Protein AF-A0AAW0SEF2-F1 (afdb_monomer)

Sequence (392 aa):
VGPSAIQVTSAEKTKVLSHSVLLNDVYYASEIEEVCLVDDNQFTLTIANESGPLSFIHNDCDSIVQAIIHIRARWELSQPDSVTVHQKIRPKDVPGTLLNMALLNLGSLDPNLRTAAYNLLCALTATFDLKIEGQLLETSGLCIPSNNTIFIKSVSEKLAVNEPHLTLEFLEECIQGFRASSIELKHLCLEYMTPWLPNLTRFCSHPDDKKRAKVAMILDKLITLTIEEVEMYPSIQAKIWGNIGQVSELIDMVLDSFIKRSVTGGLGSGQAEIMADTAVALASANVASVAKKVIGRLCRVIDKTCTSPTQTLEQHLMWDDIAILARYLLMLSFNNCLDVARHLPYLFHIITFLVCTGPVSMRASTHGLVINIIHSLCTCTKPTFLEDTQQY

Foldseek 3Di:
DDLFWDKDWDPAFDQDPNDTHIDIDIAGLVQFPDKADPDQFKIWTDGHPDPDIDIGGHNPSVVVSVVSVVSNVVVVVPDDPDDDDDDDQDPLLVLLLLLLCLLLQCLDPDFVSVLVSLVSVLVSCVVVVQDDPPPHDNDPPDTRDNPCLVVSLVSLLSSLVRPLVNLLSNLVNLLVVLVVDDPSSVLSSLSSNLSNLLSLVVQVPDPPVVSVVSSLVSLLSLLVCCLPVVVCNVVSLQRPLLSNLQNLSCLVSNVVSLLVQLLVQFFPGSSLLSSLLSLQSSLVNPLASSLCVLLVQLVVLVVVCVVPPDPALCPDPCNRSNLSSLSSLLNCLAPCSNVCLVCVVSLVVSLVNQAPHDDPVSNVSSVSNVVSSVVCCVPPDPRPDDPVVPDD

Structure (mmCIF, N/CA/C/O backbone):
data_AF-A0AAW0SEF2-F1
#
_entry.id   AF-A0AAW0SEF2-F1
#
loop_
_atom_site.group_PDB
_atom_site.id
_atom_site.type_symbol
_atom_site.label_atom_id
_atom_site.label_alt_id
_atom_site.label_comp_id
_atom_site.label_asym_id
_atom_site.label_entity_id
_atom_site.label_seq_id
_atom_site.pdbx_PDB_ins_code
_atom_site.Cartn_x
_atom_site.Cartn_y
_atom_site.Cartn_z
_atom_site.occupancy
_atom_site.B_iso_or_equiv
_atom_site.auth_seq_id
_atom_site.auth_comp_id
_atom_site.auth_asym_id
_atom_site.auth_atom_id
_atom_site.pdbx_PDB_model_num
ATOM 1 N N . VAL A 1 1 ? -6.064 -24.673 -34.252 1.00 89.12 1 VAL A N 1
ATOM 2 C CA . VAL A 1 1 ? -6.117 -24.834 -32.778 1.00 89.12 1 VAL A CA 1
ATOM 3 C C . VAL A 1 1 ? -5.196 -25.982 -32.392 1.00 89.12 1 VAL A C 1
ATOM 5 O O . VAL A 1 1 ? -5.307 -27.042 -32.994 1.00 89.12 1 VAL A O 1
ATOM 8 N N . GLY A 1 2 ? -4.229 -25.750 -31.501 1.00 90.44 2 GLY A N 1
ATOM 9 C CA . GLY A 1 2 ? -3.304 -26.780 -31.012 1.00 90.44 2 GLY A CA 1
ATOM 10 C C . GLY A 1 2 ? -3.815 -27.452 -29.731 1.00 90.44 2 GLY A C 1
ATOM 11 O O . GLY A 1 2 ? -4.919 -27.154 -29.293 1.00 90.44 2 GLY A O 1
ATOM 12 N N . PRO A 1 3 ? -3.028 -28.332 -29.087 1.00 87.38 3 PRO A N 1
ATOM 13 C CA . PRO A 1 3 ? -3.467 -29.036 -27.881 1.00 87.38 3 PRO A CA 1
ATOM 14 C C . PRO A 1 3 ? -3.610 -28.111 -26.657 1.00 87.38 3 PRO A C 1
ATOM 16 O O . PRO A 1 3 ? -4.491 -28.322 -25.829 1.00 87.38 3 PRO A O 1
ATOM 19 N N . SER A 1 4 ? -2.750 -27.104 -26.501 1.00 86.75 4 SER A N 1
ATOM 20 C CA . SER A 1 4 ? -2.703 -26.232 -25.311 1.00 86.75 4 SER A CA 1
ATOM 21 C C . SER A 1 4 ? -2.920 -24.747 -25.610 1.00 86.75 4 SER A C 1
ATOM 23 O O . SER A 1 4 ? -2.973 -23.941 -24.682 1.00 86.75 4 SER A O 1
ATOM 25 N N . ALA A 1 5 ? -3.018 -24.372 -26.886 1.00 92.31 5 ALA A N 1
ATOM 26 C CA . ALA A 1 5 ? -3.092 -22.981 -27.310 1.00 92.31 5 ALA A CA 1
ATOM 27 C C . ALA A 1 5 ? -3.770 -22.828 -28.677 1.00 92.31 5 ALA A C 1
ATOM 29 O O . ALA A 1 5 ? -3.735 -23.726 -29.528 1.00 92.31 5 ALA A O 1
ATOM 30 N N . ILE A 1 6 ? -4.326 -21.645 -28.902 1.00 94.19 6 ILE A N 1
ATOM 31 C CA . ILE A 1 6 ? -4.731 -21.129 -30.205 1.00 94.19 6 ILE A CA 1
ATOM 32 C C . ILE A 1 6 ? -3.549 -20.349 -30.780 1.00 94.19 6 ILE A C 1
ATOM 34 O O . ILE A 1 6 ? -2.871 -19.625 -30.058 1.00 94.19 6 ILE A O 1
ATOM 38 N N . GLN A 1 7 ? -3.300 -20.505 -32.077 1.00 93.38 7 GLN A N 1
ATOM 39 C CA . GLN A 1 7 ? -2.324 -19.703 -32.808 1.00 93.38 7 GLN A CA 1
ATOM 40 C C . GLN A 1 7 ? -3.052 -19.001 -33.948 1.00 93.38 7 GLN A C 1
ATOM 42 O O . GLN A 1 7 ? -3.736 -19.666 -34.731 1.00 93.38 7 GLN A O 1
ATOM 47 N N . VAL A 1 8 ? -2.933 -17.679 -34.006 1.00 93.31 8 VAL A N 1
ATOM 48 C CA 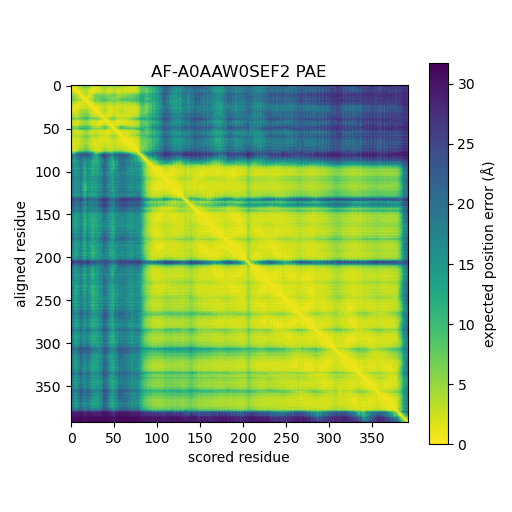. VAL A 1 8 ? -3.492 -16.826 -35.052 1.00 93.31 8 VAL A CA 1
ATOM 49 C C . VAL A 1 8 ? -2.315 -16.272 -35.838 1.00 93.31 8 VAL A C 1
ATOM 51 O O . VAL A 1 8 ? -1.604 -15.379 -35.386 1.00 93.31 8 VAL A O 1
ATOM 54 N N . THR A 1 9 ? -2.070 -16.851 -37.007 1.00 93.00 9 THR A N 1
ATOM 55 C CA . THR A 1 9 ? -0.965 -16.441 -37.874 1.00 93.00 9 THR A CA 1
ATOM 56 C C . THR A 1 9 ? -1.474 -15.477 -38.937 1.00 93.00 9 THR A C 1
ATOM 58 O O . THR A 1 9 ? -2.485 -15.751 -39.587 1.00 93.00 9 THR A O 1
ATOM 61 N N . SER A 1 10 ? -0.777 -14.359 -39.141 1.00 92.19 10 SER A N 1
ATOM 62 C CA . SER A 1 10 ? -1.111 -13.424 -40.213 1.00 92.19 10 SER A CA 1
ATOM 63 C C . SER A 1 10 ? -0.935 -14.099 -41.576 1.00 92.19 10 SER A C 1
ATOM 65 O O . SER A 1 10 ? 0.043 -14.807 -41.808 1.00 92.19 10 SER A O 1
ATOM 67 N N . ALA A 1 11 ? -1.879 -13.883 -42.495 1.00 89.44 11 ALA A N 1
ATOM 68 C CA . ALA A 1 11 ? -1.756 -14.394 -43.862 1.00 89.44 11 ALA A CA 1
ATOM 69 C C . ALA A 1 11 ? -0.691 -13.620 -44.658 1.00 89.44 11 ALA A C 1
ATOM 71 O O . ALA A 1 11 ? 0.045 -14.191 -45.463 1.00 89.44 11 ALA A O 1
ATOM 72 N N . GLU A 1 12 ? -0.590 -12.314 -44.405 1.00 92.31 12 GLU A N 1
ATOM 73 C CA . GLU A 1 12 ? 0.376 -11.429 -45.046 1.00 92.31 12 GLU A CA 1
ATOM 74 C C . GLU A 1 12 ? 1.571 -11.148 -44.134 1.00 92.31 12 GLU A C 1
ATOM 76 O O . GLU A 1 12 ? 1.472 -11.176 -42.902 1.00 92.31 12 GLU A O 1
ATOM 81 N N . LYS A 1 13 ? 2.724 -10.871 -44.754 1.00 90.88 13 LYS A N 1
ATOM 82 C CA . LYS A 1 13 ? 3.930 -10.488 -44.022 1.00 90.88 13 LYS A CA 1
ATOM 83 C C . LYS A 1 13 ? 3.867 -9.019 -43.626 1.00 90.88 13 LYS A C 1
ATOM 85 O O . LYS A 1 13 ? 3.772 -8.142 -44.483 1.00 90.88 13 LYS A O 1
ATOM 90 N N . THR A 1 14 ? 4.071 -8.754 -42.347 1.00 86.62 14 THR A N 1
ATOM 91 C CA . THR A 1 14 ? 4.181 -7.409 -41.789 1.00 86.62 14 THR A CA 1
ATOM 92 C C . THR A 1 14 ? 5.651 -7.004 -41.717 1.00 86.62 14 THR A C 1
ATOM 94 O O . THR A 1 14 ? 6.527 -7.827 -41.441 1.00 86.62 14 THR A O 1
ATOM 97 N N . LYS A 1 15 ? 5.962 -5.730 -41.980 1.00 82.50 15 LYS A N 1
ATOM 98 C CA . LYS A 1 15 ? 7.308 -5.202 -41.726 1.00 82.50 15 LYS A CA 1
ATOM 99 C C . LYS A 1 15 ? 7.484 -4.939 -40.232 1.00 82.50 15 LYS A C 1
ATOM 101 O O . LYS A 1 15 ? 6.854 -4.037 -39.694 1.00 82.50 15 LYS A O 1
ATOM 106 N N . VAL A 1 16 ? 8.385 -5.679 -39.596 1.00 77.56 16 VAL A N 1
ATOM 107 C CA . VAL A 1 16 ? 8.815 -5.484 -38.206 1.00 77.56 16 VAL A CA 1
ATOM 108 C C . VAL A 1 16 ? 10.320 -5.246 -38.216 1.00 77.56 16 VAL A C 1
ATOM 110 O O . VAL A 1 16 ? 11.065 -6.048 -38.774 1.00 77.56 16 VAL A O 1
ATOM 113 N N . LEU A 1 17 ? 10.774 -4.119 -37.657 1.00 80.00 17 LEU A N 1
ATOM 114 C CA . LEU A 1 17 ? 12.191 -3.714 -37.669 1.00 80.00 17 LEU A CA 1
ATOM 115 C C . LEU A 1 17 ? 12.820 -3.771 -39.077 1.00 80.00 17 LEU A C 1
ATOM 117 O O . LEU A 1 17 ? 13.932 -4.248 -39.263 1.00 80.00 17 LEU A O 1
ATOM 121 N N . SER A 1 18 ? 12.083 -3.307 -40.091 1.00 75.12 18 SER A N 1
ATOM 122 C CA . SER A 1 18 ? 12.461 -3.361 -41.518 1.00 75.12 18 SER A CA 1
ATOM 123 C C . SER A 1 18 ? 12.569 -4.762 -42.142 1.00 75.12 18 SER A C 1
ATOM 125 O O . SER A 1 18 ? 12.803 -4.867 -43.347 1.00 75.12 18 SER A O 1
ATOM 127 N N . HIS A 1 19 ? 12.310 -5.831 -41.388 1.00 78.88 19 HIS A N 1
ATOM 128 C CA . HIS A 1 19 ? 12.231 -7.199 -41.895 1.00 78.88 19 HIS A CA 1
ATOM 129 C C . HIS A 1 19 ? 10.777 -7.597 -42.164 1.00 78.88 19 HIS A C 1
ATOM 131 O O . HIS A 1 19 ? 9.879 -7.302 -41.383 1.00 78.88 19 HIS A O 1
ATOM 137 N N . SER A 1 20 ? 10.528 -8.267 -43.290 1.00 91.75 20 SER A N 1
ATOM 138 C CA . SER A 1 20 ? 9.196 -8.767 -43.649 1.00 91.75 20 SER A CA 1
ATOM 139 C C . SER A 1 20 ? 8.980 -10.147 -43.021 1.00 91.75 20 SER A C 1
ATOM 141 O O . SER A 1 20 ? 9.604 -11.123 -43.446 1.00 91.75 20 SER A O 1
ATOM 143 N N . VAL A 1 21 ? 8.117 -10.223 -42.006 1.00 91.12 21 VAL A N 1
ATOM 144 C CA . VAL A 1 21 ? 7.879 -11.421 -41.182 1.00 91.12 21 VAL A CA 1
ATOM 145 C C . VAL A 1 21 ? 6.386 -11.743 -41.089 1.00 91.12 21 VAL A C 1
ATOM 147 O O . VAL A 1 21 ? 5.551 -10.852 -41.214 1.00 91.12 21 VAL A O 1
ATOM 150 N N . LEU A 1 22 ? 6.040 -13.016 -40.883 1.00 91.62 22 LEU A N 1
ATOM 151 C CA . LEU A 1 22 ? 4.677 -13.408 -40.510 1.00 91.62 22 LEU A CA 1
ATOM 152 C C . LEU A 1 22 ? 4.522 -13.236 -39.000 1.00 91.62 22 LEU A C 1
ATOM 154 O O . LEU A 1 22 ? 5.403 -13.651 -38.245 1.00 91.62 22 LEU A O 1
ATOM 158 N N . LEU A 1 23 ? 3.425 -12.620 -38.573 1.00 92.38 23 LEU A N 1
ATOM 159 C CA . LEU A 1 23 ? 3.088 -12.511 -37.159 1.00 92.38 23 LEU A CA 1
ATOM 160 C C . LEU A 1 23 ? 2.341 -13.772 -36.734 1.00 92.38 23 LEU A C 1
ATOM 162 O O . LEU A 1 23 ? 1.561 -14.320 -37.511 1.00 92.38 23 LEU A O 1
ATOM 166 N N . ASN A 1 24 ? 2.602 -14.246 -35.520 1.00 93.06 24 ASN A N 1
ATOM 167 C CA . ASN A 1 24 ? 1.917 -15.402 -34.961 1.00 93.06 24 ASN A CA 1
ATOM 168 C C . ASN A 1 24 ? 1.547 -15.122 -33.508 1.00 93.06 24 ASN A C 1
ATOM 170 O O . ASN A 1 24 ? 2.400 -15.206 -32.622 1.00 93.06 24 ASN A O 1
ATOM 174 N N . ASP A 1 25 ? 0.280 -14.801 -33.281 1.00 89.44 25 ASP A N 1
ATOM 175 C CA . ASP A 1 25 ? -0.253 -14.544 -31.952 1.00 89.44 25 ASP A CA 1
ATOM 176 C C . ASP A 1 25 ? -0.654 -15.869 -31.303 1.00 89.44 25 ASP A C 1
ATOM 178 O O . ASP A 1 25 ? -1.432 -16.646 -31.859 1.00 89.44 25 ASP A O 1
ATOM 182 N N . VAL A 1 26 ? -0.094 -16.156 -30.126 1.00 90.69 26 VAL A N 1
ATOM 183 C CA . VAL A 1 26 ? -0.312 -17.418 -29.407 1.00 90.69 26 VAL A CA 1
ATOM 184 C C . VAL A 1 26 ? -1.098 -17.153 -28.130 1.00 90.69 26 VAL A C 1
ATOM 186 O O . VAL A 1 26 ? -0.575 -16.521 -27.210 1.00 90.69 26 VAL A O 1
ATOM 189 N N . TYR A 1 27 ? -2.314 -17.689 -28.051 1.00 90.38 27 TYR A N 1
ATOM 190 C CA . TYR A 1 27 ? -3.204 -17.592 -26.893 1.00 90.38 27 TYR A CA 1
ATOM 191 C C . TYR A 1 27 ? -3.304 -18.949 -26.200 1.00 90.38 27 TYR A C 1
ATOM 193 O O . TYR A 1 27 ? -3.824 -19.910 -26.773 1.00 90.38 27 TYR A O 1
ATOM 201 N N . TYR A 1 28 ? -2.782 -19.057 -24.980 1.00 89.12 28 TYR A N 1
ATOM 202 C CA . TYR A 1 28 ? -2.848 -20.304 -24.215 1.00 89.12 28 TYR A CA 1
ATOM 203 C C . TYR A 1 28 ? -4.265 -20.554 -23.704 1.00 89.12 28 TYR A C 1
ATOM 205 O O . TYR A 1 28 ? -5.001 -19.612 -23.433 1.00 89.12 28 TYR A O 1
ATOM 213 N N . ALA A 1 29 ? -4.637 -21.822 -23.505 1.00 89.75 29 ALA A N 1
ATOM 214 C CA . ALA A 1 29 ? -5.944 -22.178 -22.945 1.00 89.75 29 ALA A CA 1
ATOM 215 C C . ALA A 1 29 ? -6.226 -21.485 -21.596 1.00 89.75 29 ALA A C 1
ATOM 217 O O . ALA A 1 29 ? -7.366 -21.123 -21.329 1.00 89.75 29 ALA A O 1
ATOM 218 N N . SER A 1 30 ? -5.179 -21.230 -20.800 1.00 86.31 30 SER A N 1
ATOM 219 C CA . SER A 1 30 ? -5.247 -20.495 -19.531 1.00 86.31 30 SER A CA 1
ATOM 220 C C . SER A 1 30 ? -5.643 -19.025 -19.654 1.00 86.31 30 SER A C 1
ATOM 222 O O . SER A 1 30 ? -6.000 -18.400 -18.663 1.00 86.31 30 SER A O 1
ATOM 224 N N . GLU A 1 31 ? -5.506 -18.452 -20.847 1.00 86.94 31 GLU A N 1
ATOM 225 C CA . GLU A 1 31 ? -5.779 -17.044 -21.130 1.00 86.94 31 GLU A CA 1
ATOM 226 C C . GLU A 1 31 ? -7.179 -16.854 -21.731 1.00 86.94 31 GLU A C 1
ATOM 228 O O . GLU A 1 31 ? -7.590 -15.723 -21.946 1.00 86.94 31 GLU A O 1
ATOM 233 N N . ILE A 1 32 ? -7.922 -17.924 -22.030 1.00 90.50 32 ILE A N 1
ATOM 234 C CA . ILE A 1 32 ? -9.226 -17.838 -22.699 1.00 90.50 32 ILE A CA 1
ATOM 235 C C . ILE A 1 32 ? -10.333 -17.749 -21.644 1.00 90.50 32 ILE A C 1
ATOM 237 O O . ILE A 1 32 ? -10.688 -18.748 -21.021 1.00 90.50 32 ILE A O 1
ATOM 241 N N . GLU A 1 33 ? -10.906 -16.559 -21.467 1.00 88.88 33 GLU A N 1
ATOM 242 C CA . GLU A 1 33 ? -12.004 -16.314 -20.521 1.00 88.88 33 GLU A CA 1
ATOM 243 C C . GLU A 1 33 ? -13.359 -16.733 -21.079 1.00 88.88 33 GLU A C 1
ATOM 245 O O . GLU A 1 33 ? -14.215 -17.213 -20.335 1.00 88.88 33 GLU A O 1
ATOM 250 N N . GLU A 1 34 ? -13.570 -16.573 -22.385 1.00 90.44 34 GLU A N 1
ATOM 251 C CA . GLU A 1 34 ? -14.835 -16.888 -23.045 1.00 90.44 34 GLU A CA 1
ATOM 252 C C . GLU A 1 34 ? -14.637 -17.100 -24.548 1.00 90.44 34 GLU A C 1
ATOM 254 O O . GLU A 1 34 ? -13.764 -16.491 -25.168 1.00 90.44 34 GLU A O 1
ATOM 259 N N . VAL A 1 35 ? -15.456 -17.968 -25.139 1.00 93.31 35 VAL A N 1
ATOM 260 C CA . VAL A 1 35 ? -15.594 -18.094 -26.590 1.00 93.31 35 VAL A CA 1
ATOM 261 C C . VAL A 1 35 ? -17.080 -18.155 -26.918 1.00 93.31 35 VAL A C 1
ATOM 263 O O . VAL A 1 35 ? -17.795 -19.002 -26.383 1.00 93.31 35 VAL A O 1
ATOM 266 N N . CYS A 1 36 ? -17.543 -17.250 -27.775 1.00 92.12 36 CYS A N 1
ATOM 267 C CA . CYS A 1 36 ? -18.957 -17.088 -28.095 1.00 92.12 36 CYS A CA 1
ATOM 268 C C . CYS A 1 36 ? -19.163 -17.138 -29.604 1.00 92.12 36 CYS A C 1
ATOM 270 O O . CYS A 1 36 ? -18.550 -16.376 -30.348 1.00 92.12 36 CYS A O 1
ATOM 272 N N . LEU A 1 37 ? -20.045 -18.023 -30.062 1.00 92.31 37 LEU A N 1
ATOM 273 C CA . LEU A 1 37 ? -20.540 -17.981 -31.433 1.00 92.31 37 LEU A CA 1
ATOM 274 C C . LEU A 1 37 ? -21.534 -16.816 -31.539 1.00 92.31 37 LEU A C 1
ATOM 276 O O . LEU A 1 37 ? -22.466 -16.741 -30.739 1.00 92.31 37 LEU A O 1
ATOM 280 N N . VAL A 1 38 ? -21.301 -15.893 -32.473 1.00 90.00 38 VAL A N 1
ATOM 281 C CA . VAL A 1 38 ? -22.176 -14.729 -32.694 1.00 90.00 38 VAL A CA 1
ATOM 282 C C . VAL A 1 38 ? -23.203 -15.056 -33.773 1.00 90.00 38 VAL A C 1
ATOM 284 O O . VAL A 1 38 ? -24.390 -14.890 -33.528 1.00 90.00 38 VAL A O 1
ATOM 287 N N . ASP A 1 39 ? -22.734 -15.582 -34.908 1.00 88.56 39 ASP A N 1
ATOM 288 C CA . ASP A 1 39 ? -23.524 -16.018 -36.067 1.00 88.56 39 ASP A CA 1
ATOM 289 C C . ASP A 1 39 ? -22.846 -17.245 -36.718 1.00 88.56 39 ASP A C 1
ATOM 291 O O . ASP A 1 39 ? -21.703 -17.564 -36.382 1.00 88.56 39 ASP A O 1
ATOM 295 N N . ASP A 1 40 ? -23.485 -17.878 -37.712 1.00 87.31 40 ASP A N 1
ATOM 296 C CA . ASP A 1 40 ? -22.957 -19.063 -38.428 1.00 87.31 40 ASP A CA 1
ATOM 297 C C . ASP A 1 40 ? -21.517 -18.876 -38.946 1.00 87.31 40 ASP A C 1
ATOM 299 O O . ASP A 1 40 ? -20.724 -19.816 -38.970 1.00 87.31 40 ASP A O 1
ATOM 303 N N . ASN A 1 41 ? -21.155 -17.641 -39.310 1.00 92.75 41 ASN A N 1
ATOM 304 C CA . ASN A 1 41 ? -19.846 -17.308 -39.869 1.00 92.75 41 ASN A CA 1
ATOM 305 C C . ASN A 1 41 ? -18.982 -16.427 -38.959 1.00 92.75 41 ASN A C 1
ATOM 307 O O . ASN A 1 41 ? -17.925 -15.976 -39.397 1.00 92.75 41 ASN A O 1
ATOM 311 N N . GLN A 1 42 ? -19.395 -16.146 -37.718 1.00 94.88 42 GLN A N 1
ATOM 312 C CA . GLN A 1 42 ? -18.659 -15.243 -36.830 1.00 94.88 42 GLN A CA 1
ATOM 313 C C . GLN A 1 42 ? -18.615 -15.750 -35.390 1.00 94.88 42 GLN A C 1
ATOM 315 O O . GLN A 1 42 ? -19.634 -16.108 -34.804 1.00 94.88 42 GLN A O 1
ATOM 320 N N . PHE A 1 43 ? -17.436 -15.690 -34.774 1.00 95.75 43 PHE A N 1
ATOM 321 C CA . PHE A 1 43 ? -17.268 -15.957 -33.348 1.00 95.75 43 PHE A CA 1
ATOM 322 C C . PHE A 1 43 ? -16.359 -14.923 -32.687 1.00 95.75 43 PHE A C 1
ATOM 324 O O . PHE A 1 43 ? -15.547 -14.263 -33.341 1.00 95.75 43 PHE A O 1
ATOM 331 N N . THR A 1 44 ? -16.495 -14.788 -31.372 1.00 95.44 44 THR A N 1
ATOM 332 C CA . THR A 1 44 ? -15.669 -13.924 -30.536 1.00 95.44 44 THR A CA 1
ATOM 333 C C . THR A 1 44 ? -14.898 -14.724 -29.494 1.00 95.44 44 THR A C 1
ATOM 335 O O . THR A 1 44 ? -15.354 -15.751 -28.995 1.00 95.44 44 THR A O 1
ATOM 338 N N . LEU A 1 45 ? -13.699 -14.245 -29.179 1.00 94.12 45 LEU A N 1
ATOM 339 C CA . LEU A 1 45 ? -12.807 -14.772 -28.153 1.00 94.12 45 LEU A CA 1
ATOM 340 C C . LEU A 1 45 ? -12.523 -13.670 -27.140 1.00 94.12 45 LEU A C 1
ATOM 342 O O . LEU A 1 45 ? -11.899 -12.660 -27.473 1.00 94.12 45 LEU A O 1
ATOM 346 N N . THR A 1 46 ? -12.941 -13.882 -25.900 1.00 91.50 46 THR A N 1
ATOM 347 C CA . THR A 1 46 ? -12.553 -13.035 -24.776 1.00 91.50 46 THR A CA 1
ATOM 348 C C . THR A 1 46 ? -11.284 -13.618 -24.175 1.00 91.50 46 THR A C 1
ATOM 350 O O . THR A 1 46 ? -11.283 -14.724 -23.631 1.00 91.50 46 THR A O 1
ATOM 353 N N . ILE A 1 47 ? -10.186 -12.882 -24.318 1.00 88.69 47 ILE A N 1
ATOM 354 C CA . ILE A 1 47 ? -8.886 -13.246 -23.763 1.00 88.69 47 ILE A CA 1
ATOM 355 C C . ILE A 1 47 ? -8.664 -12.428 -22.494 1.00 88.69 47 ILE A C 1
ATOM 357 O O . ILE A 1 47 ? -8.862 -11.210 -22.483 1.00 88.69 47 ILE A O 1
ATOM 361 N N . ALA A 1 48 ? -8.219 -13.097 -21.436 1.00 80.06 48 ALA A N 1
ATOM 362 C CA . ALA A 1 48 ? -7.856 -12.469 -20.184 1.00 80.06 48 ALA A CA 1
ATOM 363 C C . ALA A 1 48 ? -6.869 -11.336 -20.437 1.00 80.06 48 ALA A C 1
ATOM 365 O O . ALA A 1 48 ? -5.870 -11.505 -21.135 1.00 80.06 48 ALA A O 1
ATOM 366 N N . ASN A 1 49 ? -7.119 -10.190 -19.806 1.00 67.38 49 ASN A N 1
ATOM 367 C CA . ASN A 1 49 ? -6.237 -9.024 -19.841 1.00 67.38 49 ASN A CA 1
ATOM 368 C C . ASN A 1 49 ? -6.114 -8.291 -21.196 1.00 67.38 49 ASN A C 1
ATOM 370 O O . ASN A 1 49 ? -5.331 -7.330 -21.259 1.00 67.38 49 ASN A O 1
ATOM 374 N N . GLU A 1 50 ? -6.896 -8.664 -22.217 1.00 75.38 50 GLU A N 1
ATOM 375 C CA . GLU A 1 50 ? -7.042 -7.917 -23.474 1.00 75.38 50 GLU A CA 1
ATOM 376 C C . GLU A 1 50 ? -8.042 -6.755 -23.359 1.00 75.38 50 GLU A C 1
ATOM 378 O O . GLU A 1 50 ? -8.891 -6.702 -22.470 1.00 75.38 50 GLU A O 1
ATOM 383 N N . SER A 1 51 ? -7.909 -5.759 -24.242 1.00 66.88 51 SER A N 1
ATOM 384 C CA . SER A 1 51 ? -8.745 -4.541 -24.195 1.00 66.88 51 SER A CA 1
ATOM 385 C C . SER A 1 51 ? -10.203 -4.757 -24.629 1.00 66.88 51 SER A C 1
ATOM 387 O O . SER A 1 51 ? -11.064 -3.935 -24.309 1.00 66.88 51 SER A O 1
ATOM 389 N N . GLY A 1 52 ? -10.482 -5.869 -25.309 1.00 81.12 52 GLY A N 1
ATOM 390 C CA . GLY A 1 52 ? -11.804 -6.267 -25.773 1.00 81.12 52 GLY A CA 1
ATOM 391 C C . GLY A 1 52 ? -11.775 -7.649 -26.435 1.00 81.12 52 GLY A C 1
ATOM 392 O O . GLY A 1 52 ? -10.699 -8.230 -26.589 1.00 81.12 52 GLY A O 1
ATOM 393 N N . PRO A 1 53 ? -12.945 -8.183 -26.820 1.00 88.69 53 PRO A N 1
ATOM 394 C CA . PRO A 1 53 ? -13.038 -9.481 -27.472 1.00 88.69 53 PRO A CA 1
ATOM 395 C C . PRO A 1 53 ? -12.457 -9.435 -28.890 1.00 88.69 53 PRO A C 1
ATOM 397 O O . PRO A 1 53 ? -12.718 -8.511 -29.664 1.00 88.69 53 PRO A O 1
ATOM 400 N N . LEU A 1 54 ? -11.704 -10.468 -29.253 1.00 92.38 54 LEU A N 1
ATOM 401 C CA . LEU A 1 54 ? -11.234 -10.689 -30.616 1.00 92.38 54 LEU A CA 1
ATOM 402 C C . LEU A 1 54 ? -12.386 -11.251 -31.447 1.00 92.38 54 LEU A C 1
ATOM 404 O O . LEU A 1 54 ? -13.019 -12.216 -31.030 1.00 92.38 54 LEU A O 1
ATOM 408 N N . SER A 1 55 ? -12.664 -10.664 -32.610 1.00 93.25 55 SER A N 1
ATOM 409 C CA . SER A 1 55 ? -13.727 -11.123 -33.515 1.00 93.25 55 SER A CA 1
ATOM 410 C C . SER A 1 55 ? -13.129 -11.803 -34.739 1.00 93.25 55 SER A C 1
ATOM 412 O O . SER A 1 55 ? -12.266 -11.231 -35.404 1.00 93.25 55 SER A O 1
ATOM 414 N N . PHE A 1 56 ? -13.615 -12.998 -35.055 1.00 94.25 56 PHE A N 1
ATOM 415 C CA . PHE A 1 56 ? -13.159 -13.807 -36.179 1.00 94.25 56 PHE A CA 1
ATOM 416 C C . PHE A 1 56 ? -14.332 -14.168 -37.082 1.00 94.25 56 PHE A C 1
ATOM 418 O O . PHE A 1 56 ? -15.425 -14.451 -36.596 1.00 94.25 56 PHE A O 1
ATOM 425 N N . ILE A 1 57 ? -14.083 -14.185 -38.391 1.00 93.31 57 ILE A N 1
ATOM 426 C CA . ILE A 1 57 ? -15.064 -14.572 -39.405 1.00 93.31 57 ILE A CA 1
ATOM 427 C C . ILE A 1 57 ? -14.518 -15.785 -40.156 1.00 93.31 57 ILE A C 1
ATOM 429 O O . ILE A 1 57 ? -13.420 -15.724 -40.712 1.00 93.31 57 ILE A O 1
ATOM 433 N N . HIS A 1 58 ? -15.259 -16.889 -40.150 1.00 93.81 58 HIS A N 1
ATOM 434 C CA . HIS A 1 58 ? -14.883 -18.131 -40.822 1.00 93.81 58 HIS A CA 1
ATOM 435 C C . HIS A 1 58 ? -16.126 -18.975 -41.130 1.00 93.81 58 HIS A C 1
ATOM 437 O O . HIS A 1 58 ? -17.095 -18.917 -40.393 1.00 93.81 58 HIS A O 1
ATOM 443 N N . ASN A 1 59 ? -16.108 -19.795 -42.182 1.00 93.12 59 ASN A N 1
ATOM 444 C CA . ASN A 1 59 ? -17.271 -20.638 -42.513 1.00 93.12 59 ASN A CA 1
ATOM 445 C C . ASN A 1 59 ? -17.426 -21.842 -41.565 1.00 93.12 59 ASN A C 1
ATOM 447 O O . ASN A 1 59 ? -18.517 -22.361 -41.387 1.00 93.12 59 ASN A O 1
ATOM 451 N N . ASP A 1 60 ? -16.326 -22.283 -40.952 1.00 93.56 60 ASP A N 1
ATOM 452 C CA . ASP A 1 60 ? -16.299 -23.434 -40.037 1.00 93.56 60 ASP A CA 1
ATOM 453 C C . ASP A 1 60 ? -16.300 -23.020 -38.551 1.00 93.56 60 ASP A C 1
ATOM 455 O O . ASP A 1 60 ? -15.635 -23.661 -37.727 1.00 93.56 60 ASP A O 1
ATOM 459 N N . CYS A 1 61 ? -16.991 -21.927 -38.202 1.00 93.50 61 CYS A N 1
ATOM 460 C CA . CYS A 1 61 ? -17.003 -21.367 -36.845 1.00 93.50 61 CYS A CA 1
ATOM 461 C C . CYS A 1 61 ? -17.364 -22.397 -35.772 1.00 93.50 61 CYS A C 1
ATOM 463 O O . CYS A 1 61 ? -16.643 -22.493 -34.781 1.00 93.50 61 CYS A O 1
ATOM 465 N N . ASP A 1 62 ? -18.399 -23.215 -35.985 1.00 92.25 62 ASP A N 1
ATOM 466 C CA . ASP A 1 62 ? -18.805 -24.258 -35.034 1.00 92.25 62 ASP A CA 1
ATOM 467 C C . ASP A 1 62 ? -17.651 -25.197 -34.675 1.00 92.25 62 ASP A C 1
ATOM 469 O O . ASP A 1 62 ? -17.373 -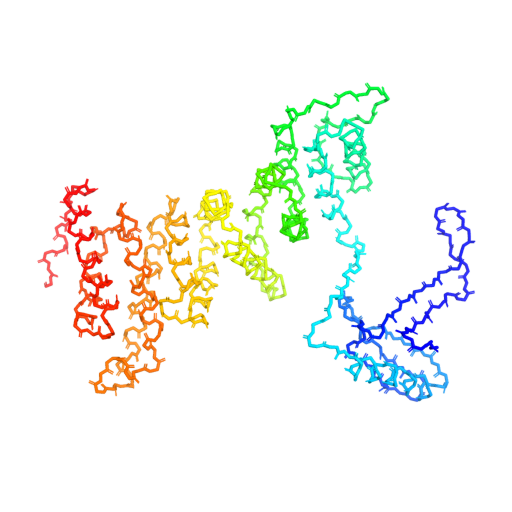25.449 -33.502 1.00 92.25 62 ASP A O 1
ATOM 473 N N . SER A 1 63 ? -16.924 -25.685 -35.684 1.00 94.00 63 SER A N 1
ATOM 474 C CA . SER A 1 63 ? -15.806 -26.610 -35.474 1.00 94.00 63 SER A CA 1
ATOM 475 C C . SER A 1 63 ? -14.654 -25.958 -34.701 1.00 94.00 63 SER A C 1
ATOM 477 O O . SER A 1 63 ? -14.055 -26.582 -33.821 1.00 94.00 63 SER A O 1
ATOM 479 N N . ILE A 1 64 ? -14.372 -24.684 -34.995 1.00 94.62 64 ILE A N 1
ATOM 480 C CA . ILE A 1 64 ? -13.304 -23.915 -34.358 1.00 94.62 64 ILE A CA 1
ATOM 481 C C . ILE A 1 64 ? -13.672 -23.636 -32.901 1.00 94.62 64 ILE A C 1
ATOM 483 O O . ILE A 1 64 ? -12.871 -23.916 -32.010 1.00 94.62 64 ILE A O 1
ATOM 487 N N . VAL A 1 65 ? -14.888 -23.150 -32.646 1.00 94.38 65 VAL A N 1
ATOM 488 C CA . VAL A 1 65 ? -15.399 -22.869 -31.299 1.00 94.38 65 VAL A CA 1
ATOM 489 C C . VAL A 1 65 ? -15.403 -24.142 -30.453 1.00 94.38 65 VAL A C 1
ATOM 491 O O . VAL A 1 65 ? -14.884 -24.122 -29.340 1.00 94.38 65 VAL A O 1
ATOM 494 N N . GLN A 1 66 ? -15.871 -25.276 -30.985 1.00 93.94 66 GLN A N 1
ATOM 495 C CA . GLN A 1 66 ? -15.831 -26.559 -30.271 1.00 93.94 66 GLN A CA 1
ATOM 496 C C . GLN A 1 66 ? -14.401 -26.999 -29.932 1.00 93.94 66 GLN A C 1
ATOM 498 O O . GLN A 1 66 ? -14.139 -27.446 -28.814 1.00 93.94 66 GLN A O 1
ATOM 503 N N . ALA A 1 67 ? -13.447 -26.827 -30.852 1.00 94.88 67 ALA A N 1
ATOM 504 C CA . ALA A 1 67 ? -12.042 -27.125 -30.581 1.00 94.88 67 ALA A CA 1
ATOM 505 C C . ALA A 1 67 ? -11.456 -26.218 -29.482 1.00 94.88 67 ALA A C 1
ATOM 507 O O . ALA A 1 67 ? -10.672 -26.683 -28.653 1.00 94.88 67 ALA A O 1
ATOM 508 N N . ILE A 1 68 ? -11.848 -24.941 -29.446 1.00 94.94 68 ILE A N 1
ATOM 509 C CA . ILE A 1 68 ? -11.429 -23.982 -28.416 1.00 94.94 68 ILE A CA 1
ATOM 510 C C . ILE A 1 68 ? -12.025 -24.344 -27.049 1.00 94.94 68 ILE A C 1
ATOM 512 O O . ILE A 1 68 ? -11.298 -24.407 -26.056 1.00 94.94 68 ILE A O 1
ATOM 516 N N . ILE A 1 69 ? -13.329 -24.634 -26.999 1.00 93.50 69 ILE A N 1
ATOM 517 C CA . ILE A 1 69 ? -14.014 -25.095 -25.784 1.00 93.50 69 ILE A CA 1
ATOM 518 C C . ILE A 1 69 ? -13.330 -26.358 -25.256 1.00 93.50 69 ILE A C 1
ATOM 520 O O . ILE A 1 69 ? -13.051 -26.457 -24.063 1.00 93.50 69 ILE A O 1
ATOM 524 N N . HIS A 1 70 ? -12.990 -27.296 -26.143 1.00 93.31 70 HIS A N 1
ATOM 525 C CA . HIS A 1 70 ? -12.324 -28.537 -25.768 1.00 93.31 70 HIS A CA 1
ATOM 526 C C . HIS A 1 70 ? -10.970 -28.300 -25.085 1.00 93.31 70 HIS A C 1
ATOM 528 O O . HIS A 1 70 ? -10.711 -28.881 -24.029 1.00 93.31 70 HIS A O 1
ATOM 534 N N . ILE A 1 71 ? -10.102 -27.447 -25.643 1.00 93.44 71 ILE A N 1
ATOM 535 C CA . ILE A 1 71 ? -8.786 -27.191 -25.034 1.00 93.44 71 ILE A CA 1
ATOM 536 C C . ILE A 1 71 ? -8.902 -26.454 -23.700 1.00 93.44 71 ILE A C 1
ATOM 538 O O . ILE A 1 71 ? -8.115 -26.732 -22.795 1.00 93.44 71 ILE A O 1
ATOM 542 N N . ARG A 1 72 ? -9.890 -25.564 -23.558 1.00 89.56 72 ARG A N 1
ATOM 543 C CA . ARG A 1 72 ? -10.153 -24.840 -22.314 1.00 89.56 72 ARG A CA 1
ATOM 544 C C . ARG A 1 72 ? -10.670 -25.779 -21.229 1.00 89.56 72 ARG A C 1
ATOM 546 O O . ARG A 1 72 ? -10.067 -25.836 -20.166 1.00 89.56 72 ARG A O 1
ATOM 553 N N . ALA A 1 73 ? -11.701 -26.571 -21.521 1.00 89.88 73 ALA A N 1
ATOM 554 C CA . ALA A 1 73 ? -12.247 -27.548 -20.579 1.00 89.88 73 ALA A CA 1
ATOM 555 C C . ALA A 1 73 ? -11.178 -28.565 -20.151 1.00 89.88 73 ALA A C 1
ATOM 557 O O . ALA A 1 73 ? -11.063 -28.919 -18.980 1.00 89.88 73 ALA A O 1
ATOM 558 N N . ARG A 1 74 ? -10.332 -29.002 -21.093 1.00 88.56 74 ARG A N 1
ATOM 559 C CA . ARG A 1 74 ? -9.198 -29.881 -20.794 1.00 88.56 74 ARG A CA 1
ATOM 560 C C . ARG A 1 74 ? -8.174 -29.214 -19.880 1.00 88.56 74 ARG A C 1
ATOM 562 O O . ARG A 1 74 ? -7.650 -29.881 -18.994 1.00 88.56 74 ARG A O 1
ATOM 569 N N . TRP A 1 75 ? -7.877 -27.932 -20.100 1.00 87.00 75 TRP A N 1
ATOM 570 C CA . TRP A 1 75 ? -6.998 -27.169 -19.221 1.00 87.00 75 TRP A CA 1
ATOM 571 C C . TRP A 1 75 ? -7.602 -27.050 -17.821 1.00 87.00 75 TRP A C 1
ATOM 573 O O . TRP A 1 75 ? -6.942 -27.460 -16.875 1.00 87.00 75 TRP A O 1
ATOM 583 N N . GLU A 1 76 ? -8.854 -26.607 -17.692 1.00 84.81 76 GLU A N 1
ATOM 584 C CA . GLU A 1 76 ? -9.593 -26.498 -16.422 1.00 84.81 76 GLU A CA 1
ATOM 585 C C . GLU A 1 76 ? -9.575 -27.809 -15.622 1.00 84.81 76 GLU A C 1
ATOM 587 O O . GLU A 1 76 ? -9.237 -27.803 -14.442 1.00 84.81 76 GLU A O 1
ATOM 592 N N . LEU A 1 77 ? -9.826 -28.947 -16.278 1.00 85.75 77 LEU A N 1
ATOM 593 C CA . LEU A 1 77 ? -9.782 -30.277 -15.654 1.00 85.75 77 LEU A CA 1
ATOM 594 C C . LEU A 1 77 ? -8.370 -30.741 -15.259 1.00 85.75 77 LEU A C 1
ATOM 596 O O . LEU A 1 77 ? -8.230 -31.658 -14.454 1.00 85.75 77 LEU A O 1
ATOM 600 N N . SER A 1 78 ? -7.327 -30.159 -15.852 1.00 79.62 78 SER A N 1
ATOM 601 C CA . SER A 1 78 ? -5.927 -30.530 -15.611 1.00 79.62 78 SER A CA 1
ATOM 602 C C . SER A 1 78 ? -5.234 -29.687 -14.537 1.00 79.62 78 SER A C 1
ATOM 604 O O . SER A 1 78 ? -4.063 -29.936 -14.244 1.00 79.62 78 SER A O 1
ATOM 606 N N . GLN A 1 79 ? -5.912 -28.686 -13.965 1.00 69.19 79 GLN A N 1
ATOM 607 C CA . GLN A 1 79 ? -5.284 -27.773 -13.012 1.00 69.19 79 GLN A CA 1
ATOM 608 C C . GLN A 1 79 ? -5.220 -28.349 -11.589 1.00 69.19 79 GLN A C 1
ATOM 610 O O . GLN A 1 79 ? -6.242 -28.792 -11.067 1.00 69.19 79 GLN A O 1
ATOM 615 N N . PRO A 1 80 ? -4.048 -28.302 -10.924 1.00 62.72 80 PRO A N 1
ATOM 616 C CA . PRO A 1 80 ? -3.969 -28.367 -9.466 1.00 62.72 80 PRO A CA 1
ATOM 617 C C . PRO A 1 80 ? -4.488 -27.058 -8.836 1.00 62.72 80 PRO A C 1
ATOM 619 O O . PRO A 1 80 ? -4.516 -26.027 -9.506 1.00 62.72 80 PRO A O 1
ATOM 622 N N . ASP A 1 81 ? -4.829 -27.074 -7.540 1.00 53.78 81 ASP A N 1
ATOM 623 C CA . ASP A 1 81 ? -5.431 -25.943 -6.793 1.00 53.78 81 ASP A CA 1
ATOM 624 C C . ASP A 1 81 ? -4.621 -24.620 -6.809 1.00 53.78 81 ASP A C 1
ATOM 626 O O . ASP A 1 81 ? -5.101 -23.587 -6.342 1.00 53.78 81 ASP A O 1
ATOM 630 N N . SER A 1 82 ? -3.399 -24.604 -7.355 1.00 49.34 82 SER A N 1
ATOM 631 C CA . SER A 1 82 ? -2.616 -23.386 -7.574 1.00 49.34 82 SER A CA 1
ATOM 632 C C . SER A 1 82 ? -1.841 -23.422 -8.898 1.00 49.34 82 SER A C 1
ATOM 634 O O . SER A 1 82 ? -0.876 -24.166 -9.070 1.00 49.34 82 SER A O 1
ATOM 636 N N . VAL A 1 83 ? -2.235 -22.571 -9.851 1.00 49.25 83 VAL A N 1
ATOM 637 C CA . VAL A 1 83 ? -1.486 -22.342 -11.097 1.00 49.25 83 VAL A CA 1
ATOM 638 C C . VAL A 1 83 ? -0.829 -20.969 -11.059 1.00 49.25 83 VAL A C 1
ATOM 640 O O . VAL A 1 83 ? -1.495 -19.942 -10.941 1.00 49.25 83 VAL A O 1
ATOM 643 N N . THR A 1 84 ? 0.494 -20.934 -11.216 1.00 47.53 84 THR A N 1
ATOM 644 C CA . THR A 1 84 ? 1.237 -19.699 -11.490 1.00 47.53 84 THR A CA 1
ATOM 645 C C . THR A 1 84 ? 1.156 -19.390 -12.982 1.00 47.53 84 THR A C 1
ATOM 647 O O . THR A 1 84 ? 1.963 -19.872 -13.776 1.00 47.53 84 THR A O 1
ATOM 650 N N . VAL A 1 85 ? 0.160 -18.601 -13.383 1.00 53.62 85 VAL A N 1
ATOM 651 C CA . VAL A 1 85 ? 0.090 -18.043 -14.740 1.00 53.62 85 VAL A CA 1
ATOM 652 C C . VAL A 1 85 ? 1.105 -16.901 -14.838 1.00 53.62 85 VAL A C 1
ATOM 654 O O . VAL A 1 85 ? 0.980 -15.894 -14.142 1.00 53.62 85 VAL A O 1
ATOM 657 N N . HIS A 1 86 ? 2.125 -17.045 -15.688 1.00 53.78 86 HIS A N 1
ATOM 658 C CA . HIS A 1 86 ? 3.048 -15.949 -15.985 1.00 53.78 86 HIS A CA 1
ATOM 659 C C . HIS A 1 86 ? 2.311 -14.867 -16.781 1.00 53.78 86 HIS A C 1
ATOM 661 O O . HIS A 1 86 ? 1.823 -15.127 -17.880 1.00 53.78 86 HIS A O 1
ATOM 667 N N . GLN A 1 87 ? 2.226 -13.654 -16.236 1.00 55.69 87 GLN A N 1
ATOM 668 C CA . GLN A 1 87 ? 1.619 -12.531 -16.945 1.00 55.69 87 GLN A CA 1
ATOM 669 C C . GLN A 1 87 ? 2.500 -12.134 -18.136 1.00 55.69 87 GLN A C 1
ATOM 671 O O . GLN A 1 87 ? 3.678 -11.818 -17.971 1.00 55.69 87 GLN A O 1
ATOM 676 N N . LYS A 1 88 ? 1.936 -12.156 -19.348 1.00 60.91 88 LYS A N 1
ATOM 677 C CA . LYS A 1 88 ? 2.589 -11.583 -20.530 1.00 60.91 88 LYS A CA 1
ATOM 678 C C . LYS A 1 88 ? 2.684 -10.065 -20.366 1.00 60.91 88 LYS A C 1
ATOM 680 O O . LYS A 1 88 ? 1.683 -9.414 -20.073 1.00 60.91 88 LYS A O 1
ATOM 685 N N . ILE A 1 89 ? 3.870 -9.509 -20.607 1.00 63.19 89 ILE A N 1
ATOM 686 C CA . ILE A 1 89 ? 4.093 -8.058 -20.626 1.00 63.19 89 ILE A CA 1
ATOM 687 C C . ILE A 1 89 ? 3.312 -7.479 -21.810 1.00 63.19 89 ILE A C 1
ATOM 689 O O . ILE A 1 89 ? 3.597 -7.810 -22.963 1.00 63.19 89 ILE A O 1
ATOM 693 N N . ARG A 1 90 ? 2.316 -6.626 -21.548 1.00 65.06 90 ARG A N 1
ATOM 694 C CA . ARG A 1 90 ? 1.549 -5.968 -22.618 1.00 65.06 90 ARG A CA 1
ATOM 695 C C . ARG A 1 90 ? 2.287 -4.717 -23.086 1.00 65.06 90 ARG A C 1
ATOM 697 O O . ARG A 1 90 ? 2.939 -4.078 -22.264 1.00 65.06 90 ARG A O 1
ATOM 704 N N . PRO A 1 91 ? 2.100 -4.263 -24.339 1.00 67.56 91 PRO A N 1
ATOM 705 C CA . PRO A 1 91 ? 2.74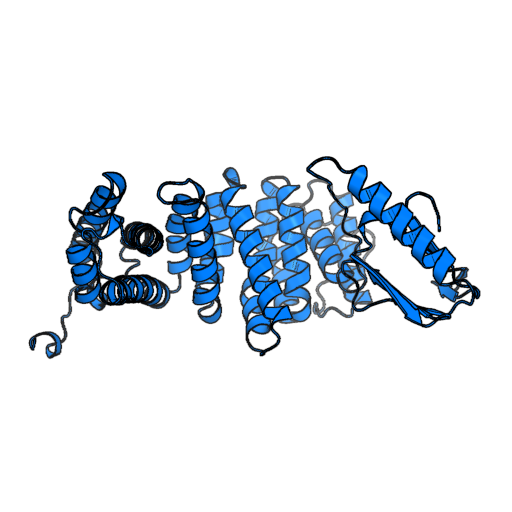9 -3.052 -24.849 1.00 67.56 91 PRO A CA 1
ATOM 706 C C . PRO A 1 91 ? 2.571 -1.810 -23.962 1.00 67.56 91 PRO A C 1
ATOM 708 O O . PRO A 1 91 ? 3.487 -1.006 -23.846 1.00 67.56 91 PRO A O 1
ATOM 711 N N . LYS A 1 92 ? 1.412 -1.678 -23.300 1.00 69.38 92 LYS A N 1
ATOM 712 C CA . LYS A 1 92 ? 1.126 -0.586 -22.353 1.00 69.38 92 LYS A CA 1
ATOM 713 C C . LYS A 1 92 ? 1.858 -0.710 -21.010 1.00 69.38 92 LYS A C 1
ATOM 715 O O . LYS A 1 92 ? 2.078 0.303 -20.364 1.00 69.38 92 LYS A O 1
ATOM 720 N N . ASP A 1 93 ? 2.218 -1.928 -20.605 1.00 73.62 93 ASP A N 1
ATOM 721 C CA . ASP A 1 93 ? 2.928 -2.194 -19.349 1.00 73.62 93 ASP A CA 1
ATOM 722 C C . ASP A 1 93 ? 4.452 -2.098 -19.542 1.00 73.62 93 ASP A C 1
ATOM 724 O O . ASP A 1 93 ? 5.171 -1.777 -18.599 1.00 73.62 93 ASP A O 1
ATOM 728 N N . VAL A 1 94 ? 4.936 -2.300 -20.781 1.00 83.50 94 VAL A N 1
ATOM 729 C CA . VAL A 1 94 ? 6.365 -2.278 -21.144 1.00 83.50 94 VAL A CA 1
ATOM 730 C C . VAL A 1 94 ? 7.127 -1.104 -20.515 1.00 83.50 94 VAL A C 1
ATOM 732 O O . VAL A 1 94 ? 8.173 -1.367 -19.919 1.00 83.50 94 VAL A O 1
ATOM 735 N N . PRO A 1 95 ? 6.664 0.164 -20.581 1.00 87.31 95 PRO A N 1
ATOM 736 C CA . PRO A 1 95 ? 7.443 1.269 -20.034 1.00 87.31 95 PRO A CA 1
ATOM 737 C C . PRO A 1 95 ? 7.631 1.171 -18.517 1.00 87.31 95 PRO A C 1
ATOM 739 O O . PRO A 1 95 ? 8.740 1.372 -18.030 1.00 87.31 95 PRO A O 1
ATOM 742 N N . GLY A 1 96 ? 6.576 0.816 -17.774 1.00 89.62 96 GLY A N 1
ATOM 743 C CA . GLY A 1 96 ? 6.625 0.660 -16.318 1.00 89.62 96 GLY A CA 1
ATOM 744 C C . GLY A 1 96 ? 7.503 -0.517 -15.890 1.00 89.62 96 GLY A C 1
ATOM 745 O O . GLY A 1 96 ? 8.369 -0.355 -15.028 1.00 89.62 96 GLY A O 1
ATOM 746 N N . THR A 1 97 ? 7.350 -1.669 -16.550 1.00 89.94 97 THR A N 1
ATOM 747 C CA . THR A 1 97 ? 8.156 -2.873 -16.294 1.00 89.94 97 THR A CA 1
ATOM 748 C C . THR A 1 97 ? 9.641 -2.615 -16.550 1.00 89.94 97 THR A C 1
ATOM 750 O O . THR A 1 97 ? 10.482 -2.893 -15.692 1.00 89.94 97 THR A O 1
ATOM 753 N N . LEU A 1 98 ? 9.983 -2.036 -17.706 1.00 93.69 98 LEU A N 1
ATOM 754 C CA . LEU A 1 98 ? 11.373 -1.734 -18.055 1.00 93.69 98 LEU A CA 1
ATOM 755 C C . LEU A 1 98 ? 11.971 -0.646 -17.160 1.00 93.69 98 LEU A C 1
ATOM 757 O O . LEU A 1 98 ? 13.155 -0.719 -16.830 1.00 93.69 98 LEU A O 1
ATOM 761 N N . LEU A 1 99 ? 11.169 0.334 -16.731 1.00 95.38 99 LEU A N 1
ATOM 762 C CA . LEU A 1 99 ? 11.621 1.361 -15.800 1.00 95.38 99 LEU A CA 1
ATOM 763 C C . LEU A 1 99 ? 11.990 0.754 -14.444 1.00 95.38 99 LEU A C 1
ATOM 765 O O . LEU A 1 99 ? 13.081 1.015 -13.939 1.00 95.38 99 LEU A O 1
ATOM 769 N N . ASN A 1 100 ? 11.124 -0.088 -13.873 1.00 96.31 100 ASN A N 1
ATOM 770 C CA . ASN A 1 100 ? 11.414 -0.790 -12.622 1.00 96.31 100 ASN A CA 1
ATOM 771 C C . ASN A 1 100 ? 12.664 -1.672 -12.760 1.00 96.31 100 ASN A C 1
ATOM 773 O O . ASN A 1 100 ? 13.567 -1.613 -11.925 1.00 96.31 100 ASN A O 1
ATOM 777 N N . MET A 1 101 ? 12.766 -2.420 -13.865 1.00 95.06 101 MET A N 1
ATOM 778 C CA . MET A 1 101 ? 13.936 -3.243 -14.168 1.00 95.06 101 MET A CA 1
ATOM 779 C C . MET A 1 101 ? 15.221 -2.409 -14.208 1.00 95.06 101 MET A C 1
ATOM 781 O O . MET A 1 101 ? 16.227 -2.816 -13.628 1.00 95.06 101 MET A O 1
ATOM 785 N N . ALA A 1 102 ? 15.204 -1.241 -14.850 1.00 96.12 102 ALA A N 1
ATOM 786 C CA . ALA A 1 102 ? 16.363 -0.362 -14.906 1.00 96.12 102 ALA A CA 1
ATOM 787 C C . ALA A 1 102 ? 16.725 0.204 -13.519 1.00 96.12 102 ALA A C 1
ATOM 789 O O . ALA A 1 102 ? 17.871 0.085 -13.086 1.00 96.12 102 ALA A O 1
ATOM 790 N N . LEU A 1 103 ? 15.759 0.770 -12.786 1.00 97.12 103 LEU A N 1
ATOM 791 C CA . LEU A 1 103 ? 16.011 1.408 -11.487 1.00 97.12 103 LEU A CA 1
ATOM 792 C C . LEU A 1 103 ? 16.470 0.411 -10.414 1.00 97.12 103 LEU A C 1
ATOM 794 O O . LEU A 1 103 ? 17.384 0.719 -9.649 1.00 97.12 103 LEU A O 1
ATOM 798 N N . LEU A 1 104 ? 15.895 -0.794 -10.382 1.00 96.56 104 LEU A N 1
ATOM 799 C CA . LEU A 1 104 ? 16.297 -1.846 -9.449 1.00 96.56 104 LEU A CA 1
ATOM 800 C C . LEU A 1 104 ? 17.717 -2.350 -9.751 1.00 96.56 104 LEU A C 1
ATOM 802 O O . LEU A 1 104 ? 18.553 -2.426 -8.851 1.00 96.56 104 LEU A O 1
ATOM 806 N N . ASN A 1 105 ? 18.020 -2.650 -11.020 1.00 95.94 105 ASN A N 1
ATOM 807 C CA . ASN A 1 105 ? 19.321 -3.204 -11.409 1.00 95.94 105 ASN A CA 1
ATOM 808 C C . ASN A 1 105 ? 20.464 -2.181 -11.350 1.00 95.94 105 ASN A C 1
ATOM 810 O O . ASN A 1 105 ? 21.621 -2.578 -11.200 1.00 95.94 105 ASN A O 1
ATOM 814 N N . LEU A 1 106 ? 20.166 -0.877 -11.368 1.00 96.31 106 LEU A N 1
ATOM 815 C CA . LEU A 1 106 ? 21.142 0.164 -11.030 1.00 96.31 106 LEU A CA 1
ATOM 816 C C . LEU A 1 106 ? 21.684 0.025 -9.598 1.00 96.31 106 LEU A C 1
ATOM 818 O O . LEU A 1 106 ? 22.793 0.488 -9.342 1.00 96.31 106 LEU A O 1
ATOM 822 N N . GLY A 1 107 ? 20.958 -0.636 -8.692 1.00 94.75 107 GLY A N 1
ATOM 823 C CA . GLY A 1 107 ? 21.409 -0.948 -7.333 1.00 94.75 107 GLY A CA 1
ATOM 824 C C . GLY A 1 107 ? 22.249 -2.217 -7.190 1.00 94.75 107 GLY A C 1
ATOM 825 O O . GLY A 1 107 ? 22.626 -2.562 -6.073 1.00 94.75 107 GLY A O 1
ATOM 826 N N . SER A 1 108 ? 22.521 -2.946 -8.278 1.00 94.75 108 SER A N 1
ATOM 827 C CA . SER A 1 108 ? 23.229 -4.230 -8.211 1.00 94.75 108 SER A CA 1
ATOM 828 C C . SER A 1 108 ? 24.686 -4.091 -7.753 1.00 94.75 108 SER A C 1
ATOM 830 O O . SER A 1 108 ? 25.379 -3.126 -8.073 1.00 94.75 108 SER A O 1
ATOM 832 N N . LEU A 1 109 ? 25.209 -5.111 -7.071 1.00 92.81 109 LEU A N 1
ATOM 833 C CA . LEU A 1 109 ? 26.638 -5.197 -6.758 1.00 92.81 109 LEU A CA 1
ATOM 834 C C . LEU A 1 109 ? 27.504 -5.420 -8.011 1.00 92.81 109 LEU A C 1
ATOM 836 O O . LEU A 1 109 ? 28.676 -5.046 -8.003 1.00 92.81 109 LEU A O 1
ATOM 840 N N . ASP A 1 110 ? 26.939 -5.974 -9.091 1.00 93.75 110 ASP A N 1
ATOM 841 C CA . ASP A 1 110 ? 27.637 -6.189 -10.364 1.00 93.75 110 ASP A CA 1
ATOM 842 C C . ASP A 1 110 ? 27.745 -4.875 -11.169 1.00 93.75 110 ASP A C 1
ATOM 844 O O . ASP A 1 110 ? 26.725 -4.326 -11.601 1.00 93.75 110 ASP A O 1
ATOM 848 N N . PRO A 1 111 ? 28.964 -4.350 -11.414 1.00 93.00 111 PRO A N 1
ATOM 849 C CA . PRO A 1 111 ? 29.162 -3.152 -12.226 1.00 93.00 111 PRO A CA 1
ATOM 850 C C . PRO A 1 111 ? 28.636 -3.279 -13.659 1.00 93.00 111 PRO A C 1
ATOM 852 O O . PRO A 1 111 ? 28.113 -2.302 -14.191 1.00 93.00 111 PRO A O 1
ATOM 855 N N . ASN A 1 112 ? 28.731 -4.464 -14.273 1.00 92.06 112 ASN A N 1
ATOM 856 C CA . ASN A 1 112 ? 28.281 -4.664 -15.651 1.00 92.06 112 ASN A CA 1
ATOM 857 C C . ASN A 1 112 ? 26.758 -4.562 -15.744 1.00 92.06 112 ASN A C 1
ATOM 859 O O . ASN A 1 112 ? 26.235 -3.890 -16.634 1.00 92.06 112 ASN A O 1
ATOM 863 N N . LEU A 1 113 ? 26.049 -5.170 -14.786 1.00 94.31 113 LEU A N 1
ATOM 864 C CA . LEU A 1 113 ? 24.595 -5.083 -14.695 1.00 94.31 113 LEU A CA 1
ATOM 865 C C . LEU A 1 113 ? 24.127 -3.640 -14.474 1.00 94.31 113 LEU A C 1
ATOM 867 O O . LEU A 1 113 ? 23.155 -3.214 -15.092 1.00 94.31 113 LEU A O 1
ATOM 871 N N . ARG A 1 114 ? 24.850 -2.851 -13.671 1.00 95.12 114 ARG A N 1
ATOM 872 C CA . ARG A 1 114 ? 24.531 -1.429 -13.477 1.00 95.12 114 ARG A CA 1
ATOM 873 C C . ARG A 1 114 ? 24.715 -0.605 -14.746 1.00 95.12 114 ARG A C 1
ATOM 875 O O . ARG A 1 114 ? 23.853 0.210 -15.060 1.00 95.12 114 ARG A O 1
ATOM 882 N N . THR A 1 115 ? 25.790 -0.826 -15.499 1.00 92.69 115 THR A N 1
ATOM 883 C CA . THR A 1 115 ? 25.983 -0.159 -16.796 1.00 92.69 115 THR A CA 1
ATOM 884 C C . THR A 1 115 ? 24.899 -0.567 -17.796 1.00 92.69 115 THR A C 1
ATOM 886 O O . THR A 1 115 ? 24.332 0.296 -18.463 1.00 92.69 115 THR A O 1
ATOM 889 N N . ALA A 1 116 ? 24.540 -1.853 -17.859 1.00 93.00 116 ALA A N 1
ATOM 890 C CA . ALA A 1 116 ? 23.448 -2.323 -18.711 1.00 93.00 116 ALA A CA 1
ATOM 891 C C . ALA A 1 116 ? 22.096 -1.702 -18.316 1.00 93.00 116 ALA A C 1
ATOM 893 O O . ALA A 1 116 ? 21.342 -1.268 -19.184 1.00 93.00 116 ALA A O 1
ATOM 894 N N . ALA A 1 117 ? 21.812 -1.595 -17.016 1.00 95.25 117 ALA A N 1
ATOM 895 C CA . ALA A 1 117 ? 20.601 -0.969 -16.493 1.00 95.25 117 ALA A CA 1
ATOM 896 C C . ALA A 1 117 ? 20.545 0.541 -16.779 1.00 95.25 117 ALA A C 1
ATOM 898 O O . ALA A 1 117 ? 19.490 1.061 -17.133 1.00 95.25 117 ALA A O 1
ATOM 899 N N . TYR A 1 118 ? 21.681 1.240 -16.687 1.00 94.94 118 TYR A N 1
ATOM 900 C CA . TYR A 1 118 ? 21.782 2.647 -17.080 1.00 94.94 118 TYR A CA 1
ATOM 901 C C . TYR A 1 118 ? 21.496 2.835 -18.574 1.00 94.94 118 TYR A C 1
ATOM 903 O O . TYR A 1 118 ? 20.698 3.690 -18.947 1.00 94.94 118 TYR A O 1
ATOM 911 N N . ASN A 1 119 ? 22.095 2.005 -19.431 1.00 92.81 119 ASN A N 1
ATOM 912 C CA . ASN A 1 119 ? 21.855 2.070 -20.873 1.00 92.81 119 ASN A CA 1
ATOM 913 C C . ASN A 1 119 ? 20.396 1.735 -21.214 1.00 92.81 119 ASN A C 1
ATOM 915 O O . ASN A 1 119 ? 19.806 2.396 -22.064 1.00 92.81 119 ASN A O 1
ATOM 919 N N . LEU A 1 120 ? 19.787 0.773 -20.509 1.00 93.88 120 LEU A N 1
ATOM 920 C CA . LEU A 1 120 ? 18.357 0.486 -20.626 1.00 93.88 120 LEU A CA 1
ATOM 921 C C . LEU A 1 120 ? 17.513 1.710 -20.254 1.00 93.88 120 LEU A C 1
ATOM 923 O O . LEU A 1 120 ? 16.579 2.033 -20.979 1.00 93.88 120 LEU A O 1
ATOM 927 N N . LEU A 1 121 ? 17.848 2.414 -19.170 1.00 94.12 121 LEU A N 1
ATOM 928 C CA . LEU A 1 121 ? 17.157 3.640 -18.771 1.00 94.12 121 LEU A CA 1
ATOM 929 C C . LEU A 1 121 ? 17.273 4.734 -19.848 1.00 94.12 121 LEU A C 1
ATOM 931 O O . LEU A 1 121 ? 16.264 5.340 -20.205 1.00 94.12 121 LEU A O 1
ATOM 935 N N . CYS A 1 122 ? 18.469 4.947 -20.410 1.00 92.56 122 CYS A N 1
ATOM 936 C CA . CYS A 1 122 ? 18.680 5.872 -21.528 1.00 92.56 122 CYS A CA 1
ATOM 937 C C . CYS A 1 122 ? 17.817 5.490 -22.739 1.00 92.56 122 CYS A C 1
ATOM 939 O O . CYS A 1 122 ? 17.051 6.316 -23.238 1.00 92.56 122 CYS A O 1
ATOM 941 N N . ALA A 1 123 ? 17.879 4.228 -23.168 1.00 91.19 123 ALA A N 1
ATOM 942 C CA . ALA A 1 123 ? 17.103 3.724 -24.297 1.00 91.19 123 ALA A CA 1
ATOM 943 C C . ALA A 1 123 ? 15.594 3.861 -24.060 1.00 91.19 123 ALA A C 1
ATOM 945 O O . ALA A 1 123 ? 14.866 4.277 -24.961 1.00 91.19 123 ALA A O 1
ATOM 946 N N . LEU A 1 124 ? 15.125 3.572 -22.843 1.00 91.38 124 LEU A N 1
ATOM 947 C CA . LEU A 1 124 ? 13.728 3.720 -22.451 1.00 91.38 124 LEU A CA 1
ATOM 948 C C . LEU A 1 124 ? 13.274 5.176 -22.573 1.00 91.38 124 LEU A C 1
ATOM 950 O O . LEU A 1 124 ? 12.258 5.454 -23.207 1.00 91.38 124 LEU A O 1
ATOM 954 N N . THR A 1 125 ? 14.052 6.104 -22.013 1.00 90.44 125 THR A N 1
ATOM 955 C CA . THR A 1 125 ? 13.721 7.534 -22.049 1.00 90.44 125 THR A CA 1
ATOM 956 C C . THR A 1 125 ? 13.695 8.087 -23.466 1.00 90.44 125 THR A C 1
ATOM 958 O O . THR A 1 125 ? 12.766 8.811 -23.804 1.00 90.44 125 THR A O 1
ATOM 961 N N . ALA A 1 126 ? 14.633 7.677 -24.322 1.00 88.69 126 ALA A N 1
ATOM 962 C CA . ALA A 1 126 ? 14.654 8.075 -25.725 1.00 88.69 126 ALA A CA 1
ATOM 963 C C . ALA A 1 126 ? 13.503 7.455 -26.537 1.00 88.69 126 ALA A C 1
ATOM 965 O O . ALA A 1 126 ? 12.924 8.119 -27.390 1.00 88.69 126 ALA A O 1
ATOM 966 N N . THR A 1 127 ? 13.160 6.188 -26.280 1.00 89.69 127 THR A N 1
ATOM 967 C CA . THR A 1 127 ? 12.144 5.456 -27.058 1.00 89.69 127 THR A CA 1
ATOM 968 C C . THR A 1 127 ? 10.727 5.930 -26.751 1.00 89.69 127 THR A C 1
ATOM 970 O O . THR A 1 127 ? 9.905 6.026 -27.658 1.00 89.69 127 THR A O 1
ATOM 973 N N . PHE A 1 128 ? 10.436 6.220 -25.481 1.00 88.25 128 PHE A N 1
ATOM 974 C CA . PHE A 1 128 ? 9.106 6.632 -25.025 1.00 88.25 128 PHE A CA 1
ATOM 975 C C . PHE A 1 128 ? 8.986 8.144 -24.781 1.00 88.25 128 PHE A C 1
ATOM 977 O O . PHE A 1 128 ? 7.965 8.582 -24.262 1.00 88.25 128 PHE A O 1
ATOM 984 N N . ASP A 1 129 ? 10.008 8.926 -25.154 1.00 87.88 129 ASP A N 1
ATOM 985 C CA . ASP A 1 129 ? 10.084 10.383 -24.949 1.00 87.88 129 ASP A CA 1
ATOM 986 C C . ASP A 1 129 ? 9.829 10.800 -23.485 1.00 87.88 129 ASP A C 1
ATOM 988 O O . ASP A 1 129 ? 9.138 11.777 -23.193 1.00 87.88 129 ASP A O 1
ATOM 992 N N . LEU A 1 130 ? 10.376 10.025 -22.537 1.00 89.62 130 LEU A N 1
ATOM 993 C CA . LEU A 1 130 ? 10.207 10.295 -21.108 1.00 89.62 130 LEU A CA 1
ATOM 994 C C . LEU A 1 130 ? 11.044 11.510 -20.715 1.00 89.62 130 LEU A C 1
ATOM 996 O O . LEU A 1 130 ? 12.268 11.532 -20.889 1.00 89.62 130 LEU A O 1
ATOM 1000 N N . LYS A 1 131 ? 10.402 12.512 -20.120 1.00 84.75 131 LYS A N 1
ATOM 1001 C CA . LYS A 1 131 ? 11.045 13.801 -19.848 1.00 84.75 131 LYS A CA 1
ATOM 1002 C C . LYS A 1 131 ? 11.962 13.736 -18.631 1.00 84.75 131 LYS A C 1
ATOM 1004 O O . LYS A 1 131 ? 11.560 14.033 -17.506 1.00 84.75 131 LYS A O 1
ATOM 1009 N N . ILE A 1 132 ? 13.229 13.405 -18.867 1.00 79.62 132 ILE A N 1
ATOM 1010 C CA . ILE A 1 132 ? 14.312 13.475 -17.878 1.00 79.62 132 ILE A CA 1
ATOM 1011 C C . ILE A 1 132 ? 15.370 14.453 -18.392 1.00 79.62 132 ILE A C 1
ATOM 1013 O O . ILE A 1 132 ? 16.318 14.081 -19.078 1.00 79.62 132 ILE A O 1
ATOM 1017 N N . GLU A 1 133 ? 15.178 15.738 -18.098 1.00 70.62 133 GLU A N 1
ATOM 1018 C CA . GLU A 1 133 ? 16.002 16.842 -18.607 1.00 70.62 133 GLU A CA 1
ATOM 1019 C C . GLU A 1 133 ? 17.516 16.624 -18.400 1.00 70.62 133 GLU A C 1
ATOM 1021 O O . GLU A 1 133 ? 18.013 16.730 -17.277 1.00 70.62 133 GLU A O 1
ATOM 1026 N N . GLY A 1 134 ? 18.253 16.352 -19.487 1.00 66.12 134 GLY A N 1
ATOM 1027 C CA . GLY A 1 134 ? 19.718 16.473 -19.590 1.00 66.12 134 GLY A CA 1
ATOM 1028 C C . GLY A 1 134 ? 20.569 15.613 -18.645 1.00 66.12 134 GLY A C 1
ATOM 1029 O O . GLY A 1 134 ? 21.775 15.830 -18.563 1.00 66.12 134 GLY A O 1
ATOM 1030 N N . GLN A 1 135 ? 19.975 14.669 -17.911 1.00 73.38 135 GLN A N 1
ATOM 1031 C CA . GLN A 1 135 ? 20.678 13.866 -16.897 1.00 73.38 135 GLN A CA 1
ATOM 1032 C C . GLN A 1 135 ? 21.184 12.517 -17.402 1.00 73.38 135 GLN A C 1
ATOM 1034 O O . GLN A 1 135 ? 22.014 11.890 -16.742 1.00 73.38 135 GLN A O 1
ATOM 1039 N N . LEU A 1 136 ? 20.662 12.055 -18.535 1.00 84.56 136 LEU A N 1
ATOM 1040 C CA . LEU A 1 136 ? 20.956 10.741 -19.082 1.00 84.56 136 LEU A CA 1
ATOM 1041 C C . LEU A 1 136 ? 21.604 10.890 -20.448 1.00 84.56 136 LEU A C 1
ATOM 1043 O O . LEU A 1 136 ? 21.085 11.582 -21.321 1.00 84.56 136 LEU A O 1
ATOM 1047 N N . LEU A 1 137 ? 22.749 10.239 -20.614 1.00 83.75 137 LEU A N 1
ATOM 1048 C CA . LEU A 1 137 ? 23.448 10.1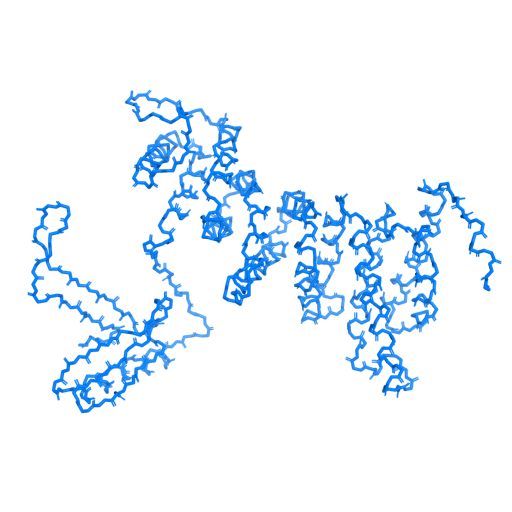76 -21.885 1.00 83.75 137 LEU A CA 1
A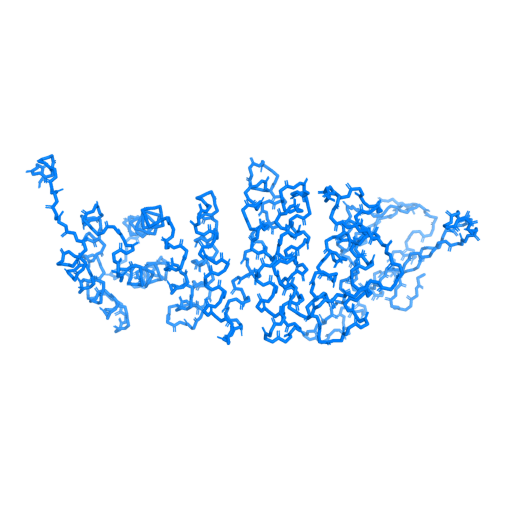TOM 1049 C C . LEU A 1 137 ? 24.135 8.823 -21.997 1.00 83.75 137 LEU A C 1
ATOM 1051 O O . LEU A 1 137 ? 25.000 8.483 -21.191 1.00 83.75 137 LEU A O 1
ATOM 1055 N N . GLU A 1 138 ? 23.774 8.058 -23.021 1.00 80.31 138 GLU A N 1
ATOM 1056 C CA . GLU A 1 138 ? 24.483 6.826 -23.337 1.00 80.31 138 GLU A CA 1
ATOM 1057 C C . GLU A 1 138 ? 25.905 7.165 -23.805 1.00 80.31 138 GLU A C 1
ATOM 1059 O O . GLU A 1 138 ? 26.103 7.923 -24.753 1.00 80.31 138 GLU A O 1
ATOM 1064 N N . THR A 1 139 ? 26.919 6.662 -23.096 1.00 78.62 139 THR A N 1
ATOM 1065 C CA . THR A 1 139 ? 28.331 6.906 -23.418 1.00 78.62 139 THR A CA 1
ATOM 1066 C C . THR A 1 139 ? 29.159 5.655 -23.148 1.00 78.62 139 THR A C 1
ATOM 1068 O O . THR A 1 139 ? 29.072 5.045 -22.080 1.00 78.62 139 THR A O 1
ATOM 1071 N N . SER A 1 140 ? 30.011 5.282 -24.104 1.00 78.62 140 SER A N 1
ATOM 1072 C CA . SER A 1 140 ? 30.948 4.168 -23.946 1.00 78.62 140 SER A CA 1
ATOM 1073 C C . SER A 1 140 ? 31.958 4.449 -22.829 1.00 78.62 140 SER A C 1
ATOM 1075 O O . SER A 1 140 ? 32.599 5.498 -22.831 1.00 78.62 140 SER A O 1
ATOM 1077 N N . GLY A 1 141 ? 32.149 3.495 -21.914 1.00 78.44 141 GLY A N 1
ATOM 1078 C CA . GLY A 1 141 ? 33.118 3.616 -20.816 1.00 78.44 141 GLY A CA 1
ATOM 1079 C C . GLY A 1 141 ? 32.604 4.357 -19.577 1.00 78.44 141 GLY A C 1
ATOM 1080 O O . GLY A 1 141 ? 33.392 4.636 -18.675 1.00 78.44 141 GLY A O 1
ATOM 1081 N N . LEU A 1 142 ? 31.302 4.662 -19.504 1.00 86.50 142 LEU A N 1
ATOM 1082 C CA . LEU A 1 142 ? 30.691 5.235 -18.307 1.00 86.50 142 LEU A CA 1
ATOM 1083 C C . LEU A 1 142 ? 30.779 4.256 -17.124 1.00 86.50 142 LEU A C 1
ATOM 1085 O O . LEU A 1 142 ? 30.364 3.100 -17.215 1.00 86.50 142 LEU A O 1
ATOM 1089 N N . CYS A 1 143 ? 31.291 4.744 -15.994 1.00 87.50 143 CYS A N 1
ATOM 1090 C CA . CYS A 1 143 ? 31.335 4.003 -14.740 1.00 87.50 143 CYS A CA 1
ATOM 1091 C C . CYS A 1 143 ? 30.179 4.440 -13.839 1.00 87.50 143 CYS A C 1
ATOM 1093 O O . CYS A 1 143 ? 30.100 5.602 -13.439 1.00 87.50 143 CYS A O 1
ATOM 1095 N N . ILE A 1 144 ? 29.306 3.499 -13.485 1.00 92.81 144 ILE A N 1
ATOM 1096 C CA . ILE A 1 144 ? 28.279 3.717 -12.467 1.00 92.81 144 ILE A CA 1
ATOM 1097 C C . ILE A 1 144 ? 28.883 3.319 -11.107 1.00 92.81 144 ILE A C 1
ATOM 1099 O O . ILE A 1 144 ? 29.437 2.222 -11.003 1.00 92.81 144 ILE A O 1
ATOM 1103 N N . PRO A 1 145 ? 28.813 4.146 -10.045 1.00 92.44 145 PRO A N 1
ATOM 1104 C CA . PRO A 1 145 ? 29.298 3.801 -8.699 1.00 92.44 145 PRO A CA 1
ATOM 1105 C C . PRO A 1 145 ? 28.249 3.030 -7.882 1.00 92.44 145 PRO A C 1
ATOM 1107 O O . PRO A 1 145 ? 27.054 3.203 -8.109 1.00 92.44 145 PRO A O 1
ATOM 1110 N N . SER A 1 146 ? 28.665 2.136 -6.971 1.00 88.44 146 SER A N 1
ATOM 1111 C CA . SER A 1 146 ? 27.716 1.264 -6.238 1.00 88.44 146 SER A CA 1
ATOM 1112 C C . SER A 1 146 ? 26.847 2.042 -5.249 1.00 88.44 146 SER A C 1
ATOM 1114 O O . SER A 1 146 ? 25.751 1.617 -4.915 1.00 88.44 146 SER A O 1
ATOM 1116 N N . ASN A 1 147 ? 27.324 3.205 -4.798 1.00 90.12 147 ASN A N 1
ATOM 1117 C CA . ASN A 1 147 ? 26.553 4.144 -3.991 1.00 90.12 147 ASN A CA 1
ATOM 1118 C C . ASN A 1 147 ? 25.870 5.184 -4.895 1.00 90.12 147 ASN A C 1
ATOM 1120 O O . ASN A 1 147 ? 26.328 6.321 -5.008 1.00 90.12 147 ASN A O 1
ATOM 1124 N N . ASN A 1 148 ? 24.809 4.775 -5.585 1.00 92.25 148 ASN A N 1
ATOM 1125 C CA . ASN A 1 148 ? 24.067 5.605 -6.540 1.00 92.25 148 ASN A CA 1
ATOM 1126 C C . ASN A 1 148 ? 22.579 5.775 -6.177 1.00 92.25 148 ASN A C 1
ATOM 1128 O O . ASN A 1 148 ? 21.815 6.310 -6.978 1.00 92.25 148 ASN A O 1
ATOM 1132 N N . THR A 1 149 ? 22.164 5.402 -4.964 1.00 95.50 149 THR A N 1
ATOM 1133 C CA . THR A 1 149 ? 20.770 5.509 -4.493 1.00 95.50 149 THR A CA 1
ATOM 1134 C C . THR A 1 149 ? 20.195 6.919 -4.643 1.00 95.50 149 THR A C 1
ATOM 1136 O O . THR A 1 149 ? 19.057 7.075 -5.076 1.00 95.50 149 THR A O 1
ATOM 1139 N N . ILE A 1 150 ? 20.985 7.959 -4.346 1.00 95.06 150 ILE A N 1
ATOM 1140 C CA . ILE A 1 150 ? 20.563 9.365 -4.493 1.00 95.06 150 ILE A CA 1
ATOM 1141 C C . ILE A 1 150 ? 20.241 9.692 -5.956 1.00 95.06 150 ILE A C 1
ATOM 1143 O O . ILE A 1 150 ? 19.246 10.357 -6.239 1.00 95.06 150 ILE A O 1
ATOM 1147 N N . PHE A 1 151 ? 21.061 9.199 -6.887 1.00 94.94 151 PHE A N 1
ATOM 1148 C CA . PHE A 1 151 ? 20.832 9.376 -8.316 1.00 94.94 151 PHE A CA 1
ATOM 1149 C C . PHE A 1 151 ? 19.556 8.649 -8.759 1.00 94.94 151 PHE A C 1
ATOM 1151 O O . PHE A 1 151 ? 18.687 9.272 -9.363 1.00 94.94 151 PHE A O 1
ATOM 1158 N N . ILE A 1 152 ? 19.405 7.373 -8.388 1.00 96.69 152 ILE A N 1
ATOM 1159 C CA . ILE A 1 152 ? 18.229 6.552 -8.725 1.00 96.69 152 ILE A CA 1
ATOM 1160 C C . ILE A 1 152 ? 16.939 7.213 -8.225 1.00 96.69 152 ILE A C 1
ATOM 1162 O O . ILE A 1 152 ? 15.974 7.359 -8.976 1.00 96.69 152 ILE A O 1
ATOM 1166 N N . LYS A 1 153 ? 16.940 7.675 -6.971 1.00 96.81 153 LYS A N 1
ATOM 1167 C CA . LYS A 1 153 ? 15.808 8.387 -6.379 1.00 96.81 153 LYS A CA 1
ATOM 1168 C C . LYS A 1 153 ? 15.490 9.684 -7.123 1.00 96.81 153 LYS A C 1
ATOM 1170 O O . LYS A 1 153 ? 14.335 9.900 -7.468 1.00 96.81 153 LYS A O 1
ATOM 1175 N N . SER A 1 154 ? 16.498 10.507 -7.418 1.00 95.88 154 SER A N 1
ATOM 1176 C CA . SER A 1 154 ? 16.307 11.783 -8.123 1.00 95.88 154 SER A CA 1
ATOM 1177 C C . SER A 1 154 ? 15.709 11.596 -9.521 1.00 95.88 154 SER A C 1
ATOM 1179 O O . SER A 1 154 ? 14.823 12.352 -9.923 1.00 95.88 154 SER A O 1
ATOM 1181 N N . VAL A 1 155 ? 16.157 10.571 -10.250 1.00 95.75 155 VAL A N 1
ATOM 1182 C CA . VAL A 1 155 ? 15.581 10.182 -11.544 1.00 95.75 155 VAL A CA 1
ATOM 1183 C C . VAL A 1 155 ? 14.110 9.789 -11.375 1.00 95.75 155 VAL A C 1
ATOM 1185 O O . VAL A 1 155 ? 13.256 10.280 -12.112 1.00 95.75 155 VAL A O 1
ATOM 1188 N N . SER A 1 156 ? 13.804 8.946 -10.384 1.00 97.19 156 SER A N 1
ATOM 1189 C CA . SER A 1 156 ? 12.436 8.490 -10.123 1.00 97.19 156 SER A CA 1
ATOM 1190 C C . SER A 1 156 ? 11.491 9.630 -9.729 1.00 97.19 156 SER A C 1
ATOM 1192 O O . SER A 1 156 ? 10.369 9.692 -10.220 1.00 97.19 156 SER A O 1
ATOM 1194 N N . GLU A 1 157 ? 11.945 10.577 -8.902 1.00 96.81 157 GLU A N 1
ATOM 1195 C CA . GLU A 1 157 ? 11.171 11.765 -8.517 1.00 96.81 157 GLU A CA 1
ATOM 1196 C C . GLU A 1 157 ? 10.787 12.614 -9.734 1.00 96.81 157 GLU A C 1
ATOM 1198 O O . GLU A 1 157 ? 9.627 13.005 -9.879 1.00 96.81 157 GLU A O 1
ATOM 1203 N N . LYS A 1 158 ? 11.733 12.858 -10.649 1.00 95.62 158 LYS A N 1
ATOM 1204 C CA . LYS A 1 158 ? 11.463 13.601 -11.888 1.00 95.62 158 LYS A CA 1
ATOM 1205 C C . LYS A 1 158 ? 10.462 12.881 -12.781 1.00 95.62 158 LYS A C 1
ATOM 1207 O O . LYS A 1 158 ? 9.535 13.508 -13.288 1.00 95.62 158 LYS A O 1
ATOM 1212 N N . LEU A 1 159 ? 10.626 11.570 -12.943 1.00 95.88 159 LEU A N 1
ATOM 1213 C CA . LEU A 1 159 ? 9.704 10.753 -13.726 1.00 95.88 159 LEU A CA 1
ATOM 1214 C C . LEU A 1 159 ? 8.306 10.708 -13.113 1.00 95.88 159 LEU A C 1
ATOM 1216 O O . LEU A 1 159 ? 7.334 10.861 -13.840 1.00 95.88 159 LEU A O 1
ATOM 1220 N N . ALA A 1 160 ? 8.182 10.578 -11.793 1.00 97.00 160 ALA A N 1
ATOM 1221 C CA . ALA A 1 160 ? 6.883 10.595 -11.130 1.00 97.00 160 ALA A CA 1
ATOM 1222 C C . ALA A 1 160 ? 6.138 11.921 -11.370 1.00 97.00 160 ALA A C 1
ATOM 1224 O O . ALA A 1 160 ? 4.918 11.931 -11.537 1.00 97.00 160 ALA A O 1
ATOM 1225 N N . VAL A 1 161 ? 6.856 13.047 -11.415 1.00 95.94 161 VAL A N 1
ATOM 1226 C CA . VAL A 1 161 ? 6.265 14.363 -11.700 1.00 95.94 161 VAL A CA 1
ATOM 1227 C C . VAL A 1 161 ? 5.875 14.501 -13.174 1.00 95.94 161 VAL A C 1
ATOM 1229 O O . VAL A 1 161 ? 4.760 14.942 -13.465 1.00 95.94 161 VAL A O 1
ATOM 1232 N N . ASN A 1 162 ? 6.774 14.126 -14.085 1.00 94.62 162 ASN A N 1
ATOM 1233 C CA . ASN A 1 162 ? 6.629 14.383 -15.519 1.00 94.62 162 ASN A CA 1
ATOM 1234 C C . ASN A 1 162 ? 5.774 13.337 -16.244 1.00 94.62 162 ASN A C 1
ATOM 1236 O O . ASN A 1 162 ? 5.029 13.691 -17.155 1.00 94.62 162 ASN A O 1
ATOM 1240 N N . GLU A 1 163 ? 5.824 12.081 -15.798 1.00 94.56 163 GLU A N 1
ATOM 1241 C CA . GLU A 1 163 ? 5.181 10.919 -16.422 1.00 94.56 163 GLU A CA 1
ATOM 1242 C C . GLU A 1 163 ? 4.190 10.207 -15.474 1.00 94.56 163 GLU A C 1
ATOM 1244 O O . GLU A 1 163 ? 4.226 8.986 -15.305 1.00 94.56 163 GLU A O 1
ATOM 1249 N N . PRO A 1 164 ? 3.232 10.933 -14.864 1.00 94.31 164 PRO A N 1
ATOM 1250 C CA . PRO A 1 164 ? 2.303 10.396 -13.863 1.00 94.31 164 PRO A CA 1
ATOM 1251 C C . PRO A 1 164 ? 1.358 9.324 -14.420 1.00 94.31 164 PRO A C 1
ATOM 1253 O O . PRO A 1 164 ? 0.697 8.623 -13.661 1.00 94.31 164 PRO A O 1
ATOM 1256 N N . HIS A 1 165 ? 1.248 9.211 -15.744 1.00 91.25 165 HIS A N 1
ATOM 1257 C CA . HIS A 1 165 ? 0.407 8.220 -16.401 1.00 91.25 165 HIS A CA 1
ATOM 1258 C C . HIS A 1 165 ? 0.933 6.787 -16.214 1.00 91.25 165 HIS A C 1
ATOM 1260 O O . HIS A 1 165 ? 0.129 5.864 -16.272 1.00 91.25 165 HIS A O 1
ATOM 1266 N N . LEU A 1 166 ? 2.232 6.620 -15.925 1.00 93.81 166 LEU A N 1
ATOM 1267 C CA . LEU A 1 166 ? 2.888 5.328 -15.692 1.00 93.81 166 LEU A CA 1
ATOM 1268 C C . LEU A 1 166 ? 2.724 4.801 -14.259 1.00 93.81 166 LEU A C 1
ATOM 1270 O O . LEU A 1 166 ? 3.165 3.696 -13.958 1.00 93.81 166 LEU A O 1
ATOM 1274 N N . THR A 1 167 ? 2.134 5.584 -13.347 1.00 95.75 167 THR A N 1
ATOM 1275 C CA . THR A 1 167 ? 2.112 5.268 -11.910 1.00 95.75 167 THR A CA 1
ATOM 1276 C C . THR A 1 167 ? 1.549 3.888 -11.602 1.00 95.75 167 THR A C 1
ATOM 1278 O O . THR A 1 167 ? 2.113 3.187 -10.765 1.00 95.75 167 THR A O 1
ATOM 1281 N N . LEU A 1 168 ? 0.433 3.503 -12.227 1.00 93.94 168 LEU A N 1
ATOM 1282 C CA . LEU A 1 168 ? -0.235 2.251 -11.875 1.00 93.94 168 LEU A CA 1
ATOM 1283 C C . LEU A 1 168 ? 0.606 1.043 -12.295 1.00 93.94 168 LEU A C 1
ATOM 1285 O O . LEU A 1 168 ? 0.821 0.153 -11.477 1.00 93.94 168 LEU A O 1
ATOM 1289 N N . GLU A 1 169 ? 1.101 1.028 -13.536 1.00 92.06 169 GLU A N 1
ATOM 1290 C CA . GLU A 1 169 ? 1.956 -0.053 -14.032 1.00 92.06 169 GLU A CA 1
ATOM 1291 C C . GLU A 1 169 ? 3.300 -0.088 -13.294 1.00 92.06 169 GLU A C 1
ATOM 1293 O O . GLU A 1 169 ? 3.770 -1.153 -12.906 1.00 92.06 169 GLU A O 1
ATOM 1298 N N . PHE A 1 170 ? 3.905 1.072 -13.033 1.00 96.19 170 PHE A N 1
ATOM 1299 C CA . PHE A 1 170 ? 5.186 1.141 -12.339 1.00 96.19 170 PHE A CA 1
ATOM 1300 C C . PHE A 1 170 ? 5.100 0.615 -10.901 1.00 96.19 170 PHE A C 1
ATOM 1302 O O . PHE A 1 170 ? 5.926 -0.203 -10.504 1.00 96.19 170 PHE A O 1
ATOM 1309 N N . LEU A 1 171 ? 4.097 1.038 -10.120 1.00 97.25 171 LEU A N 1
ATOM 1310 C CA . LEU A 1 171 ? 3.923 0.568 -8.739 1.00 97.25 171 LEU A CA 1
ATOM 1311 C C . LEU A 1 171 ? 3.646 -0.937 -8.675 1.00 97.25 171 LEU A C 1
ATOM 1313 O O . LEU A 1 171 ? 4.181 -1.615 -7.802 1.00 97.25 171 LEU A O 1
ATOM 1317 N N . GLU A 1 172 ? 2.840 -1.456 -9.599 1.00 93.62 172 GLU A N 1
ATOM 1318 C CA . GLU A 1 172 ? 2.566 -2.888 -9.723 1.00 93.62 172 GLU A CA 1
ATOM 1319 C C . GLU A 1 172 ? 3.865 -3.694 -9.896 1.00 93.62 172 GLU A C 1
ATOM 1321 O O . GLU A 1 172 ? 4.132 -4.633 -9.143 1.00 93.62 172 GLU A O 1
ATOM 1326 N N . GLU A 1 173 ? 4.722 -3.262 -10.819 1.00 92.94 173 GLU A N 1
ATOM 1327 C CA . GLU A 1 173 ? 6.012 -3.897 -11.098 1.00 92.94 173 GLU A CA 1
ATOM 1328 C C . GLU A 1 173 ? 6.996 -3.762 -9.934 1.00 92.94 173 GLU A C 1
ATOM 1330 O O . GLU A 1 173 ? 7.720 -4.708 -9.613 1.00 92.94 173 GLU A O 1
ATOM 1335 N N . CYS A 1 174 ? 6.997 -2.615 -9.249 1.00 96.50 174 CYS A N 1
ATOM 1336 C CA . CYS A 1 174 ? 7.793 -2.423 -8.042 1.00 96.50 174 CYS A CA 1
ATOM 1337 C C . CYS A 1 174 ? 7.399 -3.435 -6.958 1.00 96.50 174 CYS A C 1
ATOM 1339 O O . CYS A 1 174 ? 8.271 -4.085 -6.389 1.00 96.50 174 CYS A O 1
ATOM 1341 N N . ILE A 1 175 ? 6.098 -3.604 -6.690 1.00 95.69 175 ILE A N 1
ATOM 1342 C CA . ILE A 1 175 ? 5.595 -4.531 -5.664 1.00 95.69 175 ILE A CA 1
ATOM 1343 C C . ILE A 1 175 ? 5.924 -5.982 -6.032 1.00 95.69 175 ILE A C 1
ATOM 1345 O O . ILE A 1 175 ? 6.363 -6.754 -5.177 1.00 95.69 175 ILE A O 1
ATOM 1349 N N . GLN A 1 176 ? 5.758 -6.350 -7.304 1.00 90.12 17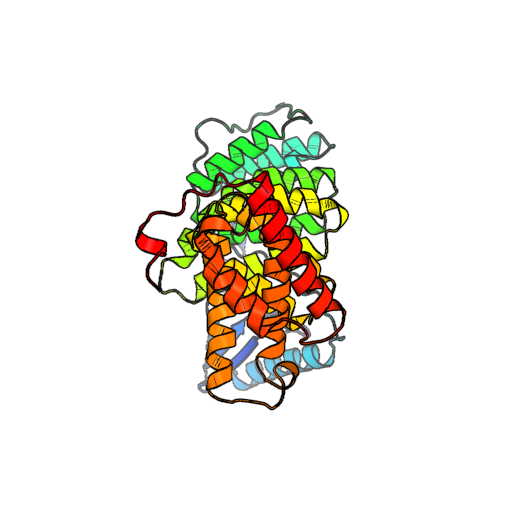6 GLN A N 1
ATOM 1350 C CA . GLN A 1 176 ? 6.091 -7.687 -7.787 1.00 90.12 176 GLN A CA 1
ATOM 1351 C C . GLN A 1 176 ? 7.600 -7.968 -7.687 1.00 90.12 176 GLN A C 1
ATOM 1353 O O . GLN A 1 176 ? 8.002 -9.021 -7.187 1.00 90.12 176 GLN A O 1
ATOM 1358 N N . GLY A 1 177 ? 8.440 -7.020 -8.113 1.00 89.50 177 GLY A N 1
ATOM 1359 C CA . GLY A 1 177 ? 9.898 -7.120 -8.024 1.00 89.50 177 GLY A CA 1
ATOM 1360 C C . GLY A 1 177 ? 10.416 -7.115 -6.584 1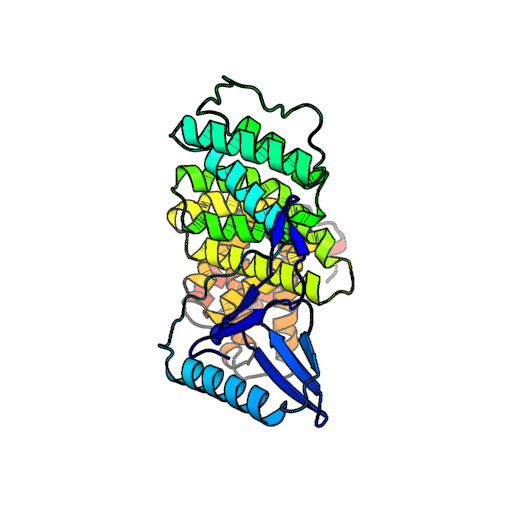.00 89.50 177 GLY A C 1
ATOM 1361 O O . GLY A 1 177 ? 11.405 -7.789 -6.286 1.00 89.50 177 GLY A O 1
ATOM 1362 N N . PHE A 1 178 ? 9.726 -6.423 -5.673 1.00 94.94 178 PHE A N 1
ATOM 1363 C CA . PHE A 1 178 ? 10.091 -6.327 -4.260 1.00 94.94 178 PHE A CA 1
ATOM 1364 C C . PHE A 1 178 ? 10.225 -7.705 -3.613 1.00 94.94 178 PHE A C 1
ATOM 1366 O O . PHE A 1 178 ? 11.249 -7.998 -3.001 1.00 94.94 178 PHE A O 1
ATOM 1373 N N . ARG A 1 179 ? 9.231 -8.581 -3.805 1.00 89.44 179 ARG A N 1
ATOM 1374 C CA . ARG A 1 179 ? 9.185 -9.922 -3.194 1.00 89.44 179 ARG A CA 1
ATOM 1375 C C . ARG A 1 179 ? 10.362 -10.813 -3.599 1.00 89.44 179 ARG A C 1
ATOM 1377 O O . ARG A 1 179 ? 10.812 -11.635 -2.808 1.00 89.44 179 ARG A O 1
ATOM 1384 N N . ALA A 1 180 ? 10.865 -10.644 -4.821 1.00 89.12 180 ALA A N 1
ATOM 1385 C CA . ALA A 1 180 ? 11.972 -11.427 -5.370 1.00 89.12 180 ALA A CA 1
ATOM 1386 C C . ALA A 1 180 ? 13.360 -10.802 -5.119 1.00 89.12 180 ALA A C 1
ATOM 1388 O O . ALA A 1 180 ? 14.372 -11.374 -5.521 1.00 89.12 180 ALA A O 1
ATOM 1389 N N . SER A 1 181 ? 13.419 -9.626 -4.487 1.00 93.88 181 SER A N 1
ATOM 1390 C CA . SER A 1 181 ? 14.651 -8.854 -4.300 1.00 93.88 181 SER A CA 1
ATOM 1391 C C . SER A 1 181 ? 15.354 -9.161 -2.973 1.00 93.88 181 SER A C 1
ATOM 1393 O O . SER A 1 181 ? 14.724 -9.571 -1.997 1.00 93.88 181 SER A O 1
ATOM 1395 N N . SER A 1 182 ? 16.668 -8.908 -2.909 1.00 95.69 182 SER A N 1
ATOM 1396 C CA . SER A 1 182 ? 17.414 -8.913 -1.640 1.00 95.69 182 SER A CA 1
ATOM 1397 C C . SER A 1 182 ? 16.980 -7.753 -0.735 1.00 95.69 182 SER A C 1
ATOM 1399 O O . SER A 1 182 ? 16.369 -6.792 -1.202 1.00 95.69 182 SER A O 1
ATOM 1401 N N . ILE A 1 183 ? 17.321 -7.802 0.555 1.00 96.19 183 ILE A N 1
ATOM 1402 C CA . ILE A 1 183 ? 16.959 -6.761 1.533 1.00 96.19 183 ILE A CA 1
ATOM 1403 C C . ILE A 1 183 ? 17.497 -5.379 1.128 1.00 96.19 183 ILE A C 1
ATOM 1405 O O . ILE A 1 183 ? 16.782 -4.380 1.200 1.00 96.19 183 ILE A O 1
ATOM 1409 N N . GLU A 1 184 ? 18.726 -5.308 0.621 1.00 95.12 184 GLU A N 1
ATOM 1410 C CA . GLU A 1 184 ? 19.340 -4.056 0.166 1.00 95.12 184 GLU A CA 1
ATOM 1411 C C . GLU A 1 184 ? 18.568 -3.457 -1.017 1.00 95.12 184 GLU A C 1
ATOM 1413 O O . GLU A 1 184 ? 18.266 -2.261 -1.042 1.00 95.12 184 GLU A O 1
ATOM 1418 N N . LEU A 1 185 ? 18.194 -4.304 -1.979 1.00 95.88 185 LEU A N 1
ATOM 1419 C CA . LEU A 1 185 ? 17.413 -3.898 -3.144 1.00 95.88 185 LEU A CA 1
ATOM 1420 C C . LEU A 1 185 ? 15.962 -3.563 -2.780 1.00 95.88 185 LEU A C 1
ATOM 1422 O O . LEU A 1 185 ? 15.384 -2.661 -3.382 1.00 95.88 185 LEU A O 1
ATOM 1426 N N . LYS A 1 186 ? 15.388 -4.208 -1.758 1.00 97.75 186 LYS A N 1
ATOM 1427 C CA . LYS A 1 186 ? 14.084 -3.847 -1.184 1.00 97.75 186 LYS A CA 1
ATOM 1428 C C . LYS A 1 186 ? 14.112 -2.434 -0.595 1.00 97.75 186 LYS A C 1
ATOM 1430 O O . LYS A 1 186 ? 13.217 -1.641 -0.883 1.00 97.75 186 LYS A O 1
ATOM 1435 N N . HIS A 1 187 ? 15.156 -2.063 0.151 1.00 97.69 187 HIS A N 1
ATOM 1436 C CA . HIS A 1 187 ? 15.322 -0.681 0.627 1.00 97.69 187 HIS A CA 1
ATOM 1437 C C . HIS A 1 187 ? 15.430 0.325 -0.525 1.00 97.69 187 HIS A C 1
ATOM 1439 O O . HIS A 1 187 ? 14.769 1.363 -0.492 1.00 97.69 187 HIS A O 1
ATOM 1445 N N . LEU A 1 188 ? 16.217 0.011 -1.560 1.00 97.62 188 LEU A N 1
ATOM 1446 C CA . LEU A 1 188 ? 16.306 0.845 -2.760 1.00 97.62 188 LEU A CA 1
ATOM 1447 C C . LEU A 1 188 ? 14.946 0.977 -3.465 1.00 97.62 188 LEU A C 1
ATOM 1449 O O . LEU A 1 188 ? 14.572 2.078 -3.866 1.00 97.62 188 LEU A O 1
ATOM 1453 N N . CYS A 1 189 ? 14.196 -0.123 -3.571 1.00 98.25 189 CYS A N 1
ATOM 1454 C CA . CYS A 1 189 ? 12.855 -0.145 -4.143 1.00 98.25 189 CYS A CA 1
ATOM 1455 C C . CYS A 1 189 ? 11.914 0.816 -3.419 1.00 98.25 189 CYS A C 1
ATOM 1457 O O . CYS A 1 189 ? 11.254 1.624 -4.067 1.00 98.25 189 CYS A O 1
ATOM 1459 N N . LEU A 1 190 ? 11.925 0.836 -2.083 1.00 98.31 190 LEU A N 1
ATOM 1460 C CA . LEU A 1 190 ? 11.149 1.822 -1.325 1.00 98.31 190 LEU A CA 1
ATOM 1461 C C . LEU A 1 190 ? 11.559 3.263 -1.652 1.00 98.31 190 LEU A C 1
ATOM 1463 O O . LEU A 1 190 ? 10.683 4.118 -1.780 1.00 98.31 190 LEU A O 1
ATOM 1467 N N . GLU A 1 191 ? 12.855 3.554 -1.816 1.00 98.06 191 GLU A N 1
ATOM 1468 C CA . GLU A 1 191 ? 13.320 4.912 -2.134 1.00 98.06 191 GLU A CA 1
ATOM 1469 C C . GLU A 1 191 ? 12.801 5.412 -3.485 1.00 98.06 191 GLU A C 1
ATOM 1471 O O . GLU A 1 191 ? 12.341 6.552 -3.558 1.00 98.06 191 GLU A O 1
ATOM 1476 N N . TYR A 1 192 ? 12.841 4.589 -4.540 1.00 97.94 192 TYR A N 1
ATOM 1477 C CA . TYR A 1 192 ? 12.375 5.021 -5.861 1.00 97.94 192 TYR A CA 1
ATOM 1478 C C . TYR A 1 192 ? 10.870 4.829 -6.084 1.00 97.94 192 TYR A C 1
ATOM 1480 O O . TYR A 1 192 ? 10.319 5.495 -6.954 1.00 97.94 192 TYR A O 1
ATOM 1488 N N . MET A 1 193 ? 10.187 3.962 -5.332 1.00 97.81 193 MET A N 1
ATOM 1489 C CA . MET A 1 193 ? 8.734 3.751 -5.435 1.00 97.81 193 MET A CA 1
ATOM 1490 C C . MET A 1 193 ? 7.947 4.882 -4.758 1.00 97.81 193 MET A C 1
ATOM 1492 O O . MET A 1 193 ? 6.923 5.328 -5.272 1.00 97.81 193 MET A O 1
ATOM 1496 N N . THR A 1 194 ? 8.445 5.382 -3.621 1.00 97.88 194 THR A N 1
ATOM 1497 C CA . THR A 1 194 ? 7.769 6.395 -2.787 1.00 97.88 194 THR A CA 1
ATOM 1498 C C . THR A 1 194 ? 7.277 7.636 -3.558 1.00 97.88 194 THR A C 1
ATOM 1500 O O . THR A 1 194 ? 6.124 8.021 -3.352 1.00 97.88 194 THR A O 1
ATOM 1503 N N . PRO A 1 195 ? 8.062 8.256 -4.469 1.00 98.12 195 PRO A N 1
ATOM 1504 C CA . PRO A 1 195 ? 7.636 9.447 -5.214 1.00 98.12 195 PRO A CA 1
ATOM 1505 C C . PRO A 1 195 ? 6.367 9.261 -6.057 1.00 98.12 195 PRO A C 1
ATOM 1507 O O . PRO A 1 195 ? 5.697 10.237 -6.384 1.00 98.12 195 PRO A O 1
ATOM 1510 N N . TRP A 1 196 ? 6.020 8.020 -6.402 1.00 98.31 196 TRP A N 1
ATOM 1511 C CA . TRP A 1 196 ? 4.875 7.699 -7.252 1.00 98.31 196 TRP A CA 1
ATOM 1512 C C . TRP A 1 196 ? 3.565 7.558 -6.473 1.00 98.31 196 TRP A C 1
ATOM 1514 O O . TRP A 1 196 ? 2.492 7.674 -7.065 1.00 98.31 196 TRP A O 1
ATOM 1524 N N . LEU A 1 197 ? 3.621 7.344 -5.154 1.00 97.88 197 LEU A N 1
ATOM 1525 C CA . LEU A 1 197 ? 2.438 7.102 -4.319 1.00 97.88 197 LEU A CA 1
ATOM 1526 C C . LEU A 1 197 ? 1.415 8.258 -4.354 1.00 97.88 197 LEU A C 1
ATOM 1528 O O . LEU A 1 197 ? 0.224 7.975 -4.502 1.00 97.88 197 LEU A O 1
ATOM 1532 N N . PRO A 1 198 ? 1.808 9.551 -4.306 1.00 96.69 198 PRO A N 1
ATOM 1533 C CA . PRO A 1 198 ? 0.842 10.653 -4.366 1.00 96.69 198 PRO A CA 1
ATOM 1534 C C . PRO A 1 198 ? 0.045 10.719 -5.674 1.00 96.69 198 PRO A C 1
ATOM 1536 O O . PRO A 1 198 ? -1.098 11.186 -5.681 1.00 96.69 198 PRO A O 1
ATOM 1539 N N . ASN A 1 199 ? 0.599 10.208 -6.780 1.00 96.94 199 ASN A N 1
ATOM 1540 C CA . ASN A 1 199 ? -0.077 10.210 -8.077 1.00 96.94 199 ASN A CA 1
ATOM 1541 C C . ASN A 1 199 ? -1.296 9.283 -8.124 1.00 96.94 199 ASN A C 1
ATOM 1543 O O . ASN A 1 199 ? -2.137 9.472 -9.001 1.00 96.94 199 ASN A O 1
ATOM 1547 N N . LEU A 1 200 ? -1.447 8.342 -7.181 1.00 96.00 200 LEU A N 1
ATOM 1548 C CA . LEU A 1 200 ? -2.634 7.482 -7.078 1.00 96.00 200 LEU A CA 1
ATOM 1549 C C . LEU A 1 200 ? -3.941 8.296 -7.039 1.00 96.00 200 LEU A C 1
ATOM 1551 O O . LEU A 1 200 ? -4.944 7.878 -7.612 1.00 96.00 200 LEU A O 1
ATOM 1555 N N . THR A 1 201 ? -3.921 9.497 -6.450 1.00 94.19 201 THR A N 1
ATOM 1556 C CA . THR A 1 201 ? -5.081 10.409 -6.401 1.00 94.19 201 THR A CA 1
ATOM 1557 C C . THR A 1 201 ? -5.618 10.777 -7.779 1.00 94.19 201 THR A C 1
ATOM 1559 O O . THR A 1 201 ? -6.831 10.851 -7.966 1.00 94.19 201 THR A O 1
ATOM 1562 N N . ARG A 1 202 ? -4.740 10.917 -8.780 1.00 92.31 202 ARG A N 1
ATOM 1563 C CA . ARG A 1 202 ? -5.111 11.266 -10.161 1.00 92.31 202 ARG A CA 1
ATOM 1564 C C . ARG A 1 202 ? -6.001 10.205 -10.809 1.00 92.31 202 ARG A C 1
ATOM 1566 O O . ARG A 1 202 ? -6.758 10.511 -11.727 1.00 92.31 202 ARG A O 1
ATOM 1573 N N . PHE A 1 203 ? -5.932 8.970 -10.317 1.00 91.31 203 PHE A N 1
ATOM 1574 C CA . PHE A 1 203 ? -6.711 7.831 -10.797 1.00 91.31 203 PHE A CA 1
ATOM 1575 C C . PHE A 1 203 ? -7.998 7.603 -9.987 1.00 91.31 203 PHE A C 1
ATOM 1577 O O . PHE A 1 203 ? -8.800 6.748 -10.357 1.00 91.31 203 PHE A O 1
ATOM 1584 N N . CYS A 1 204 ? -8.219 8.389 -8.926 1.00 85.12 204 CYS A N 1
ATOM 1585 C CA . CYS A 1 204 ? -9.426 8.364 -8.095 1.00 85.12 204 CYS A CA 1
ATOM 1586 C C . CYS A 1 204 ? -10.446 9.458 -8.463 1.00 85.12 204 CYS A C 1
ATOM 1588 O O . CYS A 1 204 ? -11.615 9.327 -8.109 1.00 85.12 204 CYS A O 1
ATOM 1590 N N . SER A 1 205 ? -10.023 10.533 -9.140 1.00 69.81 205 SER A N 1
ATOM 1591 C CA . SER A 1 205 ? -10.829 11.755 -9.328 1.00 69.81 205 SER A CA 1
ATOM 1592 C C . SER A 1 205 ? -11.916 11.675 -10.406 1.00 69.81 205 SER A C 1
ATOM 1594 O O . SER A 1 205 ? -12.806 12.522 -10.434 1.00 69.81 205 SER A O 1
ATOM 1596 N N . HIS A 1 206 ? -11.859 10.694 -11.308 1.00 63.34 206 HIS A N 1
ATOM 1597 C CA . HIS A 1 206 ? -12.863 10.523 -12.361 1.00 63.34 206 HIS A CA 1
ATOM 1598 C C . HIS A 1 206 ? -13.875 9.430 -11.988 1.00 63.34 206 HIS A C 1
ATOM 1600 O O . HIS A 1 206 ? -13.488 8.458 -11.344 1.00 63.34 206 HIS A O 1
ATOM 1606 N N . PRO A 1 207 ? -15.135 9.505 -12.466 1.00 60.91 207 PRO A N 1
ATOM 1607 C CA . PRO A 1 207 ? -16.128 8.429 -12.330 1.00 60.91 207 PRO A CA 1
ATOM 1608 C C . PRO A 1 207 ? -15.776 7.163 -13.146 1.00 60.91 207 PRO A C 1
ATOM 1610 O O . PRO A 1 207 ? -16.643 6.354 -13.456 1.00 60.91 207 PRO A O 1
ATOM 1613 N N . ASP A 1 208 ? -14.509 6.998 -13.535 1.00 65.06 208 ASP A N 1
ATOM 1614 C CA . ASP A 1 208 ? -14.001 5.792 -14.176 1.00 65.06 208 ASP A CA 1
ATOM 1615 C C . ASP A 1 208 ? -13.746 4.730 -13.100 1.00 65.06 208 ASP A C 1
ATOM 1617 O O . ASP A 1 208 ? -12.653 4.625 -12.528 1.00 65.06 208 ASP A O 1
ATOM 1621 N N . ASP A 1 209 ? -14.785 3.939 -12.825 1.00 76.88 209 ASP A N 1
ATOM 1622 C CA . ASP A 1 209 ? -14.767 2.862 -11.833 1.00 76.88 209 ASP A CA 1
ATOM 1623 C C . ASP A 1 209 ? -13.604 1.880 -12.049 1.00 76.88 209 ASP A C 1
ATOM 1625 O O . ASP A 1 209 ? -13.086 1.317 -11.082 1.00 76.88 209 ASP A O 1
ATOM 1629 N N . LYS A 1 210 ? -13.109 1.719 -13.288 1.00 84.56 210 LYS A N 1
ATOM 1630 C CA . LYS A 1 210 ? -11.997 0.805 -13.592 1.00 84.56 210 LYS A CA 1
ATOM 1631 C C . LYS A 1 210 ? -10.664 1.311 -13.043 1.00 84.56 210 LYS A C 1
ATOM 1633 O O . LYS A 1 210 ? -9.899 0.527 -12.482 1.00 84.56 210 LYS A O 1
ATOM 1638 N N . LYS A 1 211 ? -10.356 2.605 -13.187 1.00 84.81 211 LYS A N 1
ATOM 1639 C CA . LYS A 1 211 ? -9.100 3.184 -12.666 1.00 84.81 211 LYS A CA 1
ATOM 1640 C C . LYS A 1 211 ? -9.097 3.211 -11.146 1.00 84.81 211 LYS A C 1
ATOM 1642 O O . LYS A 1 211 ? -8.107 2.813 -10.536 1.00 84.81 211 LYS A O 1
ATOM 1647 N N . ARG A 1 212 ? -10.227 3.574 -10.540 1.00 89.25 212 ARG A N 1
ATOM 1648 C CA . ARG A 1 212 ? -10.394 3.530 -9.086 1.00 89.25 212 ARG A CA 1
ATOM 1649 C C . ARG A 1 212 ? -10.247 2.106 -8.541 1.00 89.25 212 ARG A C 1
ATOM 1651 O O . ARG A 1 212 ? -9.571 1.912 -7.533 1.00 89.25 212 ARG A O 1
ATOM 1658 N N . ALA A 1 213 ? -10.809 1.109 -9.230 1.00 90.19 213 ALA A N 1
ATOM 1659 C CA . ALA A 1 213 ? -10.624 -0.299 -8.881 1.00 90.19 213 ALA A CA 1
ATOM 1660 C C . ALA A 1 213 ? -9.148 -0.722 -8.953 1.00 90.19 213 ALA A C 1
ATOM 1662 O O . ALA A 1 213 ? -8.666 -1.389 -8.042 1.00 90.19 213 ALA A O 1
ATOM 1663 N N . LYS A 1 214 ? -8.396 -0.277 -9.971 1.00 90.94 214 LYS A N 1
ATOM 1664 C CA . LYS A 1 214 ? -6.946 -0.526 -10.043 1.00 90.94 214 LYS A CA 1
ATOM 1665 C C . LYS A 1 214 ? -6.177 0.085 -8.870 1.00 90.94 214 LYS A C 1
ATOM 1667 O O . LYS A 1 214 ? -5.295 -0.577 -8.333 1.00 90.94 214 LYS A O 1
ATOM 1672 N N . VAL A 1 215 ? -6.511 1.305 -8.438 1.00 95.06 215 VAL A N 1
ATOM 1673 C CA . VAL A 1 215 ? -5.888 1.901 -7.238 1.00 95.06 215 VAL A CA 1
ATOM 1674 C C . VAL A 1 215 ? -6.159 1.033 -6.011 1.00 95.06 215 VAL A C 1
ATOM 1676 O O . VAL A 1 215 ? -5.229 0.716 -5.274 1.00 95.06 215 VAL A O 1
ATOM 1679 N N . ALA A 1 216 ? -7.403 0.583 -5.823 1.00 94.31 216 ALA A N 1
ATOM 1680 C CA . ALA A 1 216 ? -7.748 -0.318 -4.726 1.00 94.31 216 ALA A CA 1
ATOM 1681 C C . ALA A 1 216 ? -6.960 -1.641 -4.787 1.00 94.31 216 ALA A C 1
ATOM 1683 O O . ALA A 1 216 ? -6.509 -2.123 -3.752 1.00 94.31 216 ALA A O 1
ATOM 1684 N N . MET A 1 217 ? -6.726 -2.196 -5.983 1.00 94.62 217 MET A N 1
ATOM 1685 C CA . MET A 1 217 ? -5.882 -3.386 -6.159 1.00 94.62 217 MET A CA 1
ATOM 1686 C C . MET A 1 217 ? -4.420 -3.137 -5.764 1.00 94.62 217 MET A C 1
ATOM 1688 O O . MET A 1 217 ? -3.823 -3.984 -5.106 1.00 94.62 217 MET A O 1
ATOM 1692 N N . ILE A 1 218 ? -3.842 -1.986 -6.125 1.00 96.88 218 ILE A N 1
ATOM 1693 C CA . ILE A 1 218 ? -2.474 -1.626 -5.714 1.00 96.88 218 ILE A CA 1
ATOM 1694 C C . ILE A 1 218 ? -2.395 -1.492 -4.190 1.00 96.88 218 ILE A C 1
ATOM 1696 O O . ILE A 1 218 ? -1.483 -2.041 -3.575 1.00 96.88 218 ILE A O 1
ATOM 1700 N N . LEU A 1 219 ? -3.364 -0.816 -3.563 1.00 97.56 219 LEU A N 1
ATOM 1701 C CA . LEU A 1 219 ? -3.424 -0.697 -2.102 1.00 97.56 219 LEU A CA 1
ATOM 1702 C C . LEU A 1 219 ? -3.534 -2.069 -1.426 1.00 97.56 219 LEU A C 1
ATOM 1704 O O . LEU A 1 219 ? -2.858 -2.311 -0.430 1.00 97.56 219 LEU A O 1
ATOM 1708 N N . ASP A 1 220 ? -4.325 -2.983 -1.988 1.00 96.88 220 ASP A N 1
ATOM 1709 C CA . ASP A 1 220 ? -4.453 -4.350 -1.481 1.00 96.88 220 ASP A CA 1
ATOM 1710 C C . ASP A 1 220 ? -3.139 -5.144 -1.576 1.00 96.88 220 ASP A C 1
ATOM 1712 O O . ASP A 1 220 ? -2.761 -5.867 -0.649 1.00 96.88 220 ASP A O 1
ATOM 1716 N N . LYS A 1 221 ? -2.384 -4.952 -2.663 1.00 97.12 221 LYS A N 1
ATOM 1717 C CA . LYS A 1 221 ? -1.050 -5.540 -2.829 1.00 97.12 221 LYS A CA 1
ATOM 1718 C C . LYS A 1 221 ? -0.038 -4.956 -1.851 1.00 97.12 221 LYS A C 1
ATOM 1720 O O . LYS A 1 221 ? 0.728 -5.717 -1.271 1.00 97.12 221 LYS A O 1
ATOM 1725 N N . LEU A 1 222 ? -0.072 -3.648 -1.595 1.00 98.31 222 LEU A N 1
ATOM 1726 C CA . LEU A 1 222 ? 0.760 -3.004 -0.569 1.00 98.31 222 LEU A CA 1
ATOM 1727 C C . LEU A 1 222 ? 0.410 -3.488 0.847 1.00 98.31 222 LEU A C 1
ATOM 1729 O O . LEU A 1 222 ? 1.305 -3.698 1.665 1.00 98.31 222 LEU A O 1
ATOM 1733 N N . ILE A 1 223 ? -0.874 -3.709 1.142 1.00 98.31 223 ILE A N 1
ATOM 1734 C CA . ILE A 1 223 ? -1.331 -4.320 2.401 1.00 98.31 223 ILE A CA 1
ATOM 1735 C C . ILE A 1 223 ? -0.763 -5.731 2.540 1.00 98.31 223 ILE A C 1
ATOM 1737 O O . ILE A 1 223 ? -0.191 -6.070 3.573 1.00 98.31 223 ILE A O 1
ATOM 1741 N N . THR A 1 224 ? -0.882 -6.536 1.486 1.00 97.56 224 THR A N 1
ATOM 1742 C CA . THR A 1 224 ? -0.363 -7.906 1.469 1.00 97.56 224 THR A CA 1
ATOM 1743 C C . THR A 1 224 ? 1.155 -7.913 1.659 1.00 97.56 224 THR A C 1
ATOM 1745 O O . THR A 1 224 ? 1.658 -8.636 2.514 1.00 97.56 224 THR A O 1
ATOM 1748 N N . LEU A 1 225 ? 1.872 -7.026 0.960 1.00 97.44 225 LEU A N 1
ATOM 1749 C CA . LEU A 1 225 ? 3.310 -6.816 1.128 1.00 97.44 225 LEU A CA 1
ATOM 1750 C C . LEU A 1 225 ? 3.665 -6.481 2.584 1.00 97.44 225 LEU A C 1
ATOM 1752 O O . LEU A 1 225 ? 4.596 -7.050 3.133 1.00 97.44 225 LEU A O 1
ATOM 1756 N N . THR A 1 226 ? 2.894 -5.602 3.229 1.00 98.25 226 THR A N 1
ATOM 1757 C CA . THR A 1 226 ? 3.109 -5.194 4.629 1.00 98.25 226 THR A CA 1
ATOM 1758 C C . THR A 1 226 ? 2.959 -6.358 5.610 1.00 98.25 226 THR A C 1
ATOM 1760 O O . THR A 1 226 ? 3.661 -6.404 6.615 1.00 98.25 226 THR A O 1
ATOM 1763 N N . ILE A 1 227 ? 2.042 -7.288 5.331 1.00 96.94 227 ILE A N 1
ATOM 1764 C CA . ILE A 1 227 ? 1.788 -8.462 6.176 1.00 96.94 227 ILE A CA 1
ATOM 1765 C C . ILE A 1 227 ? 2.876 -9.527 5.980 1.00 96.94 227 ILE A C 1
ATOM 1767 O O . ILE A 1 227 ? 3.293 -10.159 6.947 1.00 96.94 227 ILE A O 1
ATOM 1771 N N . GLU A 1 228 ? 3.314 -9.746 4.740 1.00 95.88 228 GLU A N 1
ATOM 1772 C CA . GLU A 1 228 ? 4.249 -10.821 4.387 1.00 95.88 228 GLU A CA 1
ATOM 1773 C C . GLU A 1 228 ? 5.719 -10.449 4.641 1.00 95.88 228 GLU A C 1
ATOM 1775 O O . GLU A 1 228 ? 6.513 -11.295 5.050 1.00 95.88 228 GLU A O 1
ATOM 1780 N N . GLU A 1 229 ? 6.099 -9.187 4.428 1.00 96.50 229 GLU A N 1
ATOM 1781 C CA . GLU A 1 229 ? 7.489 -8.719 4.491 1.00 96.50 229 GLU A CA 1
ATOM 1782 C C . GLU A 1 229 ? 7.894 -8.289 5.909 1.00 96.50 229 GLU A C 1
ATOM 1784 O O . GLU A 1 229 ? 8.176 -7.118 6.181 1.00 96.50 229 GLU A O 1
ATOM 1789 N N . VAL A 1 230 ? 7.942 -9.261 6.826 1.00 96.00 230 VAL A N 1
ATOM 1790 C CA . VAL A 1 230 ? 8.186 -9.043 8.265 1.00 96.00 230 VAL A CA 1
ATOM 1791 C C . VAL A 1 230 ? 9.491 -8.281 8.537 1.00 96.00 230 VAL A C 1
ATOM 1793 O O . VAL A 1 230 ? 9.505 -7.355 9.347 1.00 96.00 230 VAL A O 1
ATOM 1796 N N . GLU A 1 231 ? 10.582 -8.616 7.842 1.00 96.19 231 GLU A N 1
ATOM 1797 C CA . GLU A 1 231 ? 11.889 -7.960 8.028 1.00 96.19 231 GLU A CA 1
ATOM 1798 C C . GLU A 1 231 ? 11.891 -6.501 7.552 1.00 96.19 231 GLU A C 1
ATOM 1800 O O . GLU A 1 231 ? 12.570 -5.648 8.125 1.00 96.19 231 GLU A O 1
ATOM 1805 N N . MET A 1 232 ? 11.090 -6.191 6.529 1.00 97.81 232 MET A N 1
ATOM 1806 C CA . MET A 1 232 ? 10.987 -4.845 5.965 1.00 97.81 232 MET A CA 1
ATOM 1807 C C . MET A 1 232 ? 9.901 -4.001 6.633 1.00 97.81 232 MET A C 1
ATOM 1809 O O . MET A 1 232 ? 9.770 -2.823 6.286 1.00 97.81 232 MET A O 1
ATOM 1813 N N . TYR A 1 233 ? 9.150 -4.557 7.591 1.00 97.69 233 TYR A N 1
ATOM 1814 C CA . TYR A 1 233 ? 7.974 -3.923 8.186 1.00 97.69 233 TYR A CA 1
ATOM 1815 C C . TYR A 1 233 ? 8.216 -2.462 8.610 1.00 97.69 233 TYR A C 1
ATOM 1817 O O . TYR A 1 233 ? 7.502 -1.592 8.106 1.00 97.69 233 TYR A O 1
ATOM 1825 N N . PRO A 1 234 ? 9.261 -2.107 9.396 1.00 97.88 234 PRO A N 1
ATOM 1826 C CA . PRO A 1 234 ? 9.487 -0.712 9.794 1.00 97.88 234 PRO A CA 1
ATOM 1827 C C . PRO A 1 234 ? 9.744 0.231 8.609 1.00 97.88 234 PRO A C 1
ATOM 1829 O O . PRO A 1 234 ? 9.330 1.392 8.616 1.00 97.88 234 PRO A O 1
ATOM 1832 N N . SER A 1 235 ? 10.412 -0.269 7.568 1.00 98.19 235 SER A N 1
ATOM 1833 C CA . SER A 1 235 ? 10.713 0.518 6.371 1.00 98.19 235 SER A CA 1
ATOM 1834 C C . SER A 1 235 ? 9.468 0.729 5.518 1.00 98.19 235 SER A C 1
ATOM 1836 O O . SER A 1 235 ? 9.260 1.831 5.015 1.00 98.19 235 SER A O 1
ATOM 1838 N N . ILE A 1 236 ? 8.613 -0.291 5.402 1.00 98.50 236 ILE A N 1
ATOM 1839 C CA . ILE A 1 236 ? 7.316 -0.200 4.723 1.00 98.50 236 ILE A CA 1
ATOM 1840 C C . ILE A 1 236 ? 6.416 0.815 5.436 1.00 98.50 236 ILE A C 1
ATOM 1842 O O . ILE A 1 236 ? 5.852 1.688 4.775 1.00 98.50 236 ILE A O 1
ATOM 1846 N N . GLN A 1 237 ? 6.347 0.780 6.773 1.00 97.88 237 GLN A N 1
ATOM 1847 C CA . GLN A 1 237 ? 5.605 1.773 7.560 1.00 97.88 237 GLN A CA 1
ATOM 1848 C C . GLN A 1 237 ? 6.046 3.203 7.234 1.00 97.88 237 GLN A C 1
ATOM 1850 O O . GLN A 1 237 ? 5.225 4.049 6.880 1.00 97.88 237 GLN A O 1
ATOM 1855 N N . ALA A 1 238 ? 7.352 3.470 7.294 1.00 96.56 238 ALA A N 1
ATOM 1856 C CA . ALA A 1 238 ? 7.887 4.811 7.087 1.00 96.56 238 ALA A CA 1
ATOM 1857 C C . ALA A 1 238 ? 7.780 5.288 5.628 1.00 96.56 238 ALA A C 1
ATOM 1859 O O . ALA A 1 238 ? 7.457 6.449 5.378 1.00 96.56 238 ALA A O 1
ATOM 1860 N N . LYS A 1 239 ? 8.082 4.416 4.659 1.00 97.56 239 LYS A N 1
ATOM 1861 C CA . LYS A 1 239 ? 8.216 4.798 3.245 1.00 97.56 239 LYS A CA 1
ATOM 1862 C C . LYS A 1 239 ? 6.907 4.713 2.476 1.00 97.56 239 LYS A C 1
ATOM 1864 O O . LYS A 1 239 ? 6.670 5.567 1.630 1.00 97.56 239 LYS A O 1
ATOM 1869 N N . ILE A 1 240 ? 6.038 3.760 2.795 1.00 98.12 240 ILE A N 1
ATOM 1870 C CA . ILE A 1 240 ? 4.754 3.599 2.109 1.00 98.12 240 ILE A CA 1
ATOM 1871 C C . ILE A 1 240 ? 3.667 4.323 2.893 1.00 98.12 240 ILE A C 1
ATOM 1873 O O . ILE A 1 240 ? 3.168 5.358 2.452 1.00 98.12 240 ILE A O 1
ATOM 1877 N N . TRP A 1 241 ? 3.325 3.825 4.079 1.00 97.94 241 TRP A N 1
ATOM 1878 C CA . TRP A 1 241 ? 2.131 4.279 4.795 1.00 97.94 241 TRP A CA 1
ATOM 1879 C C . TRP A 1 241 ? 2.272 5.682 5.381 1.00 97.94 241 TRP A C 1
ATOM 1881 O O . TRP A 1 241 ? 1.320 6.456 5.311 1.00 97.94 241 TRP A O 1
ATOM 1891 N N . GLY A 1 242 ? 3.464 6.063 5.845 1.00 96.19 242 GLY A N 1
ATOM 1892 C CA . GLY A 1 242 ? 3.761 7.435 6.263 1.00 96.19 242 GLY A CA 1
ATOM 1893 C C . GLY A 1 242 ? 3.635 8.461 5.129 1.00 96.19 242 GLY A C 1
ATOM 1894 O O . GLY A 1 242 ? 3.122 9.558 5.349 1.00 96.19 242 GLY A O 1
ATOM 1895 N N . ASN A 1 243 ? 4.039 8.107 3.901 1.00 96.56 243 ASN A N 1
ATOM 1896 C CA . ASN A 1 243 ? 3.903 8.990 2.735 1.00 96.56 243 ASN A CA 1
ATOM 1897 C C . ASN A 1 243 ? 2.474 9.003 2.180 1.00 96.56 243 ASN A C 1
ATOM 1899 O O . ASN A 1 243 ? 1.952 10.074 1.892 1.00 96.56 243 ASN A O 1
ATOM 1903 N N . ILE A 1 244 ? 1.797 7.851 2.094 1.00 96.88 244 ILE A N 1
ATOM 1904 C CA . ILE A 1 244 ? 0.366 7.798 1.741 1.00 96.88 244 ILE A CA 1
ATOM 1905 C C . ILE A 1 244 ? -0.460 8.599 2.752 1.00 96.88 244 ILE A C 1
ATOM 1907 O O . ILE A 1 244 ? -1.388 9.306 2.367 1.00 96.88 244 ILE A O 1
ATOM 1911 N N . GLY A 1 245 ? -0.081 8.554 4.031 1.00 95.31 245 GLY A N 1
ATOM 1912 C CA . GLY A 1 245 ? -0.700 9.326 5.101 1.00 95.31 245 GLY A CA 1
ATOM 1913 C C . GLY A 1 245 ? -0.692 10.832 4.859 1.00 95.31 245 GLY A C 1
ATOM 1914 O O . GLY A 1 245 ? -1.601 11.505 5.331 1.00 95.31 245 GLY A O 1
ATOM 1915 N N . GLN A 1 246 ? 0.259 11.372 4.086 1.00 94.75 246 GLN A N 1
ATOM 1916 C CA . GLN A 1 246 ? 0.313 12.796 3.713 1.00 94.75 246 GLN A CA 1
ATOM 1917 C C . GLN A 1 246 ? -0.752 13.181 2.673 1.00 94.75 246 GLN A C 1
ATOM 1919 O O . GLN A 1 246 ? -1.094 14.357 2.546 1.00 94.75 246 GLN A O 1
ATOM 1924 N N . VAL A 1 247 ? -1.314 12.203 1.962 1.00 94.94 247 VAL A N 1
ATOM 1925 C CA . VAL A 1 247 ? -2.234 12.393 0.839 1.00 94.94 247 VAL A CA 1
ATOM 1926 C C . VAL A 1 247 ? -3.673 12.181 1.311 1.00 94.94 247 VAL A C 1
ATOM 1928 O O . VAL A 1 247 ? -4.193 11.063 1.342 1.00 94.94 247 VAL A O 1
ATOM 1931 N N . SER A 1 248 ? -4.327 13.271 1.717 1.00 93.06 248 SER A N 1
ATOM 1932 C CA . SER A 1 248 ? -5.624 13.231 2.410 1.00 93.06 248 SER A CA 1
ATOM 1933 C C . SER A 1 248 ? -6.739 12.538 1.619 1.00 93.06 248 SER A C 1
ATOM 1935 O O . SER A 1 248 ? -7.599 11.882 2.211 1.00 93.06 248 SER A O 1
ATOM 1937 N N . GLU A 1 249 ? -6.716 12.643 0.293 1.00 93.19 249 GLU A N 1
ATOM 1938 C CA . GLU A 1 249 ? -7.702 12.065 -0.621 1.00 93.19 249 GLU A CA 1
ATOM 1939 C C . GLU A 1 249 ? -7.661 10.530 -0.657 1.00 93.19 249 GLU A C 1
ATOM 1941 O O . GLU A 1 249 ? -8.663 9.898 -0.990 1.00 93.19 249 GLU A O 1
ATOM 1946 N N . LEU A 1 250 ? -6.532 9.913 -0.290 1.00 94.44 250 LEU A N 1
ATOM 1947 C CA . LEU A 1 250 ? -6.389 8.453 -0.256 1.00 94.44 250 LEU A CA 1
ATOM 1948 C C . LEU A 1 250 ? -6.809 7.846 1.086 1.00 94.44 250 LEU A C 1
ATOM 1950 O O . LEU A 1 250 ? -7.112 6.654 1.137 1.00 94.44 250 LEU A O 1
ATOM 1954 N N . ILE A 1 251 ? -6.869 8.646 2.158 1.00 95.44 251 ILE A N 1
ATOM 1955 C CA . ILE A 1 251 ? -7.067 8.147 3.528 1.00 95.44 251 ILE A CA 1
ATOM 1956 C C . ILE A 1 251 ? -8.335 7.294 3.649 1.00 95.44 251 ILE A C 1
ATOM 1958 O O . ILE A 1 251 ? -8.287 6.233 4.265 1.00 95.44 251 ILE A O 1
ATOM 1962 N N . ASP A 1 252 ? -9.465 7.712 3.064 1.00 94.44 252 ASP A N 1
ATOM 1963 C CA . ASP A 1 252 ? -10.703 6.920 3.149 1.00 94.44 252 ASP A CA 1
ATOM 1964 C C . ASP A 1 252 ? -10.559 5.546 2.501 1.00 94.44 252 ASP A C 1
ATOM 1966 O O . ASP A 1 252 ? -10.914 4.547 3.121 1.00 94.44 252 ASP A O 1
ATOM 1970 N N . MET A 1 253 ? -10.003 5.494 1.289 1.00 95.00 253 MET A N 1
ATOM 1971 C CA . MET A 1 253 ? -9.841 4.249 0.538 1.00 95.00 253 MET A CA 1
ATOM 1972 C C . MET A 1 253 ? -8.860 3.295 1.229 1.00 95.00 253 MET A C 1
ATOM 1974 O O . MET A 1 253 ? -9.079 2.082 1.255 1.00 95.00 253 MET A O 1
ATOM 1978 N N . VAL A 1 254 ? -7.791 3.837 1.817 1.00 97.25 254 VAL A N 1
ATOM 1979 C CA . VAL A 1 254 ? -6.815 3.056 2.585 1.00 97.25 254 VAL A CA 1
ATOM 1980 C C . VAL A 1 254 ? -7.452 2.512 3.859 1.00 97.25 254 VAL A C 1
ATOM 1982 O O . VAL A 1 254 ? -7.348 1.316 4.115 1.00 97.25 254 VAL A O 1
ATOM 1985 N N . LEU A 1 255 ? -8.169 3.345 4.624 1.00 97.25 255 LEU A N 1
ATOM 1986 C CA . LEU A 1 255 ? -8.869 2.901 5.833 1.00 97.25 255 LEU A CA 1
ATOM 1987 C C . LEU A 1 255 ? -9.942 1.849 5.519 1.00 97.25 255 LEU A C 1
ATOM 1989 O O . LEU A 1 255 ? -10.041 0.869 6.251 1.00 97.25 255 LEU A O 1
ATOM 1993 N N . ASP A 1 256 ? -10.702 2.008 4.430 1.00 95.75 256 ASP A N 1
ATOM 1994 C CA . ASP A 1 256 ? -11.654 0.993 3.955 1.00 95.75 256 ASP A CA 1
ATOM 1995 C C . ASP A 1 256 ? -10.953 -0.346 3.699 1.00 95.75 256 ASP A C 1
ATOM 1997 O O . ASP A 1 256 ? -11.423 -1.395 4.141 1.00 95.75 256 ASP A O 1
ATOM 2001 N N . SER A 1 257 ? -9.801 -0.307 3.026 1.00 96.81 257 SER A N 1
ATOM 2002 C CA . SER A 1 257 ? -9.021 -1.501 2.689 1.00 96.81 257 SER A CA 1
ATOM 2003 C C . SER A 1 257 ? -8.419 -2.160 3.935 1.00 96.81 257 SER A C 1
ATOM 2005 O O . SER A 1 257 ? -8.498 -3.379 4.084 1.00 96.81 257 SER A O 1
ATOM 2007 N N . PHE A 1 258 ? -7.890 -1.362 4.868 1.00 98.06 258 PHE A N 1
ATOM 2008 C CA . PHE A 1 258 ? -7.367 -1.823 6.157 1.00 98.06 258 PHE A CA 1
ATOM 2009 C C . PHE A 1 258 ? -8.455 -2.508 6.985 1.00 98.06 258 PHE A C 1
ATOM 2011 O O . PHE A 1 258 ? -8.263 -3.635 7.434 1.00 98.06 258 PHE A O 1
ATOM 2018 N N . ILE A 1 259 ? -9.608 -1.857 7.161 1.00 96.56 259 ILE A N 1
ATOM 2019 C CA . ILE A 1 259 ? -10.719 -2.400 7.953 1.00 96.56 259 ILE A CA 1
ATOM 2020 C C . ILE A 1 259 ? -11.256 -3.671 7.295 1.00 96.56 259 ILE A C 1
ATOM 2022 O O . ILE A 1 259 ? -11.408 -4.681 7.974 1.00 96.56 259 ILE A O 1
ATOM 2026 N N . LYS A 1 260 ? -11.465 -3.668 5.972 1.00 95.44 260 LYS A N 1
ATOM 2027 C CA . LYS A 1 260 ? -11.907 -4.859 5.233 1.00 95.44 260 LYS A CA 1
ATOM 2028 C C . LYS A 1 260 ? -10.947 -6.035 5.428 1.00 95.44 260 LYS A C 1
ATOM 2030 O O . LYS A 1 260 ? -11.398 -7.153 5.682 1.00 95.44 260 LYS A O 1
ATOM 2035 N N . ARG A 1 261 ? -9.634 -5.795 5.329 1.00 96.81 261 ARG A N 1
ATOM 2036 C CA . ARG A 1 261 ? -8.610 -6.825 5.557 1.00 96.81 261 ARG A CA 1
ATOM 2037 C C . ARG A 1 261 ? -8.670 -7.357 6.991 1.00 96.81 261 ARG A C 1
ATOM 2039 O O . ARG A 1 261 ? -8.686 -8.569 7.179 1.00 96.81 261 ARG A O 1
ATOM 2046 N N . SER A 1 262 ? -8.780 -6.468 7.975 1.00 97.31 262 SER A N 1
ATOM 2047 C CA . SER A 1 262 ? -8.885 -6.816 9.396 1.00 97.31 262 SER A CA 1
ATOM 2048 C C . SER A 1 262 ? -10.137 -7.628 9.727 1.00 97.31 262 SER A C 1
ATOM 2050 O O . SER A 1 262 ? -10.038 -8.634 10.422 1.00 97.31 262 SER A O 1
ATOM 2052 N N . VAL A 1 263 ? -11.301 -7.244 9.196 1.00 94.56 263 VAL A N 1
ATOM 2053 C CA . VAL A 1 263 ? -12.567 -7.974 9.385 1.00 94.56 263 VAL A CA 1
ATOM 2054 C C . VAL A 1 263 ? -12.500 -9.360 8.742 1.00 94.56 263 VAL A C 1
ATOM 2056 O O . VAL A 1 263 ? -12.927 -10.332 9.352 1.00 94.56 263 VAL A O 1
ATOM 2059 N N . THR A 1 264 ? -11.890 -9.478 7.557 1.00 93.69 264 THR A N 1
ATOM 2060 C CA . THR A 1 264 ? -11.705 -10.776 6.880 1.00 93.69 264 THR A CA 1
ATOM 2061 C C . THR A 1 264 ? -10.813 -11.724 7.692 1.00 93.69 264 THR A C 1
ATOM 2063 O O . THR A 1 264 ? -11.066 -12.925 7.723 1.00 93.69 264 THR A O 1
ATOM 2066 N N . GLY A 1 265 ? -9.777 -11.196 8.354 1.00 92.38 265 GLY A N 1
ATOM 2067 C CA . GLY A 1 265 ? -8.924 -11.975 9.256 1.00 92.38 265 GLY A CA 1
ATOM 2068 C C . GLY A 1 265 ? -9.564 -12.269 10.619 1.00 92.38 265 GLY A C 1
ATOM 2069 O O . GLY A 1 265 ? -9.225 -13.267 11.251 1.00 92.38 265 GLY A O 1
ATOM 2070 N N . GLY A 1 266 ? -10.487 -11.418 11.067 1.00 92.00 266 GLY A N 1
ATOM 2071 C CA . GLY A 1 266 ? -11.143 -11.492 12.370 1.00 92.00 266 GLY A CA 1
ATOM 2072 C C . GLY A 1 266 ? -10.362 -10.804 13.497 1.00 92.00 266 GLY A C 1
ATOM 2073 O O . GLY A 1 266 ? -9.153 -10.554 13.406 1.00 92.00 266 GLY A O 1
ATOM 2074 N N . LEU A 1 267 ? -11.066 -10.493 14.590 1.00 89.44 267 LEU A N 1
ATOM 2075 C CA . LEU A 1 267 ? -10.496 -9.844 15.774 1.00 89.44 267 LEU A CA 1
ATOM 2076 C C . LEU A 1 267 ? -9.366 -10.685 16.390 1.00 89.44 267 LEU A C 1
ATOM 2078 O O . LEU A 1 267 ? -9.535 -11.873 16.656 1.00 89.44 267 LEU A O 1
ATOM 2082 N N . GLY A 1 268 ? -8.229 -10.047 16.676 1.00 88.62 268 GLY A N 1
ATOM 2083 C CA . GLY A 1 268 ? -7.058 -10.701 17.270 1.00 88.62 268 GLY A CA 1
ATOM 2084 C C . GLY A 1 268 ? -6.234 -11.540 16.288 1.00 88.62 268 GLY A C 1
ATOM 2085 O O . GLY A 1 268 ? -5.253 -12.158 16.697 1.00 88.62 268 GLY A O 1
ATOM 2086 N N . SER A 1 269 ? -6.597 -11.565 15.002 1.00 95.50 269 SER A N 1
ATOM 2087 C CA . SER A 1 269 ? -5.748 -12.143 13.959 1.00 95.50 269 SER A CA 1
ATOM 2088 C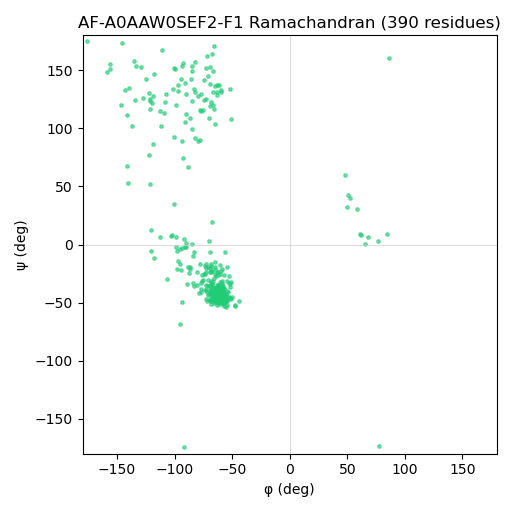 C . SER A 1 269 ? -4.494 -11.296 13.731 1.00 95.50 269 SER A C 1
ATOM 2090 O O . SER A 1 269 ? -4.511 -10.077 13.905 1.00 95.50 269 SER A O 1
ATOM 2092 N N . GLY A 1 270 ? -3.411 -11.927 13.265 1.00 95.81 270 GLY A N 1
ATOM 2093 C CA . GLY A 1 270 ? -2.179 -11.204 12.927 1.00 95.81 270 GLY A CA 1
ATOM 2094 C C . GLY A 1 270 ? -2.409 -10.100 11.889 1.00 95.81 270 GLY A C 1
ATOM 2095 O O . GLY A 1 270 ? -1.864 -9.012 12.024 1.00 95.81 270 GLY A O 1
ATOM 2096 N N . GLN A 1 271 ? -3.282 -10.333 10.902 1.00 95.50 271 GLN A N 1
ATOM 2097 C CA . GLN A 1 271 ? -3.626 -9.324 9.894 1.00 95.50 271 GLN A CA 1
ATOM 2098 C C . GLN A 1 271 ? -4.319 -8.109 10.522 1.00 95.50 271 GLN A C 1
ATOM 2100 O O . GLN A 1 271 ? -3.947 -6.979 10.216 1.00 95.50 271 GLN A O 1
ATOM 2105 N N . ALA A 1 272 ? -5.281 -8.326 11.426 1.00 96.44 272 ALA A N 1
ATOM 2106 C CA . ALA A 1 272 ? -5.975 -7.237 12.108 1.00 96.44 272 ALA A CA 1
ATOM 2107 C C . ALA A 1 272 ? -5.033 -6.407 12.994 1.00 96.44 272 ALA A C 1
ATOM 2109 O O . ALA A 1 272 ? -5.104 -5.178 12.989 1.00 96.44 272 ALA A O 1
ATOM 2110 N N . GLU A 1 273 ? -4.122 -7.065 13.715 1.00 96.69 273 GLU A N 1
ATOM 2111 C CA . GLU A 1 273 ? -3.130 -6.391 14.558 1.00 96.69 273 GLU A CA 1
ATOM 2112 C C . GLU A 1 273 ? -2.147 -5.556 13.726 1.00 96.69 273 GLU A C 1
ATOM 2114 O O . GLU A 1 273 ? -1.928 -4.383 14.032 1.00 96.69 273 GLU A O 1
ATOM 2119 N N . ILE A 1 274 ? -1.624 -6.119 12.630 1.00 98.19 274 ILE A N 1
ATOM 2120 C CA . ILE A 1 274 ? -0.714 -5.421 11.712 1.00 98.19 274 ILE A CA 1
ATOM 2121 C C . ILE A 1 274 ? -1.402 -4.202 11.090 1.00 98.19 274 ILE A C 1
ATOM 2123 O O . ILE A 1 274 ? -0.811 -3.126 11.042 1.00 98.19 274 ILE A O 1
ATOM 2127 N N . MET A 1 275 ? -2.649 -4.321 10.627 1.00 98.19 275 MET A N 1
ATOM 2128 C CA . MET A 1 275 ? -3.361 -3.195 10.011 1.00 98.19 275 MET A CA 1
ATOM 2129 C C . MET A 1 275 ? -3.739 -2.102 11.020 1.00 98.19 275 MET A C 1
ATOM 2131 O O . MET A 1 275 ? -3.677 -0.918 10.680 1.00 98.19 275 MET A O 1
ATOM 2135 N N . ALA A 1 276 ? -4.099 -2.469 12.254 1.00 97.38 276 ALA A N 1
ATOM 2136 C CA . ALA A 1 276 ? -4.357 -1.504 13.321 1.00 97.38 276 ALA A CA 1
ATOM 2137 C C . ALA A 1 276 ? -3.084 -0.729 13.707 1.00 97.38 276 ALA A C 1
ATOM 2139 O O . ALA A 1 276 ? -3.144 0.486 13.888 1.00 97.38 276 ALA A O 1
ATOM 2140 N N . ASP A 1 277 ? -1.938 -1.408 13.794 1.00 97.00 277 ASP A N 1
ATOM 2141 C CA . ASP A 1 277 ? -0.632 -0.780 14.034 1.00 97.00 277 ASP A CA 1
ATOM 2142 C C . ASP A 1 277 ? -0.206 0.107 12.850 1.00 97.00 277 ASP A C 1
ATOM 2144 O O . ASP A 1 277 ? 0.144 1.273 13.022 1.00 97.00 277 ASP A O 1
ATOM 2148 N N . THR A 1 278 ? -0.369 -0.390 11.621 1.00 98.19 278 THR A N 1
ATOM 2149 C CA . THR A 1 278 ? -0.075 0.350 10.380 1.00 98.19 278 THR A CA 1
ATOM 2150 C C . THR A 1 278 ? -0.884 1.649 10.267 1.00 98.19 278 THR A C 1
ATOM 2152 O O . THR A 1 278 ? -0.407 2.652 9.730 1.00 98.19 278 THR A O 1
ATOM 2155 N N . ALA A 1 279 ? -2.105 1.684 10.814 1.00 97.75 279 ALA A N 1
ATOM 2156 C CA . ALA A 1 279 ? -2.915 2.900 10.855 1.00 97.75 279 ALA A CA 1
ATOM 2157 C C . ALA A 1 279 ? -2.235 4.046 11.632 1.00 97.75 279 ALA A C 1
ATOM 2159 O O . ALA A 1 279 ? -2.496 5.213 11.334 1.00 97.75 279 ALA A O 1
ATOM 2160 N N . VAL A 1 280 ? -1.332 3.748 12.574 1.00 97.12 280 VAL A N 1
ATOM 2161 C CA . VAL A 1 280 ? -0.526 4.755 13.285 1.00 97.12 280 VAL A CA 1
ATOM 2162 C C . VAL A 1 280 ? 0.466 5.430 12.336 1.00 97.12 280 VAL A C 1
ATOM 2164 O O . VAL A 1 280 ? 0.564 6.659 12.327 1.00 97.12 280 VAL A O 1
ATOM 2167 N N . ALA A 1 281 ? 1.148 4.665 11.477 1.00 96.56 281 ALA A N 1
ATOM 2168 C CA . ALA A 1 281 ? 2.031 5.233 10.458 1.00 96.56 281 ALA A CA 1
ATOM 2169 C C . ALA A 1 281 ? 1.248 6.088 9.453 1.00 96.56 281 ALA A C 1
ATOM 2171 O O . ALA A 1 281 ? 1.674 7.200 9.135 1.00 96.56 281 ALA A O 1
ATOM 2172 N N . LEU A 1 282 ? 0.066 5.624 9.032 1.00 96.81 282 LEU A N 1
ATOM 2173 C CA . LEU A 1 282 ? -0.851 6.395 8.185 1.00 96.81 282 LEU A CA 1
ATOM 2174 C C . LEU A 1 282 ? -1.272 7.719 8.851 1.00 96.81 282 LEU A C 1
ATOM 2176 O O . LEU A 1 282 ? -1.353 8.752 8.189 1.00 96.81 282 LEU A O 1
ATOM 2180 N N . ALA A 1 283 ? -1.522 7.710 10.163 1.00 95.50 283 ALA A N 1
ATOM 2181 C CA . ALA A 1 283 ? -1.915 8.895 10.923 1.00 95.50 283 ALA A CA 1
ATOM 2182 C C . ALA A 1 283 ? -0.774 9.898 11.141 1.00 95.50 283 ALA A C 1
ATOM 2184 O O . ALA A 1 283 ? -1.057 11.077 11.339 1.00 95.50 283 ALA A O 1
ATOM 2185 N N . SER A 1 284 ? 0.491 9.467 11.087 1.00 91.44 284 SER A N 1
ATOM 2186 C CA . SER A 1 284 ? 1.654 10.278 11.486 1.00 91.44 284 SER A CA 1
ATOM 2187 C C . SER A 1 284 ? 1.722 11.667 10.833 1.00 91.44 284 SER A C 1
ATOM 2189 O O . SER A 1 284 ? 2.096 12.634 11.495 1.00 91.44 284 SER A O 1
ATOM 2191 N N . ALA A 1 285 ? 1.310 11.790 9.568 1.00 88.00 285 ALA A N 1
ATOM 2192 C CA . ALA A 1 285 ? 1.311 13.055 8.838 1.00 88.00 285 ALA A CA 1
ATOM 2193 C C . ALA A 1 285 ? -0.022 13.823 8.879 1.00 88.00 285 ALA A C 1
ATOM 2195 O O . ALA A 1 285 ? -0.034 15.031 8.666 1.00 88.00 285 ALA A O 1
ATOM 2196 N N . ASN A 1 286 ? -1.142 13.144 9.144 1.00 90.50 286 ASN A N 1
ATOM 2197 C CA . ASN A 1 286 ? -2.493 13.714 9.076 1.00 90.50 286 ASN A CA 1
ATOM 2198 C C . ASN A 1 286 ? -3.378 13.213 10.230 1.00 90.50 286 ASN A C 1
ATOM 2200 O O . ASN A 1 286 ? -4.500 12.735 10.026 1.00 90.50 286 ASN A O 1
ATOM 2204 N N . VAL A 1 287 ? -2.873 13.370 11.459 1.00 91.69 287 VAL A N 1
ATOM 2205 C CA . VAL A 1 287 ? -3.480 12.875 12.708 1.00 91.69 287 VAL A CA 1
ATOM 2206 C C . VAL A 1 287 ? -4.969 13.212 12.796 1.00 91.69 287 VAL A C 1
ATOM 2208 O O . VAL A 1 287 ? -5.801 12.322 12.947 1.00 91.69 287 VAL A O 1
ATOM 2211 N N . ALA A 1 288 ? -5.328 14.488 12.627 1.00 89.50 288 ALA A N 1
ATOM 2212 C CA . ALA A 1 288 ? -6.712 14.940 12.759 1.00 89.50 288 ALA A CA 1
ATOM 2213 C C . ALA A 1 288 ? -7.658 14.295 11.728 1.00 89.50 288 ALA A C 1
ATOM 2215 O O . ALA A 1 288 ? -8.810 14.002 12.048 1.00 89.50 288 ALA A O 1
ATOM 2216 N N . SER A 1 289 ? -7.183 14.053 10.500 1.00 92.00 289 SER A N 1
ATOM 2217 C CA . SER A 1 289 ? -7.991 13.452 9.432 1.00 92.00 289 SER A CA 1
ATOM 2218 C C . SER A 1 289 ? -8.252 11.972 9.705 1.00 92.00 289 SER A C 1
ATOM 2220 O O . SER A 1 289 ? -9.406 11.532 9.681 1.00 92.00 289 SER A O 1
ATOM 2222 N N . VAL A 1 290 ? -7.199 11.213 10.033 1.00 95.31 290 VAL A N 1
ATOM 2223 C CA . VAL A 1 290 ? -7.313 9.779 10.335 1.00 95.31 290 VAL A CA 1
ATOM 2224 C C . VAL A 1 290 ? -8.137 9.560 11.603 1.00 95.31 290 VAL A C 1
ATOM 2226 O O . VAL A 1 290 ? -9.098 8.790 11.569 1.00 95.31 290 VAL A O 1
ATOM 2229 N N . ALA A 1 291 ? -7.852 10.298 12.681 1.00 95.31 291 ALA A N 1
ATOM 2230 C CA . ALA A 1 291 ? -8.593 10.217 13.939 1.00 95.31 291 ALA A CA 1
ATOM 2231 C C . ALA A 1 291 ? -10.094 10.457 13.733 1.00 95.31 291 ALA A C 1
ATOM 2233 O O . ALA A 1 291 ? -10.915 9.602 14.070 1.00 95.31 291 ALA A O 1
ATOM 2234 N N . LYS A 1 292 ? -10.462 11.579 13.096 1.00 95.50 292 LYS A N 1
ATOM 2235 C CA . LYS A 1 292 ? -11.864 11.922 12.824 1.00 95.50 292 LYS A CA 1
ATOM 2236 C C . LYS A 1 292 ? -12.572 10.840 12.008 1.00 95.50 292 LYS A C 1
ATOM 2238 O O . LYS A 1 292 ? -13.737 10.540 12.269 1.00 95.50 292 LYS A O 1
ATOM 2243 N N . LYS A 1 293 ? -11.891 10.246 11.021 1.00 96.44 293 LYS A N 1
ATOM 2244 C CA . LYS A 1 293 ? -12.457 9.184 10.178 1.00 96.44 293 LYS A CA 1
ATOM 2245 C C . LYS A 1 293 ? -12.673 7.886 10.951 1.00 96.44 293 LYS A C 1
ATOM 2247 O O . LYS A 1 293 ? -13.756 7.319 10.839 1.00 96.44 293 LYS A O 1
ATOM 2252 N N . VAL A 1 294 ? -11.699 7.427 11.738 1.00 97.62 294 VAL A N 1
ATOM 2253 C CA . VAL A 1 294 ? -11.825 6.179 12.513 1.00 97.62 294 VAL A CA 1
ATOM 2254 C C . VAL A 1 294 ? -12.877 6.325 13.617 1.00 97.62 294 VAL A C 1
ATOM 2256 O O . VAL A 1 294 ? -13.769 5.485 13.716 1.00 97.62 294 VAL A O 1
ATOM 2259 N N . ILE A 1 295 ? -12.852 7.430 14.372 1.00 98.00 295 ILE A N 1
ATOM 2260 C CA . ILE A 1 295 ? -13.854 7.730 15.410 1.00 98.00 295 ILE A CA 1
ATOM 2261 C C . ILE A 1 295 ? -15.251 7.823 14.787 1.00 98.00 295 ILE A C 1
ATOM 2263 O O . ILE A 1 295 ? -16.179 7.157 15.239 1.00 98.00 295 ILE A O 1
ATOM 2267 N N . GLY A 1 296 ? -15.400 8.590 13.702 1.00 97.62 296 GLY A N 1
ATOM 2268 C CA . GLY A 1 296 ? -16.684 8.754 13.023 1.00 97.62 296 GLY A CA 1
ATOM 2269 C C . GLY A 1 296 ? -17.240 7.451 12.442 1.00 97.62 296 GLY A C 1
ATOM 2270 O O . GLY A 1 296 ? -18.452 7.246 12.460 1.00 97.62 296 GLY A O 1
ATOM 2271 N N . ARG A 1 297 ? -16.380 6.548 11.949 1.00 97.44 297 ARG A N 1
ATOM 2272 C CA . ARG A 1 297 ? -16.789 5.204 11.508 1.00 97.44 297 ARG A CA 1
ATOM 2273 C C . ARG A 1 297 ? -17.333 4.391 12.679 1.00 97.44 297 ARG A C 1
ATOM 2275 O O . ARG A 1 297 ? -18.419 3.841 12.544 1.00 97.44 297 ARG A O 1
ATOM 2282 N N . LEU A 1 298 ? -16.642 4.376 13.819 1.00 97.38 298 LEU A N 1
ATOM 2283 C CA . LEU A 1 298 ? -17.094 3.624 14.990 1.00 97.38 298 LEU A CA 1
ATOM 2284 C C . LEU A 1 298 ? -18.407 4.170 15.559 1.00 97.38 298 LEU A C 1
ATOM 2286 O O . LEU A 1 298 ? -19.328 3.387 15.770 1.00 97.38 298 LEU A O 1
ATOM 2290 N N . CYS A 1 299 ? -18.544 5.492 15.706 1.00 97.31 299 CYS A N 1
ATOM 2291 C CA . CYS A 1 299 ? -19.812 6.106 16.114 1.00 97.31 299 CYS A CA 1
ATOM 2292 C C . CYS A 1 299 ? -20.963 5.682 15.191 1.00 97.31 299 CYS A C 1
ATOM 2294 O O . CYS A 1 299 ? -21.973 5.186 15.669 1.00 97.31 299 CYS A O 1
ATOM 2296 N N . ARG A 1 300 ? -20.783 5.761 13.864 1.00 96.19 300 ARG A N 1
ATOM 2297 C CA . ARG A 1 300 ? -21.824 5.356 12.901 1.00 96.19 300 ARG A CA 1
ATOM 2298 C C . ARG A 1 300 ? -22.208 3.883 13.010 1.00 96.19 300 ARG A C 1
ATOM 2300 O O . ARG A 1 300 ? -23.364 3.546 12.770 1.00 96.19 300 ARG A O 1
ATOM 2307 N N . VAL A 1 301 ? -21.251 2.995 13.276 1.00 95.62 301 VAL A N 1
ATOM 2308 C CA . VAL A 1 301 ? -21.544 1.562 13.425 1.00 95.62 301 VAL A CA 1
ATOM 2309 C C . VAL A 1 301 ? -22.290 1.307 14.736 1.00 95.62 301 VAL A C 1
ATOM 2311 O O . VAL A 1 301 ? -23.271 0.568 14.722 1.00 95.62 301 VAL A O 1
ATOM 2314 N N . ILE A 1 302 ? -21.901 1.973 15.829 1.00 95.31 302 ILE A N 1
ATOM 2315 C CA . ILE A 1 302 ? -22.624 1.930 17.109 1.00 95.31 302 ILE A CA 1
ATOM 2316 C C . ILE A 1 302 ? -24.054 2.462 16.936 1.00 95.31 302 ILE A C 1
ATOM 2318 O O . ILE A 1 302 ? -24.998 1.767 17.301 1.00 95.31 302 ILE A O 1
ATOM 2322 N N . ASP A 1 303 ? -24.243 3.614 16.290 1.00 94.31 303 ASP A N 1
ATOM 2323 C CA . ASP A 1 303 ? -25.566 4.206 16.043 1.00 94.31 303 ASP A CA 1
ATOM 2324 C C . ASP A 1 303 ? -26.499 3.256 15.275 1.00 94.31 303 ASP A C 1
ATOM 2326 O O . ASP A 1 303 ? -27.693 3.162 15.565 1.00 94.31 303 ASP A O 1
ATOM 2330 N N . LYS A 1 304 ? -25.962 2.501 14.306 1.00 94.00 304 LYS A N 1
ATOM 2331 C CA . LYS A 1 304 ? -26.739 1.515 13.539 1.00 94.00 304 LYS A CA 1
ATOM 2332 C C . LYS A 1 304 ? -27.267 0.371 14.401 1.00 94.00 304 LYS A C 1
ATOM 2334 O O . LYS A 1 304 ? -28.313 -0.180 14.062 1.00 94.00 304 LYS A O 1
ATOM 2339 N N . THR A 1 305 ? -26.611 0.033 15.510 1.00 93.88 305 THR A N 1
ATOM 2340 C CA . THR A 1 305 ? -27.082 -1.041 16.405 1.00 93.88 305 THR A CA 1
ATOM 2341 C C . THR A 1 305 ? -28.435 -0.732 17.044 1.00 93.88 305 THR A C 1
ATOM 2343 O O . THR A 1 305 ? -29.211 -1.644 17.323 1.00 93.88 305 THR A O 1
ATOM 2346 N N . CYS A 1 306 ? -28.793 0.551 17.155 1.00 90.00 306 CYS A N 1
ATOM 2347 C CA . CYS A 1 306 ? -30.100 0.992 17.640 1.00 90.00 306 CYS A CA 1
ATOM 2348 C C . CYS A 1 306 ? -31.259 0.591 16.712 1.00 90.00 306 CYS A C 1
ATOM 2350 O O . CYS A 1 306 ? -32.406 0.549 17.150 1.00 90.00 306 CYS A O 1
ATOM 2352 N N . THR A 1 307 ? -30.984 0.308 15.433 1.00 91.69 307 THR A N 1
ATOM 2353 C CA . THR A 1 307 ? -32.020 -0.064 14.453 1.00 91.69 307 THR A CA 1
ATOM 2354 C C . THR A 1 307 ? -32.439 -1.532 14.544 1.00 91.69 307 THR A C 1
ATOM 2356 O O . THR A 1 307 ? -33.562 -1.870 14.174 1.00 91.69 307 THR A O 1
ATOM 2359 N N . SER A 1 308 ? -31.572 -2.393 15.081 1.00 90.31 308 SER A N 1
ATOM 2360 C CA . SER A 1 308 ? -31.814 -3.827 15.263 1.00 90.31 308 SER A CA 1
ATOM 2361 C C . SER A 1 308 ? -31.232 -4.298 16.599 1.00 90.31 308 SER A C 1
ATOM 2363 O O . SER A 1 308 ? -30.244 -5.034 16.614 1.00 90.31 308 SER A O 1
ATOM 2365 N N . PRO A 1 309 ? -31.806 -3.853 17.731 1.00 90.12 309 PRO A N 1
ATOM 2366 C CA . PRO A 1 309 ? -31.217 -4.086 19.040 1.00 90.12 309 PRO A CA 1
ATOM 2367 C C . PRO A 1 309 ? -31.187 -5.578 19.386 1.00 90.12 309 PRO A C 1
ATOM 2369 O O . PRO A 1 309 ? -32.163 -6.307 19.200 1.00 90.12 309 PRO A O 1
ATOM 2372 N N . THR A 1 310 ? -30.061 -6.014 19.938 1.00 93.00 310 THR A N 1
ATOM 2373 C CA . THR A 1 310 ? -29.838 -7.360 20.481 1.00 93.00 310 THR A CA 1
ATOM 2374 C C . THR A 1 310 ? -29.705 -7.304 22.004 1.00 93.00 310 THR A C 1
ATOM 2376 O O . THR A 1 310 ? -29.579 -6.227 22.584 1.00 93.00 310 THR A O 1
ATOM 2379 N N . GLN A 1 311 ? -29.748 -8.458 22.683 1.00 91.19 311 GLN A N 1
ATOM 2380 C CA . GLN A 1 311 ? -29.605 -8.496 24.149 1.00 91.19 311 GLN A CA 1
ATOM 2381 C C . GLN A 1 311 ? -28.224 -8.029 24.608 1.00 91.19 311 GLN A C 1
ATOM 2383 O O . GLN A 1 311 ? -28.099 -7.378 25.642 1.00 91.19 311 GLN A O 1
ATOM 2388 N N . THR A 1 312 ? -27.195 -8.378 23.841 1.00 92.00 312 THR A N 1
ATOM 2389 C CA . THR A 1 312 ? -25.825 -7.940 24.077 1.00 92.00 312 THR A CA 1
ATOM 2390 C C . THR A 1 312 ? -25.212 -7.463 22.763 1.00 92.00 312 THR A C 1
ATOM 2392 O O . THR A 1 312 ? -25.640 -7.883 21.681 1.00 92.00 312 THR A O 1
ATOM 2395 N N . LEU A 1 313 ? -24.233 -6.558 22.839 1.00 92.06 313 LEU A N 1
ATOM 2396 C CA . LEU A 1 313 ? -23.621 -5.951 21.653 1.00 92.06 313 LEU A CA 1
ATOM 2397 C C . LEU A 1 313 ? -22.852 -6.987 20.815 1.00 92.06 313 LEU A C 1
ATOM 2399 O O . LEU A 1 313 ? -22.805 -6.878 19.595 1.00 92.06 313 LEU A O 1
ATOM 2403 N N . GLU A 1 314 ? -22.331 -8.032 21.461 1.00 92.69 314 GLU A N 1
ATOM 2404 C CA . GLU A 1 314 ? -21.605 -9.151 20.848 1.00 92.69 314 GLU A CA 1
ATOM 2405 C C . GLU A 1 314 ? -22.472 -10.005 19.923 1.00 92.69 314 GLU A C 1
ATOM 2407 O O . GLU A 1 314 ? -21.959 -10.665 19.027 1.00 92.69 314 GLU A O 1
ATOM 2412 N N . GLN A 1 315 ? -23.787 -10.011 20.144 1.00 93.06 315 GLN A N 1
ATOM 2413 C CA . GLN A 1 315 ? -24.735 -10.742 19.302 1.00 93.06 315 GLN A CA 1
ATOM 2414 C C . GLN A 1 315 ? -25.145 -9.942 18.061 1.00 93.06 315 GLN A C 1
ATOM 2416 O O . GLN A 1 315 ? -25.820 -10.476 17.180 1.00 93.06 315 GLN A O 1
ATOM 2421 N N . HIS A 1 316 ? -24.790 -8.657 17.994 1.00 95.50 316 HIS A N 1
ATOM 2422 C CA . HIS A 1 316 ? -25.164 -7.801 16.883 1.00 95.50 316 HIS A CA 1
ATOM 2423 C C . HIS A 1 316 ? -24.321 -8.124 15.642 1.00 95.50 316 HIS A C 1
ATOM 2425 O O . HIS A 1 316 ? -23.111 -8.302 15.729 1.00 95.50 316 HIS A O 1
ATOM 2431 N N . LEU A 1 317 ? -24.933 -8.092 14.456 1.00 94.06 317 LEU A N 1
ATOM 2432 C CA . LEU A 1 317 ? -24.264 -8.390 13.177 1.00 94.06 317 LEU A CA 1
ATOM 2433 C C . LEU A 1 317 ? -23.081 -7.455 12.843 1.00 94.06 317 LEU A C 1
ATOM 2435 O O . LEU A 1 317 ? -22.273 -7.762 11.978 1.00 94.06 317 LEU A O 1
ATOM 2439 N N . MET A 1 318 ? -23.003 -6.303 13.513 1.00 94.56 318 MET A N 1
ATOM 2440 C CA . MET A 1 318 ? -21.931 -5.306 13.357 1.00 94.56 318 MET A CA 1
ATOM 2441 C C . MET A 1 318 ? -20.849 -5.416 14.443 1.00 94.56 318 MET A C 1
ATOM 2443 O O . MET A 1 318 ? -19.986 -4.547 14.535 1.00 94.56 318 MET A O 1
ATOM 2447 N N . TRP A 1 319 ? -20.910 -6.437 15.301 1.00 94.62 319 TRP A N 1
ATOM 2448 C CA . TRP A 1 319 ? -19.965 -6.608 16.402 1.00 94.62 319 TRP A CA 1
ATOM 2449 C C . TRP A 1 319 ? -18.511 -6.660 15.924 1.00 94.62 319 TRP A C 1
ATOM 2451 O O . TRP A 1 319 ? -17.658 -5.986 16.498 1.00 94.62 319 TRP A O 1
ATOM 2461 N N . ASP A 1 320 ? -18.237 -7.401 14.851 1.00 93.75 320 ASP A N 1
ATOM 2462 C CA . ASP A 1 320 ? -16.875 -7.552 14.335 1.00 93.75 320 ASP A CA 1
ATOM 2463 C C . ASP A 1 320 ? -16.303 -6.210 13.860 1.00 93.75 320 ASP A C 1
ATOM 2465 O O . ASP A 1 320 ? -15.177 -5.859 14.214 1.00 93.75 320 ASP A O 1
ATOM 2469 N N . ASP A 1 321 ? -17.102 -5.399 13.160 1.00 95.38 321 ASP A N 1
ATOM 2470 C CA . ASP A 1 321 ? -16.711 -4.044 12.758 1.00 95.38 321 ASP A CA 1
ATOM 2471 C C . ASP A 1 321 ? -16.419 -3.153 13.977 1.00 95.38 321 ASP A C 1
ATOM 2473 O O . ASP A 1 321 ? -15.420 -2.430 13.999 1.00 95.38 321 ASP A O 1
ATOM 2477 N N . ILE A 1 322 ? -17.266 -3.221 15.014 1.00 96.56 322 ILE A N 1
ATOM 2478 C CA . ILE A 1 322 ? -17.093 -2.473 16.270 1.00 96.56 322 ILE A CA 1
ATOM 2479 C C . ILE A 1 322 ? -15.784 -2.871 16.954 1.00 96.56 322 ILE A C 1
ATOM 2481 O O . ILE A 1 322 ? -14.999 -2.002 17.339 1.00 96.56 322 ILE A O 1
ATOM 2485 N N . ALA A 1 323 ? -15.534 -4.172 17.095 1.00 95.94 323 ALA A N 1
ATOM 2486 C CA . ALA A 1 323 ? -14.363 -4.685 17.788 1.00 95.94 323 ALA A CA 1
ATOM 2487 C C . ALA A 1 323 ? -13.063 -4.360 17.033 1.00 95.94 323 ALA A C 1
ATOM 2489 O O . ALA A 1 323 ? -12.083 -3.930 17.648 1.00 95.94 323 ALA A O 1
ATOM 2490 N N . ILE A 1 324 ? -13.062 -4.486 15.700 1.00 96.94 324 ILE A N 1
ATOM 2491 C CA . ILE A 1 324 ? -11.932 -4.084 14.854 1.00 96.94 324 ILE A CA 1
ATOM 2492 C C . ILE A 1 324 ? -11.672 -2.580 14.980 1.00 96.94 324 ILE A C 1
ATOM 2494 O O . ILE A 1 324 ? -10.547 -2.172 15.258 1.00 96.94 324 ILE A O 1
ATOM 2498 N N . LEU A 1 325 ? -12.692 -1.732 14.851 1.00 97.75 325 LEU A N 1
ATOM 2499 C CA . LEU A 1 325 ? -12.517 -0.281 14.967 1.00 97.75 325 LEU A CA 1
ATOM 2500 C C . LEU A 1 325 ? -12.048 0.147 16.367 1.00 97.75 325 LEU A C 1
ATOM 2502 O O . LEU A 1 325 ? -11.209 1.042 16.485 1.00 97.75 325 LEU A O 1
ATOM 2506 N N . ALA A 1 326 ? -12.521 -0.510 17.427 1.00 97.06 326 ALA A N 1
ATOM 2507 C CA . ALA A 1 326 ? -12.032 -0.273 18.784 1.00 97.06 326 ALA A CA 1
ATOM 2508 C C . ALA A 1 326 ? -10.545 -0.632 18.930 1.00 97.06 326 ALA A C 1
ATOM 2510 O O . ALA A 1 326 ? -9.794 0.091 19.590 1.00 97.06 326 ALA A O 1
ATOM 2511 N N . ARG A 1 327 ? -10.090 -1.699 18.259 1.00 96.81 327 ARG A N 1
ATOM 2512 C CA . ARG A 1 327 ? -8.669 -2.066 18.216 1.00 96.81 327 ARG A CA 1
ATOM 2513 C C . ARG A 1 327 ? -7.816 -0.988 17.543 1.00 96.81 327 ARG A C 1
ATOM 2515 O O . ARG A 1 327 ? -6.731 -0.690 18.044 1.00 96.81 327 ARG A O 1
ATOM 2522 N N . TYR A 1 328 ? -8.317 -0.372 16.471 1.00 98.00 328 TYR A N 1
ATOM 2523 C CA . TYR A 1 328 ? -7.656 0.754 15.797 1.00 98.00 328 TYR A CA 1
ATOM 2524 C C . TYR A 1 328 ? -7.592 1.985 16.700 1.00 98.00 328 TYR A C 1
ATOM 2526 O O . TYR A 1 328 ? -6.543 2.621 16.779 1.00 98.00 328 TYR A O 1
ATOM 2534 N N . LEU A 1 329 ? -8.676 2.304 17.421 1.00 97.81 329 LEU A N 1
ATOM 2535 C CA . LEU A 1 329 ? -8.652 3.393 18.400 1.00 97.81 329 LEU A CA 1
ATOM 2536 C C . LEU A 1 329 ? -7.599 3.158 19.480 1.00 97.81 329 LEU A C 1
ATOM 2538 O O . LEU A 1 329 ? -6.881 4.093 19.822 1.00 97.81 329 LEU A O 1
ATOM 2542 N N . LEU A 1 330 ? -7.454 1.929 19.987 1.00 97.12 330 LEU A N 1
ATOM 2543 C CA . LEU A 1 330 ? -6.387 1.624 20.939 1.00 97.12 330 LEU A CA 1
ATOM 2544 C C . LEU A 1 330 ? -5.005 1.945 20.347 1.00 97.12 330 LEU A C 1
ATOM 2546 O O . LEU A 1 330 ? -4.236 2.651 20.995 1.00 97.12 330 LEU A O 1
ATOM 2550 N N . MET A 1 331 ? -4.682 1.486 19.136 1.00 96.81 331 MET A N 1
ATOM 2551 C CA . MET A 1 331 ? -3.363 1.767 18.544 1.00 96.81 331 MET A CA 1
ATOM 2552 C C . MET A 1 331 ? -3.138 3.265 18.315 1.00 96.81 331 MET A C 1
ATOM 2554 O O . MET A 1 331 ? -2.113 3.812 18.715 1.00 96.81 331 MET A O 1
ATOM 2558 N N . LEU A 1 332 ? -4.137 3.957 17.766 1.00 96.69 332 LEU A N 1
ATOM 2559 C CA . LEU A 1 332 ? -4.085 5.400 17.517 1.00 96.69 332 LEU A CA 1
ATOM 2560 C C . LEU A 1 332 ? -4.081 6.243 18.801 1.00 96.69 332 LEU A C 1
ATOM 2562 O O . LEU A 1 332 ? -3.733 7.419 18.769 1.00 96.69 332 LEU A O 1
ATOM 2566 N N . SER A 1 333 ? -4.491 5.691 19.942 1.00 95.31 333 SER A N 1
ATOM 2567 C CA . SER A 1 333 ? -4.513 6.443 21.201 1.00 95.31 333 SER A CA 1
ATOM 2568 C C . SER A 1 333 ? -3.118 6.721 21.764 1.00 95.31 333 SER A C 1
ATOM 2570 O O . SER A 1 333 ? -2.960 7.638 22.571 1.00 95.31 333 SER A O 1
ATOM 2572 N N . PHE A 1 334 ? -2.099 5.971 21.334 1.00 91.38 334 PHE A N 1
ATOM 2573 C CA . PHE A 1 334 ? -0.720 6.233 21.726 1.00 91.38 334 PHE A CA 1
ATOM 2574 C C . PHE A 1 334 ? -0.187 7.514 21.065 1.00 91.38 334 PHE A C 1
ATOM 2576 O O . PHE A 1 334 ? -0.535 7.842 19.932 1.00 91.38 334 PHE A O 1
ATOM 2583 N N . ASN A 1 335 ? 0.657 8.254 21.793 1.00 86.88 335 ASN A N 1
ATOM 2584 C CA . ASN A 1 335 ? 1.263 9.516 21.348 1.00 86.88 335 ASN A CA 1
ATOM 2585 C C . ASN A 1 335 ? 0.256 10.542 20.774 1.00 86.88 335 ASN A C 1
ATOM 2587 O O . ASN A 1 335 ? 0.583 11.325 19.883 1.00 86.88 335 ASN A O 1
ATOM 2591 N N . ASN A 1 336 ? -0.980 10.536 21.291 1.00 87.44 336 ASN A N 1
ATOM 2592 C CA . ASN A 1 336 ? -2.057 11.448 20.911 1.00 87.44 336 ASN A CA 1
ATOM 2593 C C . ASN A 1 336 ? -2.438 11.425 19.409 1.00 87.44 336 ASN A C 1
ATOM 2595 O O . ASN A 1 336 ? -2.936 12.426 18.886 1.00 87.44 336 ASN A O 1
ATOM 2599 N N . CYS A 1 337 ? -2.290 10.288 18.710 1.00 91.62 337 CYS A N 1
ATOM 2600 C CA . CYS A 1 337 ? -2.733 10.154 17.311 1.00 91.62 337 CYS A CA 1
ATOM 2601 C C . CYS A 1 337 ? -4.271 10.143 17.134 1.00 91.62 337 CYS A C 1
ATOM 2603 O O . CYS A 1 337 ? -4.763 10.032 16.012 1.00 91.62 337 CYS A O 1
ATOM 2605 N N . LEU A 1 338 ? -5.040 10.316 18.216 1.00 93.31 338 LEU A N 1
ATOM 2606 C CA . LEU A 1 338 ? -6.487 10.556 18.190 1.00 93.31 338 LEU A CA 1
ATOM 2607 C C . LEU A 1 338 ? -6.886 12.032 18.337 1.00 93.31 338 LEU A C 1
ATOM 2609 O O . LEU A 1 338 ? -8.079 12.324 18.292 1.00 93.31 338 LEU A O 1
ATOM 2613 N N . ASP A 1 339 ? -5.939 12.959 18.524 1.00 90.19 339 ASP A N 1
ATOM 2614 C CA . ASP A 1 339 ? -6.241 14.357 18.881 1.00 90.19 339 ASP A CA 1
ATOM 2615 C C . ASP A 1 339 ? -7.258 14.413 20.045 1.00 90.19 339 ASP A C 1
ATOM 2617 O O . ASP A 1 339 ? -8.399 14.870 19.917 1.00 90.19 339 ASP A O 1
ATOM 2621 N N . VAL A 1 340 ? -6.852 13.820 21.175 1.00 91.56 340 VAL A N 1
ATOM 2622 C CA . VAL A 1 340 ? -7.727 13.416 22.286 1.00 91.56 340 VAL A CA 1
ATOM 2623 C C . VAL A 1 340 ? -8.536 14.584 22.839 1.00 91.56 340 VAL A C 1
ATOM 2625 O O . VAL A 1 340 ? -9.727 14.422 23.081 1.00 91.56 340 VAL A O 1
ATOM 2628 N N . ALA A 1 341 ? -7.938 15.769 23.000 1.00 89.19 341 ALA A N 1
ATOM 2629 C CA . ALA A 1 341 ? -8.650 16.934 23.531 1.00 89.19 341 ALA A CA 1
ATOM 2630 C C . ALA A 1 341 ? -9.835 17.355 22.649 1.00 89.19 341 ALA A C 1
ATOM 2632 O O . ALA A 1 341 ? -10.892 17.693 23.176 1.00 89.19 341 ALA A O 1
ATOM 2633 N N . ARG A 1 342 ? -9.688 17.310 21.318 1.00 90.31 342 ARG A N 1
ATOM 2634 C CA . ARG A 1 342 ? -10.766 17.700 20.395 1.00 90.31 342 ARG A CA 1
ATOM 2635 C C . ARG A 1 342 ? -11.856 16.645 20.274 1.00 90.31 342 ARG A C 1
ATOM 2637 O O . ARG A 1 342 ? -13.010 16.993 20.042 1.00 90.31 342 ARG A O 1
ATOM 2644 N N . HIS A 1 343 ? -11.505 15.369 20.415 1.00 94.25 343 HIS A N 1
ATOM 2645 C CA . HIS A 1 343 ? -12.444 14.260 20.232 1.00 94.25 343 HIS A CA 1
ATOM 2646 C C . HIS A 1 343 ? -12.930 13.628 21.542 1.00 94.25 343 HIS A C 1
ATOM 2648 O O . HIS A 1 343 ? -13.643 12.625 21.501 1.00 94.25 343 HIS A O 1
ATOM 2654 N N . LEU A 1 344 ? -12.587 14.210 22.696 1.00 94.06 344 LEU A N 1
ATOM 2655 C CA . LEU A 1 344 ? -12.844 13.632 24.016 1.00 94.06 344 LEU A CA 1
ATOM 2656 C C . LEU A 1 344 ? -14.301 13.180 24.226 1.00 94.06 344 LEU A C 1
ATOM 2658 O O . LEU A 1 344 ? -14.485 12.035 24.645 1.00 94.06 344 LEU A O 1
ATOM 2662 N N . PRO A 1 345 ? -15.337 13.981 23.886 1.00 94.94 345 PRO A N 1
ATOM 2663 C CA . PRO A 1 345 ? -16.725 13.562 24.087 1.00 94.94 345 PRO A CA 1
ATOM 2664 C C . PRO A 1 345 ? -17.086 12.300 23.293 1.00 94.94 345 PRO A C 1
ATOM 2666 O O . PRO A 1 345 ? -17.709 11.385 23.826 1.00 94.94 345 PRO A O 1
ATOM 2669 N N . TYR A 1 346 ? -16.635 12.209 22.038 1.00 96.44 346 TYR A N 1
ATOM 2670 C CA . TYR A 1 346 ? -16.882 11.049 21.179 1.00 96.44 346 TYR A CA 1
ATOM 2671 C C . TYR A 1 346 ? -16.139 9.804 21.671 1.00 96.44 346 TYR A C 1
ATOM 2673 O O . TYR A 1 346 ? -16.692 8.707 21.654 1.00 96.44 346 TYR A O 1
ATOM 2681 N N . LEU A 1 347 ? -14.903 9.967 22.151 1.00 97.00 347 LEU A N 1
ATOM 2682 C CA . LEU A 1 347 ? -14.121 8.866 22.712 1.00 97.00 347 LEU A CA 1
ATOM 2683 C C . LEU A 1 347 ? -14.784 8.302 23.976 1.00 97.00 347 LEU A C 1
ATOM 2685 O O . LEU A 1 347 ? -14.938 7.088 24.088 1.00 97.00 347 LEU A O 1
ATOM 2689 N N . PHE A 1 348 ? -15.239 9.160 24.892 1.00 95.81 348 PHE A N 1
ATOM 2690 C CA . PHE A 1 348 ? -15.958 8.729 26.097 1.00 95.81 348 PHE A CA 1
ATOM 2691 C C . PHE A 1 348 ? -17.318 8.105 25.791 1.00 95.81 348 PHE A C 1
ATOM 2693 O O . PHE A 1 348 ? -17.693 7.122 26.433 1.00 95.81 348 PHE A O 1
ATOM 2700 N N . HIS A 1 349 ? -18.033 8.626 24.792 1.00 95.38 349 HIS A N 1
ATOM 2701 C CA . HIS A 1 349 ? -19.256 8.007 24.299 1.00 95.38 349 HIS A CA 1
ATOM 2702 C C . HIS A 1 349 ? -18.985 6.564 23.850 1.00 95.38 349 HIS A C 1
ATOM 2704 O O . HIS A 1 349 ? -19.590 5.639 24.382 1.00 95.38 349 HIS A O 1
ATOM 2710 N N . ILE A 1 350 ? -17.997 6.353 22.973 1.00 97.06 350 ILE A N 1
ATOM 2711 C CA . ILE A 1 350 ? -17.590 5.017 22.510 1.00 97.06 350 ILE A CA 1
ATOM 2712 C C . ILE A 1 350 ? -17.208 4.113 23.691 1.00 97.06 350 ILE A C 1
ATOM 2714 O O . ILE A 1 350 ? -17.706 2.996 23.800 1.00 97.06 350 ILE A O 1
ATOM 2718 N N . ILE A 1 351 ? -16.360 4.591 24.606 1.00 97.12 351 ILE A N 1
ATOM 2719 C CA . ILE A 1 351 ? -15.918 3.818 25.777 1.00 97.12 351 ILE A CA 1
ATOM 2720 C C . ILE A 1 351 ? -17.108 3.374 26.632 1.00 97.12 351 ILE A C 1
ATOM 2722 O O . ILE A 1 351 ? -17.128 2.234 27.084 1.00 97.12 351 ILE A O 1
ATOM 2726 N N . THR A 1 352 ? -18.112 4.233 26.819 1.00 95.06 352 THR A N 1
ATOM 2727 C CA . THR A 1 352 ? -19.307 3.915 27.618 1.00 95.06 352 THR A CA 1
ATOM 2728 C C . THR A 1 352 ? -20.105 2.751 27.026 1.00 95.06 352 THR A C 1
ATOM 2730 O O . THR A 1 352 ? -20.600 1.919 27.778 1.00 95.06 352 THR A O 1
ATOM 2733 N N . PHE A 1 353 ? -20.181 2.640 25.696 1.00 93.75 353 PHE A N 1
ATOM 2734 C CA . PHE A 1 353 ? -20.831 1.502 25.032 1.00 93.75 353 PHE A CA 1
ATOM 2735 C C . PHE A 1 353 ? -19.993 0.222 25.066 1.00 93.75 353 PHE A C 1
ATOM 2737 O O . PHE A 1 353 ? -20.550 -0.872 25.057 1.00 93.75 353 PHE A O 1
ATOM 2744 N N . LEU A 1 354 ? -18.663 0.345 25.078 1.00 95.31 354 LEU A N 1
ATOM 2745 C CA . LEU A 1 354 ? -17.757 -0.801 24.958 1.00 95.31 354 LEU A CA 1
ATOM 2746 C C . LEU A 1 354 ? -17.239 -1.324 26.301 1.00 95.31 354 LEU A C 1
ATOM 2748 O O . LEU A 1 354 ? -16.677 -2.423 26.356 1.00 95.31 354 LEU A O 1
ATOM 2752 N N . VAL A 1 355 ? -17.394 -0.567 27.388 1.00 94.25 355 VAL A N 1
ATOM 2753 C CA . VAL A 1 355 ? -16.934 -0.981 28.715 1.00 94.25 355 VAL A CA 1
ATOM 2754 C C . VAL A 1 355 ? -17.620 -2.286 29.122 1.00 94.25 355 VAL A C 1
ATOM 2756 O O . VAL A 1 355 ? -18.823 -2.457 28.965 1.00 94.25 355 VAL A O 1
ATOM 2759 N N . CYS A 1 356 ? -16.833 -3.236 29.626 1.00 90.12 356 CYS A N 1
ATOM 2760 C CA . CYS A 1 356 ? -17.301 -4.566 30.034 1.00 90.12 356 CYS A CA 1
ATOM 2761 C C . CYS A 1 356 ? -17.922 -5.444 28.924 1.00 90.12 356 CYS A C 1
ATOM 2763 O O . CYS A 1 356 ? -18.398 -6.529 29.247 1.00 90.12 356 CYS A O 1
ATOM 2765 N N . THR A 1 357 ? -17.853 -5.049 27.648 1.00 91.50 357 THR A N 1
ATOM 2766 C CA . THR A 1 357 ? -18.343 -5.856 26.515 1.00 91.50 357 THR A CA 1
ATOM 2767 C C . THR A 1 357 ? -17.240 -6.717 25.891 1.00 91.50 357 THR A C 1
ATOM 2769 O O . THR A 1 357 ? -16.051 -6.387 25.940 1.00 91.50 357 THR A O 1
ATOM 2772 N N . GLY A 1 358 ? -17.631 -7.831 25.282 1.00 91.62 358 GLY A N 1
ATOM 2773 C CA . GLY A 1 358 ? -16.776 -8.675 24.461 1.00 91.62 358 GLY A CA 1
ATOM 2774 C C . GLY A 1 358 ? -15.823 -9.590 25.236 1.00 91.62 358 GLY A C 1
ATOM 2775 O O . GLY A 1 358 ? -15.873 -9.687 26.467 1.00 91.62 358 GLY A O 1
ATOM 2776 N N . PRO A 1 359 ? -14.919 -10.285 24.519 1.00 91.81 359 PRO A N 1
ATOM 2777 C CA . PRO A 1 359 ? -13.881 -11.123 25.118 1.00 91.81 359 PRO A CA 1
ATOM 2778 C C . PRO A 1 359 ? -12.858 -10.302 25.923 1.00 91.81 359 PRO A C 1
ATOM 2780 O O . PRO A 1 359 ? -12.818 -9.074 25.868 1.00 91.81 359 PRO A O 1
ATOM 2783 N N . VAL A 1 360 ? -11.983 -10.988 26.670 1.00 92.56 360 VAL A N 1
ATOM 2784 C CA . VAL A 1 360 ? -10.946 -10.347 27.508 1.00 92.56 360 VAL A CA 1
ATOM 2785 C C . VAL A 1 360 ? -10.075 -9.378 26.699 1.00 92.56 360 VAL A C 1
ATOM 2787 O O . VAL A 1 360 ? -9.778 -8.2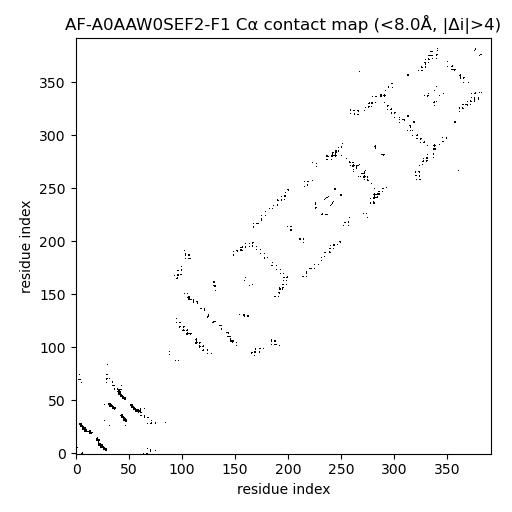90 27.184 1.00 92.56 360 VAL A O 1
ATOM 2790 N N . SER A 1 361 ? -9.712 -9.737 25.465 1.00 90.25 361 SER A N 1
ATOM 2791 C CA . SER A 1 361 ? -8.925 -8.892 24.556 1.00 90.25 361 SER A CA 1
ATOM 2792 C C . SER A 1 361 ? -9.618 -7.567 24.225 1.00 90.25 361 SER A C 1
ATOM 2794 O O . SER A 1 361 ? -8.970 -6.520 24.199 1.00 90.25 361 SER A O 1
ATOM 2796 N N . MET A 1 362 ? -10.939 -7.590 24.036 1.00 93.38 362 MET A N 1
ATOM 2797 C CA . MET A 1 362 ? -11.741 -6.394 23.784 1.00 93.38 362 MET A CA 1
ATOM 2798 C C . MET A 1 362 ? -11.773 -5.489 25.018 1.00 93.38 362 MET A C 1
ATOM 2800 O O . MET A 1 362 ? -11.459 -4.305 24.934 1.00 93.38 362 MET A O 1
ATOM 2804 N N . ARG A 1 363 ? -12.049 -6.058 26.197 1.00 94.94 363 ARG A N 1
ATOM 2805 C CA . ARG A 1 363 ? -12.047 -5.297 27.457 1.00 94.94 363 ARG A CA 1
ATOM 2806 C C . ARG A 1 363 ? -10.673 -4.708 27.778 1.00 94.94 363 ARG A C 1
ATOM 2808 O O . ARG A 1 363 ? -10.591 -3.568 28.227 1.00 94.94 363 ARG A O 1
ATOM 2815 N N . ALA A 1 364 ? -9.602 -5.454 27.510 1.00 93.75 364 ALA A N 1
ATOM 2816 C CA . ALA A 1 364 ? -8.233 -4.963 27.631 1.00 93.75 364 ALA A CA 1
ATOM 2817 C C . ALA A 1 364 ? -7.952 -3.817 26.645 1.00 93.75 364 ALA A C 1
ATOM 2819 O O . ALA A 1 364 ? -7.304 -2.844 27.027 1.00 93.75 364 ALA A O 1
ATOM 2820 N N . SER A 1 365 ? -8.491 -3.886 25.422 1.00 95.25 365 SER A N 1
ATOM 2821 C CA . SER A 1 365 ? -8.374 -2.811 24.430 1.00 95.25 365 SER A CA 1
ATOM 2822 C C . SER A 1 365 ? -9.083 -1.535 24.879 1.00 95.25 365 SER A C 1
ATOM 2824 O O . SER A 1 365 ? -8.481 -0.463 24.851 1.00 95.25 365 SER A O 1
ATOM 2826 N N . THR A 1 366 ? -10.318 -1.643 25.380 1.00 96.81 366 THR A N 1
ATOM 2827 C CA . THR A 1 366 ? -11.062 -0.500 25.935 1.00 96.81 366 THR A CA 1
ATOM 2828 C C . THR A 1 366 ? -10.353 0.087 27.158 1.00 96.81 366 THR A C 1
ATOM 2830 O O . THR A 1 366 ? -10.223 1.304 27.267 1.00 96.81 366 THR A O 1
ATOM 2833 N N . HIS A 1 367 ? -9.835 -0.755 28.058 1.00 96.94 367 HIS A N 1
ATOM 2834 C CA . HIS A 1 367 ? -9.039 -0.292 29.197 1.00 96.94 367 HIS A CA 1
ATOM 2835 C C . HIS A 1 367 ? -7.770 0.444 28.739 1.00 96.94 367 HIS A C 1
ATOM 2837 O O . HIS A 1 367 ? -7.507 1.555 29.191 1.00 96.94 367 HIS A O 1
ATOM 2843 N N . GLY A 1 368 ? -7.003 -0.133 27.809 1.00 96.75 368 GLY A N 1
ATOM 2844 C CA . GLY A 1 368 ? -5.811 0.502 27.243 1.00 96.75 368 GLY A CA 1
ATOM 2845 C C . GLY A 1 368 ? -6.116 1.847 26.579 1.00 96.75 368 GLY A C 1
ATOM 2846 O O . GLY A 1 368 ? -5.374 2.805 26.779 1.00 96.75 368 GLY A O 1
ATOM 2847 N N . LEU A 1 369 ? -7.245 1.950 25.870 1.00 97.56 369 LEU A N 1
ATOM 2848 C CA . LEU A 1 369 ? -7.705 3.191 25.248 1.00 97.56 369 LEU A CA 1
ATOM 2849 C C . LEU A 1 369 ? -7.951 4.278 26.303 1.00 97.56 369 LEU A C 1
ATOM 2851 O O . LEU A 1 369 ? -7.470 5.398 26.144 1.00 97.56 369 LEU A O 1
ATOM 2855 N N . VAL A 1 370 ? -8.640 3.948 27.402 1.00 97.50 370 VAL A N 1
ATOM 2856 C CA . VAL A 1 370 ? -8.871 4.877 28.524 1.00 97.50 370 VAL A CA 1
ATOM 2857 C C . VAL A 1 370 ? -7.548 5.356 29.119 1.00 97.50 370 VAL A C 1
ATOM 2859 O O . VAL A 1 370 ? -7.353 6.559 29.295 1.00 97.50 370 VAL A O 1
ATOM 2862 N N . ILE A 1 371 ? -6.620 4.436 29.399 1.00 97.06 371 ILE A N 1
ATOM 2863 C CA . ILE A 1 371 ? -5.312 4.782 29.970 1.00 97.06 371 ILE A CA 1
ATOM 2864 C C . ILE A 1 371 ? -4.526 5.694 29.023 1.00 97.06 371 ILE A C 1
ATOM 2866 O O . ILE A 1 371 ? -3.984 6.704 29.466 1.00 97.06 371 ILE A O 1
ATOM 2870 N N . ASN A 1 372 ? -4.511 5.400 27.723 1.00 96.50 372 ASN A N 1
ATOM 2871 C CA . ASN A 1 372 ? -3.806 6.212 26.732 1.00 96.50 372 ASN A CA 1
ATOM 2872 C C . ASN A 1 372 ? -4.444 7.592 26.522 1.00 96.50 372 ASN A C 1
ATOM 2874 O O . ASN A 1 372 ? -3.726 8.565 26.287 1.00 96.50 372 ASN A O 1
ATOM 2878 N N . ILE A 1 373 ? -5.770 7.706 26.643 1.00 95.38 373 ILE A N 1
ATOM 2879 C CA . ILE A 1 373 ? -6.478 8.993 26.652 1.00 95.38 373 ILE A CA 1
ATOM 2880 C C . ILE A 1 373 ? -6.036 9.827 27.853 1.00 95.38 373 ILE A C 1
ATOM 2882 O O . ILE A 1 373 ? -5.630 10.973 27.672 1.00 95.38 373 ILE A O 1
ATOM 2886 N N . ILE A 1 374 ? -6.053 9.252 29.061 1.00 94.44 374 ILE A N 1
ATOM 2887 C CA . ILE A 1 374 ? -5.605 9.938 30.284 1.00 94.44 374 ILE A CA 1
ATOM 2888 C C . ILE A 1 374 ? -4.139 10.356 30.143 1.00 94.44 374 ILE A C 1
ATOM 2890 O O . ILE A 1 374 ? -3.802 11.513 30.381 1.00 94.44 374 ILE A O 1
ATOM 2894 N N . HIS A 1 375 ? -3.280 9.441 29.693 1.00 93.81 375 HIS A N 1
ATOM 2895 C CA . HIS A 1 375 ? -1.869 9.722 29.460 1.00 93.81 375 HIS A CA 1
ATOM 2896 C C . HIS A 1 375 ? -1.690 10.879 28.469 1.00 93.81 375 HIS A C 1
ATOM 2898 O O . HIS A 1 375 ? -0.998 11.842 28.782 1.00 93.81 375 HIS A O 1
ATOM 2904 N N . SER A 1 376 ? -2.364 10.840 27.316 1.00 92.38 376 SER A N 1
ATOM 2905 C CA . SER A 1 376 ? -2.299 11.902 26.303 1.00 92.38 376 SER A CA 1
ATOM 2906 C C . SER A 1 376 ? -2.779 13.252 26.840 1.00 92.38 376 SER A C 1
ATOM 2908 O O . SER A 1 376 ? -2.174 14.277 26.524 1.00 92.38 376 SER A O 1
ATOM 2910 N N . LEU A 1 377 ? -3.814 13.261 27.688 1.00 90.44 377 LEU A N 1
ATOM 2911 C CA . LEU A 1 377 ? -4.281 14.476 28.358 1.00 90.44 377 LEU A CA 1
ATOM 2912 C C . LEU A 1 377 ? -3.219 15.060 29.299 1.00 90.44 377 LEU A C 1
ATOM 2914 O O . LEU A 1 377 ? -3.049 16.277 29.363 1.00 90.44 377 LEU A O 1
ATOM 2918 N N . CYS A 1 378 ? -2.481 14.195 29.998 1.00 89.56 378 CYS A N 1
ATOM 2919 C CA . CYS A 1 378 ? -1.411 14.592 30.907 1.00 89.56 378 CYS A CA 1
ATOM 2920 C C . CYS A 1 378 ? -0.115 15.006 30.189 1.00 89.56 378 CYS A C 1
ATOM 2922 O O . CYS A 1 378 ? 0.599 15.867 30.701 1.00 89.56 378 CYS A O 1
ATOM 2924 N N . THR A 1 379 ? 0.219 14.405 29.040 1.00 87.12 379 THR A N 1
ATOM 2925 C CA . THR A 1 379 ? 1.537 14.578 28.396 1.00 87.12 379 THR A CA 1
ATOM 2926 C C . THR A 1 379 ? 1.532 15.440 27.140 1.00 87.12 379 THR A C 1
ATOM 2928 O O . THR A 1 379 ? 2.547 16.059 26.831 1.00 87.12 379 THR A O 1
ATOM 2931 N N . CYS A 1 380 ? 0.432 15.471 26.385 1.00 73.19 380 CYS A N 1
ATOM 2932 C CA . CYS A 1 380 ? 0.412 16.023 25.025 1.00 73.19 380 CYS A CA 1
ATOM 2933 C C . CYS A 1 380 ? -0.511 17.233 24.864 1.00 73.19 380 CYS A C 1
ATOM 2935 O O . CYS A 1 380 ? -0.444 17.916 23.843 1.00 73.19 380 CYS A O 1
ATOM 2937 N N . THR A 1 381 ? -1.361 17.528 25.846 1.00 63.81 381 THR A N 1
ATOM 2938 C CA . THR A 1 381 ? -2.305 18.646 25.764 1.00 63.81 381 THR A CA 1
ATOM 2939 C C . THR A 1 381 ? -2.100 19.625 26.909 1.00 63.81 381 THR A C 1
ATOM 2941 O O . THR A 1 381 ? -2.111 19.242 28.072 1.00 63.81 381 THR A O 1
ATOM 2944 N N . LYS A 1 382 ? -1.996 20.919 26.586 1.00 58.91 382 LYS A N 1
ATOM 2945 C CA . LYS A 1 382 ? -2.508 21.967 27.475 1.00 58.91 382 LYS A CA 1
ATOM 2946 C C . LYS A 1 382 ? -3.988 22.105 27.123 1.00 58.91 382 LYS A C 1
ATOM 2948 O O . LYS A 1 382 ? -4.272 22.681 26.074 1.00 58.91 382 LYS A O 1
ATOM 2953 N N . PRO A 1 383 ? -4.924 21.518 27.884 1.00 55.12 383 PRO A N 1
ATOM 2954 C CA . PRO A 1 383 ? -6.329 21.579 27.522 1.00 55.12 383 PRO A CA 1
ATOM 2955 C C . PRO A 1 383 ? -6.821 23.029 27.593 1.00 55.12 383 PRO A C 1
ATOM 2957 O O . PRO A 1 383 ? -7.039 23.577 28.668 1.00 55.12 383 PRO A O 1
ATOM 2960 N N . THR A 1 384 ? -6.985 23.665 26.437 1.00 52.09 384 THR A N 1
ATOM 2961 C CA . THR A 1 384 ? -7.801 24.872 26.287 1.00 52.09 384 THR A CA 1
ATOM 2962 C C . THR A 1 384 ? -9.187 24.422 25.867 1.00 52.09 384 THR A C 1
ATOM 2964 O O . THR A 1 384 ? -9.464 24.256 24.679 1.00 52.09 384 THR A O 1
ATOM 2967 N N . PHE A 1 385 ? -10.038 24.161 26.853 1.00 55.44 385 PHE A N 1
ATOM 2968 C CA . PHE A 1 385 ? -11.468 24.037 26.619 1.00 55.44 385 PHE A CA 1
ATOM 2969 C C . PHE A 1 385 ? -11.985 25.438 26.280 1.00 55.44 385 PHE A C 1
ATOM 2971 O O . PHE A 1 385 ? -11.967 26.323 27.132 1.00 55.44 385 PHE A O 1
ATOM 2978 N N . LEU A 1 386 ? -12.353 25.671 25.018 1.00 48.28 386 LEU A N 1
ATOM 2979 C CA . LEU A 1 386 ? -13.061 26.892 24.633 1.00 48.28 386 LEU A CA 1
ATOM 2980 C C . LEU A 1 386 ? -14.402 26.918 25.384 1.00 48.28 386 LEU A C 1
ATOM 2982 O O . LEU A 1 386 ? -15.062 25.880 25.507 1.00 48.28 386 LEU A O 1
ATOM 2986 N N . GLU A 1 387 ? -14.767 28.090 25.909 1.00 45.22 387 GLU A N 1
ATOM 2987 C CA . GLU A 1 387 ? -15.907 28.314 26.818 1.00 45.22 387 GLU A CA 1
ATOM 2988 C C . GLU A 1 387 ? -17.256 27.802 26.273 1.00 45.22 387 GLU A C 1
ATOM 2990 O O . GLU A 1 387 ? -18.142 27.473 27.057 1.00 45.22 387 GLU A O 1
ATOM 2995 N N . ASP A 1 388 ? -17.380 27.583 24.961 1.00 44.28 388 ASP A N 1
ATOM 2996 C CA . ASP A 1 388 ? -18.579 27.013 24.328 1.00 44.28 388 ASP A CA 1
ATOM 2997 C C . ASP A 1 388 ? -18.826 25.526 24.654 1.00 44.28 388 ASP A C 1
ATOM 2999 O O . ASP A 1 388 ? -19.867 24.974 24.306 1.00 44.28 388 ASP A O 1
ATOM 3003 N N . THR A 1 389 ? -17.899 24.859 25.349 1.00 45.44 389 THR A N 1
ATOM 3004 C CA . THR A 1 389 ? -18.070 23.459 25.788 1.00 45.44 389 THR A CA 1
ATOM 3005 C C . THR A 1 389 ? -18.712 23.339 27.182 1.00 45.44 389 THR A C 1
ATOM 3007 O O . THR A 1 389 ? -18.878 22.228 27.676 1.00 45.44 389 THR A O 1
ATOM 3010 N N . GLN A 1 390 ? -19.072 24.454 27.838 1.00 37.12 390 GLN A N 1
ATOM 3011 C CA . GLN A 1 390 ? -19.699 24.461 29.174 1.00 37.12 390 GLN A CA 1
ATOM 3012 C C . GLN A 1 390 ? -21.238 24.444 29.173 1.00 37.12 390 GLN A C 1
ATOM 3014 O O . GLN A 1 390 ? -21.845 24.514 30.241 1.00 37.12 390 GLN A O 1
ATOM 3019 N N . GLN A 1 391 ? -21.890 24.333 28.016 1.00 32.16 391 GLN A N 1
ATOM 3020 C CA . GLN A 1 391 ? -23.348 24.223 27.947 1.00 32.16 391 GLN A CA 1
ATOM 3021 C C . GLN A 1 391 ? -23.777 22.943 27.238 1.00 32.16 391 GLN A C 1
ATOM 3023 O O . GLN A 1 391 ? -24.181 23.025 26.089 1.00 32.16 391 GLN A O 1
ATOM 3028 N N . TYR A 1 392 ? -23.701 21.795 27.919 1.00 33.72 392 TYR A N 1
ATOM 3029 C CA . TYR A 1 392 ? -24.671 20.694 27.802 1.00 33.72 392 TYR A CA 1
ATOM 3030 C C . TYR A 1 392 ? -24.673 19.854 29.076 1.00 33.72 392 TYR A C 1
ATOM 3032 O O . TYR A 1 392 ? -23.573 19.436 29.506 1.00 33.72 392 TYR A O 1
#

Organism: Scylla paramamosain (NCBI:txid85552)

InterPro domains:
  IPR011993 PH-like domain superfamily [G3DSA:2.30.29.30] (1-81)
  IPR016024 Armadillo-type fold [SSF48371] (98-383)
  IPR029473 Cell morphogenesis central region [PF14228] (145-303)
  IPR039360 Ras GTPase-activating protein [PTHR10194] (7-234)
  IPR054071 Neurofibromin, PH domain-like [PF21877] (1-75)

Nearest PDB structures (foldseek):
  7pgu-assembly1_N  TM=7.289E-01  e=7.846E-39  Homo sapiens
  8e20-assembly1_A  TM=7.458E-01  e=1.846E-37  Homo sapiens
  8e20-assembly1_B  TM=7.555E-01  e=2.173E-36  Homo sapiens
  7r04-assembly1_A  TM=7.425E-01  e=3.207E-36  Homo sapiens
  7mp6-assembly1_B  TM=9.397E-01  e=1.586E-26  Homo sapiens

Solvent-accessible surface area (backbone atoms only — not comparable to full-atom values): 21978 Å² total; per-residue (Å²): 117,57,82,62,31,41,66,54,63,49,93,60,66,45,75,54,97,88,40,78,38,67,50,71,50,75,46,43,34,92,37,55,74,44,75,45,79,77,50,77,41,26,32,36,38,34,42,64,95,53,99,62,64,48,76,49,75,41,85,58,33,68,63,52,52,53,54,52,52,49,31,30,54,52,46,66,75,66,60,64,103,74,77,89,77,81,80,77,84,44,86,87,40,42,63,20,44,52,48,42,53,16,59,55,33,43,62,38,90,48,62,67,53,20,41,52,16,49,45,46,44,37,52,49,30,65,74,71,68,52,70,64,85,90,77,69,75,82,57,92,87,65,81,68,60,78,88,37,64,71,57,48,28,54,53,33,43,45,38,35,70,68,47,51,86,42,39,68,47,26,52,54,40,43,58,61,50,39,78,78,44,54,73,69,52,35,56,51,46,45,57,42,49,41,58,35,58,71,50,54,55,75,41,55,76,52,95,49,63,67,48,35,49,50,51,52,51,52,52,50,48,53,52,50,48,56,70,70,38,65,91,49,33,73,57,46,36,58,42,48,36,27,52,49,21,63,36,71,87,49,47,62,63,52,50,54,51,40,50,54,51,18,59,76,56,29,84,88,24,72,58,23,51,51,42,25,51,46,49,38,33,26,20,71,63,32,28,68,61,46,24,54,51,56,53,52,50,41,51,54,56,58,60,53,43,73,79,62,74,55,98,45,69,76,76,31,96,60,30,64,61,48,53,46,46,47,46,30,49,31,49,24,22,52,95,41,36,42,44,49,86,84,40,42,69,61,53,52,53,53,45,67,73,45,60,89,38,73,57,72,70,50,33,50,33,53,51,51,28,53,52,28,45,54,48,28,53,74,73,75,45,84,85,76,78,60,78,82,74,77,76,127

Mean predicted aligned error: 10.22 Å

Radius of gyration: 26.94 Å; Cα contacts (8 Å, |Δi|>4): 479; chains: 1; bounding box: 65×59×76 Å

pLDDT: mean 89.78, std 11.63, range [32.16, 98.5]

Secondary structure (DSSP, 8-state):
--SSEEEEE-SSPEEETTEEE--EEEEEGGGEEEEEEEETTEEEEEETT-SS-EEEE-TTHHHHHHHHHHHHHHHHHT--S----PPPPPTTTHHHHHHHHHHHHTT-S-HHHHHHHHHHHHHHHHHTT---TTT----TTPPPPS--HHHHHHHHHHHHHH-GGGHHHHHHHHHHHHHTS-HHHHHHHHHHHGGGGGGGGGGTSSS-HHHHHHHHHHHHHHHHHHHH-GGGHHHHIIIIIHHHTT-GGGHHHHHHHHHHHHHHH-TT-HHHHHHHHHHHHHHTT-HHHHHHHHHHHHHHHHHHHTTS--SSGGGSTTHHHHHHHHHHHHHHHGGGTT-HHHHHHHHHHHHHHHTT-SSHHHHHHHHHHHHHHHHHHHHT------GGGS--